Protein AF-A0A956BL23-F1 (afdb_monomer)

Secondary structure (DSSP, 8-state):
--STTTGGGG-----HHHHHHHHHHHHHHTT--EEEEEEEEEEESSS----EEEEEEEEEETTEEEEEETTB-----B-TT---S-TTS--SS-HHHHHHHHHH-THHHHHHHHT-GGGEEEETTEEEEEETTEEEEEEE-SS-EEEEEEEEETTTEEEEEEEEEETTEEEEEEEETTEEEEEEEEE---------PPPPP-EEEEEETTEEEEEEGGGTEEEEEEEETTEEEEE---S-HHHHHHHHHHHHHH-TT--EEEEE---SSHHHHTTHHHHHHTTPEEEE-GGGHHHHHHHHHS--SS-S-PPPEEEE--TTEEEGGGTEEEEEEEGGGSS-SEEEEEEE-SSS-EEE-TTSEEE-TTS-EEE-S---GGGGGG--SEEE--S-SSS-SEEEHHHHHHT--

Sequence (409 aa):
MMYHSLLFGLAALAGPDEAARLDAAAARMDAWVYTDGVVHHAGHGPRPGHVRDLPVRIEADGDCVRWVGEGWDEAVYFGHGVWIGPPWEPSPAPDRERLVRWAARPSLWLRWAAREPQRLAADGEDVLWGFSDGLARIHLTEDDAWVRWEVAHPVFGPVTQELRWTPERLVASIAEADTRWTLELQRGEPVSASCPEPPARVEVTRLEDGLYEMAVPEADSRVLLAVNGAEGVLFDAPLSSAVGEALWQTATGLAPDVRTWSVVVSHHHPHYTGGLRPWVAHGATVFVHPELKGWLHDQLVAPRPLEPGGRPKLKVARTGTSLLDGLVELRAIDGASGHTDAFVVSLVKLGPPTVYVADLGRRRADGEVRVRGTWPTDLGSWEPEWVFSGFPLAGPARFPFAEARAAVP

Structure (mmCIF, N/CA/C/O backbone):
data_AF-A0A956BL23-F1
#
_entry.id   AF-A0A956BL23-F1
#
loop_
_atom_site.group_PDB
_atom_site.id
_atom_site.type_symbol
_atom_site.label_atom_id
_atom_site.label_alt_id
_atom_site.label_comp_id
_atom_site.label_asym_id
_atom_site.label_entity_id
_atom_site.label_seq_id
_atom_site.pdbx_PDB_ins_code
_atom_site.Cartn_x
_atom_site.Cartn_y
_atom_site.Cartn_z
_atom_site.occupancy
_atom_site.B_iso_or_equiv
_atom_site.auth_seq_id
_atom_site.auth_comp_id
_atom_site.auth_asym_id
_atom_site.auth_atom_id
_atom_site.pdbx_PDB_model_num
ATOM 1 N N . MET A 1 1 ? -7.728 5.844 -29.333 1.00 37.31 1 MET A N 1
ATOM 2 C CA . MET A 1 1 ? -8.134 4.445 -29.611 1.00 37.31 1 MET A CA 1
ATOM 3 C C . MET A 1 1 ? -8.239 4.173 -31.128 1.00 37.31 1 MET A C 1
ATOM 5 O O . MET A 1 1 ? -9.212 3.594 -31.583 1.00 37.31 1 MET A O 1
ATOM 9 N N . MET A 1 2 ? -7.247 4.605 -31.928 1.00 32.72 2 MET A N 1
ATOM 10 C CA . MET A 1 2 ? -7.221 4.446 -33.403 1.00 32.72 2 MET A CA 1
ATOM 11 C C . MET A 1 2 ? -5.860 3.939 -33.935 1.00 32.72 2 MET A C 1
ATOM 13 O O . MET A 1 2 ? -5.682 3.822 -35.139 1.00 32.72 2 MET A O 1
ATOM 17 N N . TYR A 1 3 ? -4.911 3.611 -33.046 1.00 34.09 3 TYR A N 1
ATOM 18 C CA . TYR A 1 3 ? -3.573 3.109 -33.407 1.00 34.09 3 TYR A CA 1
ATOM 19 C C . TYR A 1 3 ? -3.476 1.574 -33.472 1.00 34.09 3 TYR A C 1
ATOM 21 O O . TYR A 1 3 ? -2.535 1.044 -34.052 1.00 34.09 3 TYR A O 1
ATOM 29 N N . HIS A 1 4 ? -4.458 0.848 -32.928 1.00 38.56 4 HIS A N 1
ATOM 30 C CA . HIS A 1 4 ? -4.403 -0.616 -32.826 1.00 38.56 4 HIS A CA 1
ATOM 31 C C . HIS A 1 4 ? -4.562 -1.349 -34.170 1.00 38.56 4 HIS A C 1
ATOM 33 O O . HIS A 1 4 ? -4.089 -2.472 -34.306 1.00 38.56 4 HIS A O 1
ATOM 39 N N . SER A 1 5 ? -5.184 -0.732 -35.180 1.00 41.22 5 SER A N 1
ATOM 40 C CA . SER A 1 5 ? -5.525 -1.433 -36.430 1.00 41.22 5 SER A CA 1
ATOM 41 C C . SER A 1 5 ? -4.502 -1.259 -37.558 1.00 41.22 5 SER A C 1
ATOM 43 O O . SER A 1 5 ? -4.554 -2.014 -38.523 1.00 41.22 5 SER A O 1
ATOM 45 N N . LEU A 1 6 ? -3.574 -0.296 -37.460 1.00 41.62 6 LEU A N 1
ATOM 46 C CA . LEU A 1 6 ? -2.561 -0.063 -38.503 1.00 41.62 6 LEU A CA 1
ATOM 47 C C . LEU A 1 6 ? -1.221 -0.765 -38.232 1.00 41.62 6 LEU A C 1
ATOM 49 O O . LEU A 1 6 ? -0.521 -1.101 -39.182 1.00 41.62 6 LEU A O 1
ATOM 53 N N . LEU A 1 7 ? -0.879 -1.042 -36.969 1.00 44.66 7 LEU A N 1
ATOM 54 C CA . LEU A 1 7 ? 0.390 -1.695 -36.616 1.00 44.66 7 LEU A CA 1
ATOM 55 C C . LEU A 1 7 ? 0.412 -3.200 -36.937 1.00 44.66 7 LEU A C 1
ATOM 57 O O . LEU A 1 7 ? 1.461 -3.733 -37.277 1.00 44.66 7 LEU A O 1
ATOM 61 N N . PHE A 1 8 ? -0.742 -3.875 -36.946 1.00 46.56 8 PHE A N 1
ATOM 62 C CA . PHE A 1 8 ? -0.819 -5.298 -37.307 1.00 46.56 8 PHE A CA 1
ATOM 63 C C . PHE A 1 8 ? -0.769 -5.570 -38.822 1.00 46.56 8 PHE A C 1
ATOM 65 O O . PHE A 1 8 ? -0.559 -6.710 -39.229 1.00 46.56 8 PHE A O 1
ATOM 72 N N . GLY A 1 9 ? -0.931 -4.546 -39.669 1.00 45.00 9 GLY A N 1
ATOM 73 C CA . GLY A 1 9 ? -0.887 -4.686 -41.132 1.00 45.00 9 GLY A CA 1
ATOM 74 C C . GLY A 1 9 ? 0.521 -4.662 -41.739 1.00 45.00 9 GLY A C 1
ATOM 75 O O . GLY A 1 9 ? 0.671 -4.950 -42.923 1.00 45.00 9 GLY A O 1
ATOM 76 N N . LEU A 1 10 ? 1.542 -4.330 -40.942 1.00 42.75 10 LEU A N 1
ATOM 77 C CA . LEU A 1 10 ? 2.945 -4.204 -41.359 1.00 42.75 10 LEU A CA 1
ATOM 78 C C . LEU A 1 10 ? 3.868 -5.233 -40.690 1.00 42.75 10 LEU A C 1
ATOM 80 O O . LEU A 1 10 ? 5.085 -5.073 -40.717 1.00 42.75 10 LEU A O 1
ATOM 84 N N . ALA A 1 11 ? 3.309 -6.322 -40.153 1.00 43.50 11 ALA A N 1
ATOM 85 C CA . ALA A 1 11 ? 4.078 -7.508 -39.792 1.00 43.50 11 ALA A CA 1
ATOM 86 C C . ALA A 1 11 ? 4.569 -8.220 -41.068 1.00 43.50 11 ALA A C 1
ATOM 88 O O . ALA A 1 11 ? 4.091 -9.289 -41.449 1.00 43.50 11 ALA A O 1
ATOM 89 N N . ALA A 1 12 ? 5.550 -7.622 -41.745 1.00 45.66 12 ALA A N 1
ATOM 90 C CA . ALA A 1 12 ? 6.586 -8.423 -42.364 1.00 45.66 12 ALA A CA 1
ATOM 91 C C . ALA A 1 12 ? 7.243 -9.188 -41.210 1.00 45.66 12 ALA A C 1
ATOM 93 O O . ALA A 1 12 ? 7.930 -8.594 -40.388 1.00 45.66 12 ALA A O 1
ATOM 94 N N . LEU A 1 13 ? 6.880 -10.467 -41.108 1.00 50.44 13 LEU A N 1
ATOM 95 C CA . LEU A 1 13 ? 7.398 -11.491 -40.203 1.00 50.44 13 LEU A CA 1
ATOM 96 C C . LEU A 1 13 ? 8.829 -11.173 -39.729 1.00 50.44 13 LEU A C 1
ATOM 98 O O . LEU A 1 13 ? 9.782 -11.498 -40.436 1.00 50.44 13 LEU A O 1
ATOM 102 N N . ALA A 1 14 ? 8.984 -10.574 -38.544 1.00 49.59 14 ALA A N 1
ATOM 103 C CA . ALA A 1 14 ? 10.235 -10.730 -37.813 1.00 49.59 14 ALA A CA 1
ATOM 104 C C . ALA A 1 14 ? 10.385 -12.219 -37.518 1.00 49.59 14 ALA A C 1
ATOM 106 O O . ALA A 1 14 ? 9.439 -12.888 -37.084 1.00 49.59 14 ALA A O 1
ATOM 107 N N . GLY A 1 15 ? 11.541 -12.755 -37.870 1.00 57.00 15 GLY A N 1
ATOM 108 C CA . GLY A 1 15 ? 11.825 -14.165 -37.738 1.00 57.00 15 GLY A CA 1
ATOM 109 C C . GLY A 1 15 ? 12.228 -14.526 -36.307 1.00 57.00 15 GLY A C 1
ATOM 110 O O . GLY A 1 15 ? 12.363 -13.672 -35.433 1.00 57.00 15 GLY A O 1
ATOM 111 N N . PRO A 1 16 ? 12.496 -15.814 -36.048 1.00 66.50 16 PRO A N 1
ATOM 112 C CA . PRO A 1 16 ? 13.226 -16.259 -34.854 1.00 66.50 16 PRO A CA 1
ATOM 113 C C . PRO A 1 16 ? 14.581 -15.543 -34.637 1.00 66.50 16 PRO A C 1
ATOM 115 O O . PRO A 1 16 ? 15.142 -15.627 -33.545 1.00 66.50 16 PRO A O 1
ATOM 118 N N . ASP A 1 17 ? 15.086 -14.816 -35.637 1.00 83.12 17 ASP A N 1
ATOM 119 C CA . ASP A 1 17 ? 16.369 -14.116 -35.609 1.00 83.12 17 ASP A CA 1
ATOM 120 C C . ASP A 1 17 ? 16.357 -12.877 -34.693 1.00 83.12 17 ASP A C 1
ATOM 122 O O . ASP A 1 17 ? 17.314 -12.666 -33.948 1.00 83.12 17 ASP A O 1
ATOM 126 N N . GLU A 1 18 ? 15.285 -12.076 -34.665 1.00 84.94 18 GLU A N 1
ATOM 127 C CA . GLU A 1 18 ? 15.177 -10.913 -33.768 1.00 84.94 18 GLU A CA 1
ATOM 128 C C . GLU A 1 18 ? 15.089 -11.338 -32.300 1.00 84.94 18 GLU A C 1
ATOM 130 O O . GLU A 1 18 ? 15.753 -10.753 -31.442 1.00 84.94 18 GLU A O 1
ATOM 135 N N . ALA A 1 19 ? 14.322 -12.391 -32.012 1.00 83.56 19 ALA A N 1
ATOM 136 C CA . ALA A 1 19 ? 14.251 -12.974 -30.675 1.00 83.56 19 ALA A CA 1
ATOM 137 C C . ALA A 1 19 ? 15.628 -13.492 -30.225 1.00 83.56 19 ALA A C 1
ATOM 139 O O . ALA A 1 19 ? 16.069 -13.188 -29.117 1.00 83.56 19 ALA A O 1
ATOM 140 N N . ALA A 1 20 ? 16.357 -14.184 -31.108 1.00 85.75 20 ALA A N 1
ATOM 141 C CA . ALA A 1 20 ? 17.716 -14.637 -30.824 1.00 85.75 20 ALA A CA 1
ATOM 142 C C . ALA A 1 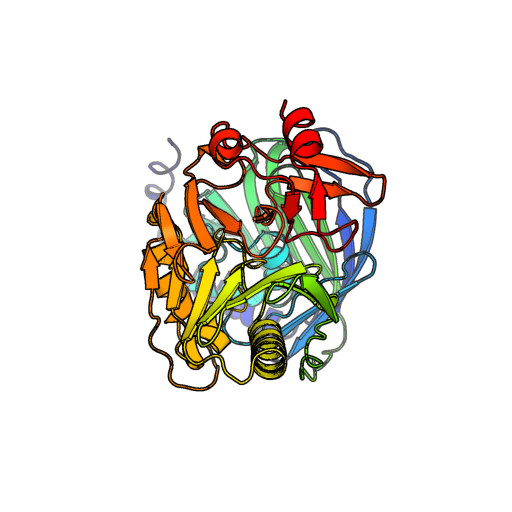20 ? 18.700 -13.469 -30.611 1.00 85.75 20 ALA A C 1
ATOM 144 O O . ALA A 1 20 ? 19.546 -13.536 -29.717 1.00 85.75 20 ALA A O 1
ATOM 145 N N . ARG A 1 21 ? 18.584 -12.377 -31.386 1.00 84.88 21 ARG A N 1
ATOM 146 C CA . ARG A 1 21 ? 19.375 -11.146 -31.189 1.00 84.88 21 ARG A CA 1
ATOM 147 C C . ARG A 1 21 ? 19.114 -10.525 -29.815 1.00 84.88 21 ARG A C 1
ATOM 149 O O . ARG A 1 21 ? 20.069 -10.140 -29.139 1.00 84.88 21 ARG A O 1
ATOM 156 N N . LEU A 1 22 ? 17.848 -10.446 -29.402 1.00 85.31 22 LEU A N 1
ATOM 157 C CA . LEU A 1 22 ? 17.446 -9.933 -28.089 1.00 85.31 22 LEU A CA 1
ATOM 158 C C . LEU A 1 22 ? 17.985 -10.807 -26.950 1.00 85.31 22 LEU A C 1
ATOM 160 O O . LEU A 1 22 ? 18.561 -10.273 -26.005 1.00 85.31 22 LEU A O 1
ATOM 164 N N . ASP A 1 23 ? 17.873 -12.133 -27.056 1.00 83.81 23 ASP A N 1
ATOM 165 C CA . ASP A 1 23 ? 18.399 -13.067 -26.052 1.00 83.81 23 ASP A CA 1
ATOM 166 C C . ASP A 1 23 ? 19.931 -13.007 -25.945 1.00 83.81 23 ASP A C 1
ATOM 168 O O . ASP A 1 23 ? 20.481 -13.009 -24.840 1.00 83.81 23 ASP A O 1
ATOM 172 N N . ALA A 1 24 ? 20.636 -12.899 -27.074 1.00 85.31 24 ALA A N 1
ATOM 173 C CA . ALA A 1 24 ? 22.088 -12.746 -27.083 1.00 85.31 24 ALA A CA 1
ATOM 174 C C . ALA A 1 24 ? 22.524 -11.433 -26.417 1.00 85.31 24 ALA A C 1
ATOM 176 O O . ALA A 1 24 ? 23.465 -11.424 -25.623 1.00 85.31 24 ALA A O 1
ATOM 177 N N . ALA A 1 25 ? 21.826 -10.329 -26.698 1.00 83.75 25 ALA A N 1
ATOM 178 C CA . ALA A 1 25 ? 22.071 -9.059 -26.025 1.00 83.75 25 ALA A CA 1
ATOM 179 C C . ALA A 1 25 ? 21.777 -9.153 -24.520 1.00 83.75 25 ALA A C 1
ATOM 181 O O . ALA A 1 25 ? 22.600 -8.721 -23.715 1.00 83.75 25 ALA A O 1
ATOM 182 N N . ALA A 1 26 ? 20.674 -9.797 -24.132 1.00 84.12 26 ALA A N 1
ATOM 183 C CA . ALA A 1 26 ? 20.322 -10.013 -22.733 1.00 84.12 26 ALA A CA 1
ATOM 184 C C . ALA A 1 26 ? 21.420 -10.763 -21.967 1.00 84.12 26 ALA A C 1
ATOM 186 O O . ALA A 1 26 ? 21.792 -10.351 -20.871 1.00 84.12 26 ALA A O 1
ATOM 187 N N . ALA A 1 27 ? 21.975 -11.822 -22.563 1.00 83.25 27 ALA A N 1
ATOM 188 C CA . ALA A 1 27 ? 23.054 -12.600 -21.963 1.00 83.25 27 ALA A CA 1
ATOM 189 C C . ALA A 1 27 ? 24.333 -11.775 -21.736 1.00 83.25 27 ALA A C 1
ATOM 191 O O . ALA A 1 27 ? 25.042 -12.005 -20.758 1.00 83.25 27 ALA A O 1
ATOM 192 N N . ARG A 1 28 ? 24.629 -10.794 -22.603 1.00 82.00 28 ARG A N 1
ATOM 193 C CA . ARG A 1 28 ? 25.744 -9.854 -22.385 1.00 82.00 28 ARG A CA 1
ATOM 194 C C . ARG A 1 28 ? 25.464 -8.912 -21.216 1.00 82.00 28 ARG A C 1
ATOM 196 O O . ARG A 1 28 ? 26.353 -8.667 -20.408 1.00 82.00 28 ARG A O 1
ATOM 203 N N . MET A 1 29 ? 24.232 -8.418 -21.119 1.00 78.88 29 MET A N 1
ATOM 204 C CA . MET A 1 29 ? 23.815 -7.482 -20.072 1.00 78.88 29 MET A CA 1
ATOM 205 C C . MET A 1 29 ? 23.746 -8.122 -18.685 1.00 78.88 29 MET A C 1
ATOM 207 O O . MET A 1 29 ? 23.917 -7.418 -17.699 1.00 78.88 29 MET A O 1
ATOM 211 N N . ASP A 1 30 ? 23.547 -9.439 -18.583 1.00 75.88 30 ASP A N 1
ATOM 212 C CA . ASP A 1 30 ? 23.619 -10.154 -17.298 1.00 75.88 30 ASP A CA 1
ATOM 213 C C . ASP A 1 30 ? 25.007 -10.056 -16.636 1.00 75.88 30 ASP A C 1
ATOM 215 O O . ASP A 1 30 ? 25.134 -10.269 -15.432 1.00 75.88 30 ASP A O 1
ATOM 219 N N . ALA A 1 31 ? 26.053 -9.723 -17.403 1.00 70.81 31 ALA A N 1
ATOM 220 C CA . ALA A 1 31 ? 27.393 -9.464 -16.881 1.00 70.81 31 ALA A CA 1
ATOM 221 C C . ALA A 1 31 ? 27.592 -8.014 -16.398 1.00 70.81 31 ALA A C 1
ATOM 223 O O . ALA A 1 31 ? 28.660 -7.677 -15.877 1.00 70.81 31 ALA A O 1
ATOM 224 N N . TRP A 1 32 ? 26.610 -7.135 -16.613 1.00 74.69 32 TRP A N 1
ATOM 225 C CA . TRP A 1 32 ? 26.670 -5.734 -16.218 1.00 74.69 32 TRP A CA 1
ATOM 226 C C . TRP A 1 32 ? 25.958 -5.555 -14.883 1.00 74.69 32 TRP A C 1
ATOM 228 O O . TRP A 1 32 ? 24.771 -5.845 -14.750 1.00 74.69 32 TRP A O 1
ATOM 238 N N . VAL A 1 33 ? 26.692 -5.057 -13.891 1.00 73.81 33 VAL A N 1
ATOM 239 C CA . VAL A 1 33 ? 26.140 -4.706 -12.584 1.00 73.81 33 VAL A CA 1
ATOM 240 C C . VAL A 1 33 ? 26.319 -3.212 -12.387 1.00 73.81 33 VAL A C 1
ATOM 242 O O . VAL A 1 33 ? 27.434 -2.699 -12.473 1.00 73.81 33 VAL A O 1
ATOM 245 N N . TYR A 1 34 ? 25.212 -2.517 -12.143 1.00 78.62 34 TYR A N 1
ATOM 246 C CA . TYR A 1 34 ? 25.191 -1.084 -11.882 1.00 78.62 34 TYR A CA 1
ATOM 247 C C . TYR A 1 34 ? 24.784 -0.864 -10.438 1.00 78.62 34 TYR A C 1
ATOM 249 O O . TYR A 1 34 ? 23.697 -1.286 -10.041 1.00 78.62 34 TYR A O 1
ATOM 257 N N . THR A 1 35 ? 25.658 -0.238 -9.656 1.00 78.62 35 THR A N 1
ATOM 258 C CA . THR A 1 35 ? 25.469 -0.168 -8.206 1.00 78.62 35 THR A CA 1
ATOM 259 C C . THR A 1 35 ? 25.300 1.233 -7.690 1.00 78.62 35 THR A C 1
ATOM 261 O O . THR A 1 35 ? 24.516 1.387 -6.782 1.00 78.62 35 THR A O 1
ATOM 264 N N . ASP A 1 36 ? 25.959 2.256 -8.220 1.00 83.94 36 ASP A N 1
ATOM 265 C CA . ASP A 1 36 ? 25.981 3.576 -7.574 1.00 83.94 36 ASP A CA 1
ATOM 266 C C . ASP A 1 36 ? 25.568 4.670 -8.549 1.00 83.94 36 ASP A C 1
ATOM 268 O O . ASP A 1 36 ? 25.896 4.611 -9.734 1.00 83.94 36 ASP A O 1
ATOM 272 N N . GLY A 1 37 ? 24.845 5.680 -8.073 1.00 86.88 37 GLY A N 1
ATOM 273 C CA . GLY A 1 37 ? 24.294 6.681 -8.967 1.00 86.88 37 GLY A CA 1
ATOM 274 C C . GLY A 1 37 ? 23.498 7.799 -8.317 1.00 86.88 37 GLY A C 1
ATOM 275 O O . GLY A 1 37 ? 23.600 8.062 -7.118 1.00 86.88 37 GLY A O 1
ATOM 276 N N . VAL A 1 38 ? 22.710 8.478 -9.146 1.00 85.75 38 VAL A N 1
ATOM 277 C CA . VAL A 1 38 ? 21.874 9.615 -8.756 1.00 85.75 38 VAL A CA 1
ATOM 278 C C . VAL A 1 38 ? 20.494 9.476 -9.386 1.00 85.75 38 VAL A C 1
ATOM 280 O O . VAL A 1 38 ? 20.358 9.118 -10.557 1.00 85.75 38 VAL A O 1
ATOM 283 N N . VAL A 1 39 ? 19.460 9.788 -8.608 1.00 84.19 39 VAL A N 1
ATOM 284 C CA . VAL A 1 39 ? 18.124 10.071 -9.133 1.00 84.19 39 VAL A CA 1
ATOM 285 C C . VAL A 1 39 ? 17.903 11.568 -9.184 1.00 84.19 39 VAL A C 1
ATOM 287 O O . VAL A 1 39 ? 17.949 12.247 -8.161 1.00 84.19 39 VAL A O 1
ATOM 290 N N . HIS A 1 40 ? 17.580 12.052 -10.374 1.00 85.62 40 HIS A N 1
ATOM 291 C CA . HIS A 1 40 ? 17.102 13.397 -10.630 1.00 85.62 40 HIS A CA 1
ATOM 292 C C . HIS A 1 40 ? 15.572 13.390 -10.616 1.00 85.62 40 HIS A C 1
ATOM 294 O O . HIS A 1 40 ? 14.923 12.846 -11.513 1.00 85.62 40 HIS A O 1
ATOM 300 N N . HIS A 1 41 ? 14.988 13.999 -9.588 1.00 82.06 41 HIS A N 1
ATOM 301 C CA . HIS A 1 41 ? 13.545 14.163 -9.448 1.00 82.06 41 HIS A CA 1
ATOM 302 C C . HIS A 1 41 ? 13.139 15.583 -9.841 1.00 82.06 41 HIS A C 1
ATOM 304 O O . HIS A 1 41 ? 13.416 16.524 -9.099 1.00 82.06 41 HIS A O 1
ATOM 310 N N . ALA A 1 42 ? 12.460 15.751 -10.979 1.00 75.75 42 ALA A N 1
ATOM 311 C CA . ALA A 1 42 ? 12.113 17.071 -11.518 1.00 75.75 42 ALA A CA 1
ATOM 312 C C . ALA A 1 42 ? 10.853 17.718 -10.896 1.00 75.75 42 ALA A C 1
ATOM 314 O O . ALA A 1 42 ? 10.408 18.770 -11.362 1.00 75.75 42 ALA A O 1
ATOM 315 N N . GLY A 1 43 ? 10.290 17.122 -9.839 1.00 63.78 43 GLY A N 1
ATOM 316 C CA . GLY A 1 43 ? 9.086 17.612 -9.165 1.00 63.78 43 GLY A CA 1
ATOM 317 C C . GLY A 1 43 ? 7.777 17.273 -9.888 1.00 63.78 43 GLY A C 1
ATOM 318 O O . GLY A 1 43 ? 7.778 16.654 -10.949 1.00 63.78 43 GLY A O 1
ATOM 319 N N . HIS A 1 44 ? 6.669 17.698 -9.273 1.00 69.81 44 HIS A N 1
ATOM 320 C CA . HIS A 1 44 ? 5.296 17.457 -9.722 1.00 69.81 44 HIS A CA 1
ATOM 321 C C . HIS A 1 44 ? 4.766 18.596 -10.621 1.00 69.81 44 HIS A C 1
ATOM 323 O O . HIS A 1 44 ? 4.947 19.776 -10.307 1.00 69.81 44 HIS A O 1
ATOM 329 N N . GLY A 1 45 ? 4.032 18.257 -11.682 1.00 60.91 45 GLY A N 1
ATOM 330 C CA . GLY A 1 45 ? 3.293 19.171 -12.557 1.00 60.91 45 GLY A CA 1
ATOM 331 C C . GLY A 1 45 ? 3.997 19.541 -13.876 1.00 60.91 45 GLY A C 1
ATOM 332 O O . GLY A 1 45 ? 5.157 19.217 -14.091 1.00 60.91 45 GLY A O 1
ATOM 333 N N . PRO A 1 46 ? 3.314 20.264 -14.789 1.00 55.41 46 PRO A N 1
ATOM 334 C CA . PRO A 1 46 ? 3.774 20.511 -16.166 1.00 55.41 46 PRO A CA 1
ATOM 335 C C . PRO A 1 46 ? 4.924 21.523 -16.286 1.00 55.41 46 PRO A C 1
ATOM 337 O O . PRO A 1 46 ? 5.517 21.669 -17.355 1.00 55.41 46 PRO A O 1
ATOM 340 N N . ARG A 1 47 ? 5.222 22.264 -15.213 1.00 64.62 47 ARG A N 1
ATOM 341 C CA . ARG A 1 47 ? 6.380 23.160 -15.142 1.00 64.62 47 ARG A CA 1
ATOM 342 C C . ARG A 1 47 ? 7.484 22.428 -14.385 1.00 64.62 47 ARG A C 1
ATOM 344 O O . ARG A 1 47 ? 7.172 21.920 -13.312 1.00 64.62 47 ARG A O 1
ATOM 351 N N . PRO A 1 48 ? 8.733 22.403 -14.885 1.00 56.44 48 PRO A N 1
ATOM 352 C CA . PRO A 1 48 ? 9.841 21.802 -14.153 1.00 56.44 48 PRO A CA 1
ATOM 353 C C . PRO A 1 48 ? 9.900 22.405 -12.749 1.00 56.44 48 PRO A C 1
ATOM 355 O O . PRO A 1 48 ? 10.059 23.621 -12.599 1.00 56.44 48 PRO A O 1
ATOM 358 N N . GLY A 1 49 ? 9.695 21.571 -11.732 1.00 62.81 49 GLY A N 1
ATOM 359 C CA . GLY A 1 49 ? 9.930 21.953 -10.352 1.00 62.81 49 GLY A CA 1
ATOM 360 C C . GLY A 1 49 ? 11.429 22.075 -10.086 1.00 62.81 49 GLY A C 1
ATOM 361 O O . GLY A 1 49 ? 12.266 21.940 -10.981 1.00 62.81 49 GLY A O 1
ATOM 362 N N . HIS A 1 50 ? 11.791 22.314 -8.828 1.00 72.12 50 HIS A N 1
ATOM 363 C CA . HIS A 1 50 ? 13.183 22.164 -8.422 1.00 72.12 50 HIS A CA 1
ATOM 364 C C . HIS A 1 50 ? 13.607 20.707 -8.606 1.00 72.12 50 HIS A C 1
ATOM 366 O O . HIS A 1 50 ? 13.042 19.820 -7.963 1.00 72.12 50 HIS A O 1
ATOM 372 N N . VAL A 1 51 ? 14.605 20.487 -9.464 1.00 77.81 51 VAL A N 1
ATOM 373 C CA . VAL A 1 51 ? 15.259 19.186 -9.588 1.00 77.81 51 VAL A CA 1
ATOM 374 C C . VAL A 1 51 ? 15.989 18.902 -8.282 1.00 77.81 51 VAL A C 1
ATOM 376 O O . VAL A 1 51 ? 16.736 19.750 -7.789 1.00 77.81 51 VAL A O 1
ATOM 379 N N . ARG A 1 52 ? 15.727 17.736 -7.696 1.00 77.00 52 ARG A N 1
ATOM 380 C CA . ARG A 1 52 ? 16.482 17.222 -6.555 1.00 77.00 52 ARG A CA 1
ATOM 381 C C . ARG A 1 52 ? 17.326 16.050 -7.013 1.00 77.00 52 ARG A C 1
ATOM 383 O O . ARG A 1 52 ? 16.785 15.129 -7.621 1.00 77.00 52 ARG A O 1
ATOM 390 N N . ASP A 1 53 ? 18.599 16.099 -6.657 1.00 83.12 53 ASP A N 1
ATOM 391 C CA . ASP A 1 53 ? 19.551 15.021 -6.880 1.00 83.12 53 ASP A CA 1
ATOM 392 C C . ASP A 1 53 ? 19.637 14.207 -5.597 1.00 83.12 53 ASP A C 1
ATOM 394 O O . ASP A 1 53 ? 19.927 14.746 -4.527 1.00 83.12 53 ASP A O 1
ATOM 398 N N . LEU A 1 54 ? 19.324 12.923 -5.700 1.00 76.94 54 LEU A N 1
ATOM 399 C CA . LEU A 1 54 ? 19.301 12.002 -4.573 1.00 76.94 54 LEU A CA 1
ATOM 400 C C . LEU A 1 54 ? 20.352 10.924 -4.855 1.00 76.94 54 LEU A C 1
ATOM 402 O O . LEU A 1 54 ? 20.222 10.244 -5.875 1.00 76.94 54 LEU A O 1
ATOM 406 N N . PRO A 1 55 ? 21.413 10.795 -4.035 1.00 80.00 55 PRO A N 1
ATOM 407 C CA . PRO A 1 55 ? 22.416 9.754 -4.219 1.00 80.00 55 PRO A CA 1
ATOM 408 C C . PRO A 1 55 ? 21.792 8.394 -3.921 1.00 80.00 55 PRO A C 1
ATOM 410 O O . PRO A 1 55 ? 21.051 8.247 -2.946 1.00 80.00 55 PRO A O 1
ATOM 413 N N . VAL A 1 56 ? 22.072 7.409 -4.771 1.00 77.94 56 VAL A N 1
ATOM 414 C CA . VAL A 1 56 ? 21.440 6.089 -4.704 1.00 77.94 56 VAL A CA 1
ATOM 415 C C . VAL A 1 56 ? 22.452 4.985 -4.939 1.00 77.94 56 VAL A C 1
ATOM 417 O O . VAL A 1 56 ? 23.401 5.140 -5.707 1.00 77.94 56 VAL A O 1
ATOM 420 N N . ARG A 1 57 ? 22.206 3.851 -4.295 1.00 78.38 57 ARG A N 1
ATOM 421 C CA . ARG A 1 57 ? 22.928 2.608 -4.480 1.00 78.38 57 ARG A CA 1
ATOM 422 C C . ARG A 1 57 ? 21.951 1.452 -4.664 1.00 78.38 57 ARG A C 1
ATOM 424 O O . ARG A 1 57 ? 21.018 1.301 -3.880 1.00 78.38 57 ARG A O 1
ATOM 431 N N . ILE A 1 58 ? 22.164 0.647 -5.696 1.00 74.19 58 ILE A N 1
ATOM 432 C CA . ILE A 1 58 ? 21.473 -0.608 -5.955 1.00 74.19 58 ILE A CA 1
ATOM 433 C C . ILE A 1 58 ? 22.372 -1.759 -5.510 1.00 74.19 58 ILE A C 1
ATOM 435 O O . ILE A 1 58 ? 23.496 -1.920 -5.983 1.00 74.19 58 ILE A O 1
ATOM 439 N N . GLU A 1 59 ? 21.856 -2.580 -4.610 1.00 71.19 59 GLU A N 1
ATOM 440 C CA . GLU A 1 59 ? 22.448 -3.852 -4.210 1.00 71.19 59 GLU A CA 1
ATOM 441 C C . GLU A 1 59 ? 21.582 -4.968 -4.800 1.00 71.19 59 GLU A C 1
ATOM 443 O O . GLU A 1 59 ? 20.356 -4.886 -4.736 1.00 71.19 59 GLU A O 1
ATOM 448 N N . ALA A 1 60 ? 22.181 -5.997 -5.397 1.00 64.31 60 ALA A N 1
ATOM 449 C CA . ALA A 1 60 ? 21.425 -7.097 -5.988 1.00 64.31 60 ALA A CA 1
ATOM 450 C C . ALA A 1 60 ? 22.092 -8.447 -5.707 1.00 64.31 60 ALA A C 1
ATOM 452 O O . ALA A 1 60 ? 23.293 -8.602 -5.915 1.00 64.31 60 ALA A O 1
ATOM 453 N N . ASP A 1 61 ? 21.308 -9.430 -5.263 1.00 62.38 61 ASP A N 1
ATOM 454 C CA . ASP A 1 61 ? 21.751 -10.815 -5.0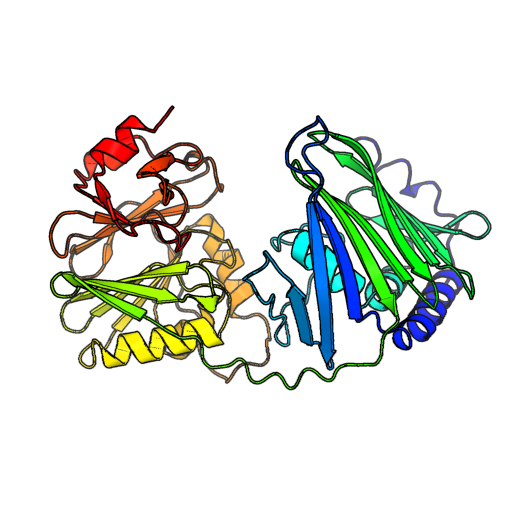60 1.00 62.38 61 ASP A CA 1
ATOM 455 C C . ASP A 1 61 ? 20.648 -11.786 -5.476 1.00 62.38 61 ASP A C 1
ATOM 457 O O . ASP A 1 61 ? 19.545 -11.785 -4.922 1.00 62.38 61 ASP A O 1
ATOM 461 N N . GLY A 1 62 ? 20.914 -12.592 -6.504 1.00 66.75 62 GLY A N 1
ATOM 462 C CA . GLY A 1 62 ? 19.867 -13.366 -7.157 1.00 66.75 62 GLY A CA 1
ATOM 463 C C . GLY A 1 62 ? 18.705 -12.448 -7.541 1.00 66.75 62 GLY A C 1
ATOM 464 O O . GLY A 1 62 ? 18.916 -11.421 -8.188 1.00 66.75 62 GLY A O 1
ATOM 465 N N . ASP A 1 63 ? 17.477 -12.822 -7.170 1.00 55.59 63 ASP A N 1
ATOM 466 C CA . ASP A 1 63 ? 16.251 -12.046 -7.432 1.00 55.59 63 ASP A CA 1
ATOM 467 C C . ASP A 1 63 ? 16.023 -10.881 -6.464 1.00 55.59 63 ASP A C 1
ATOM 469 O O . ASP A 1 63 ? 15.037 -10.154 -6.619 1.00 55.59 63 ASP A O 1
ATOM 473 N N . CYS A 1 64 ? 16.898 -10.717 -5.474 1.00 55.94 64 CYS A N 1
ATOM 474 C CA . CYS A 1 64 ? 16.825 -9.615 -4.541 1.00 55.94 64 CYS A CA 1
ATOM 475 C C . CYS A 1 64 ? 17.463 -8.378 -5.155 1.00 55.94 64 CYS A C 1
ATOM 477 O O . CYS A 1 64 ? 18.571 -8.435 -5.681 1.00 55.94 64 CYS A O 1
ATOM 479 N N . VAL A 1 65 ? 16.752 -7.262 -5.066 1.00 59.78 65 VAL A N 1
ATOM 480 C CA . VAL A 1 65 ? 17.265 -5.935 -5.382 1.00 59.78 65 VAL A CA 1
ATOM 481 C C . VAL A 1 65 ? 16.927 -5.053 -4.188 1.00 59.78 65 VAL A C 1
ATOM 483 O O . VAL A 1 65 ? 15.823 -5.133 -3.647 1.00 59.78 65 VAL A O 1
ATOM 486 N N . ARG A 1 66 ? 17.879 -4.238 -3.756 1.00 64.06 66 ARG A N 1
ATOM 487 C CA . ARG A 1 66 ? 17.728 -3.274 -2.675 1.00 64.06 66 ARG A CA 1
ATOM 488 C C . ARG A 1 66 ? 18.221 -1.923 -3.152 1.00 64.06 66 ARG A C 1
ATOM 490 O O . ARG A 1 66 ? 19.263 -1.816 -3.786 1.00 64.06 66 ARG A O 1
ATOM 497 N N . TRP A 1 67 ? 17.464 -0.895 -2.805 1.00 66.19 67 TRP A N 1
ATOM 498 C CA . TRP A 1 67 ? 17.830 0.498 -3.003 1.00 66.19 67 TRP A CA 1
ATOM 499 C C . TRP A 1 67 ? 18.302 1.111 -1.682 1.00 66.19 67 TRP A C 1
ATOM 501 O O . TRP A 1 67 ? 17.683 0.885 -0.642 1.00 66.19 67 TRP A O 1
ATOM 511 N N . VAL A 1 68 ? 19.385 1.882 -1.714 1.00 64.56 68 VAL A N 1
ATOM 512 C CA . VAL A 1 68 ? 19.978 2.561 -0.554 1.00 64.56 68 VAL A CA 1
ATOM 513 C C . VAL A 1 68 ? 20.312 4.000 -0.958 1.00 64.56 68 VAL A C 1
ATOM 515 O O . VAL A 1 68 ? 21.149 4.198 -1.828 1.00 64.56 68 VAL A O 1
ATOM 518 N N . GLY A 1 69 ? 19.680 5.020 -0.370 1.00 60.06 69 GLY A N 1
ATOM 519 C CA . GLY A 1 69 ? 19.935 6.421 -0.739 1.00 60.06 69 GLY A CA 1
ATOM 520 C C . GLY A 1 69 ? 19.370 7.446 0.248 1.00 60.06 69 GLY A C 1
ATOM 521 O O . GLY A 1 69 ? 18.440 7.145 0.991 1.00 60.06 69 GLY A O 1
ATOM 522 N N . GLU A 1 70 ? 19.930 8.661 0.270 1.00 50.28 70 GLU A N 1
ATOM 523 C CA . GLU A 1 70 ? 19.458 9.749 1.148 1.00 50.28 70 GLU A CA 1
ATOM 524 C C . GLU A 1 70 ? 18.117 10.326 0.663 1.00 50.28 70 GLU A C 1
ATOM 526 O O . GLU A 1 70 ? 17.922 10.563 -0.529 1.00 50.28 70 GLU A O 1
ATOM 531 N N . GLY A 1 71 ? 17.186 10.579 1.592 1.00 50.12 71 GLY A N 1
ATOM 532 C CA . GLY A 1 71 ? 15.828 11.050 1.278 1.00 50.12 71 GLY A CA 1
ATOM 533 C C . GLY A 1 71 ? 14.867 9.943 0.825 1.00 50.12 71 GLY A C 1
ATOM 534 O O . GLY A 1 71 ? 13.742 10.245 0.426 1.00 50.12 71 GLY A O 1
ATOM 535 N N . TRP A 1 72 ? 15.318 8.687 0.903 1.00 49.28 72 TRP A N 1
ATOM 536 C CA . TRP A 1 72 ? 14.572 7.464 0.626 1.00 49.28 72 TRP A CA 1
ATOM 537 C C . TRP A 1 72 ? 14.699 6.535 1.844 1.00 49.28 72 TRP A C 1
ATOM 539 O O . TRP A 1 72 ? 15.497 5.603 1.839 1.00 49.28 72 TRP A O 1
ATOM 549 N N . ASP A 1 73 ? 13.933 6.795 2.908 1.00 38.44 73 ASP A N 1
ATOM 550 C CA . ASP A 1 73 ? 13.932 5.944 4.116 1.00 38.44 73 ASP A CA 1
ATOM 551 C C . ASP A 1 73 ? 13.267 4.566 3.879 1.00 38.44 73 ASP A C 1
ATOM 553 O O . ASP A 1 73 ? 13.327 3.677 4.725 1.00 38.44 73 ASP A O 1
ATOM 557 N N . GLU A 1 74 ? 12.693 4.345 2.693 1.00 44.19 74 GLU A N 1
ATOM 558 C CA . GLU A 1 74 ? 12.243 3.041 2.214 1.00 44.19 74 GLU A CA 1
ATOM 559 C C . GLU A 1 74 ? 13.409 2.323 1.518 1.00 44.19 74 GLU A C 1
ATOM 561 O O . GLU A 1 74 ? 13.674 2.522 0.329 1.00 44.19 74 GLU A O 1
ATOM 566 N N . ALA A 1 75 ? 14.093 1.425 2.227 1.00 39.16 75 ALA A N 1
ATOM 567 C CA . ALA A 1 75 ? 14.772 0.338 1.535 1.00 39.16 75 ALA A CA 1
ATOM 568 C C . ALA A 1 75 ? 13.684 -0.457 0.798 1.00 39.16 75 ALA A C 1
ATOM 570 O O . ALA A 1 75 ? 12.903 -1.180 1.414 1.00 39.16 75 ALA A O 1
ATOM 571 N N . VAL A 1 76 ? 13.577 -0.278 -0.520 1.00 43.38 76 VAL A N 1
ATOM 572 C CA . VAL A 1 76 ? 12.648 -1.071 -1.325 1.00 43.38 76 VAL A CA 1
ATOM 573 C C . VAL A 1 76 ? 13.211 -2.487 -1.378 1.00 43.38 76 VAL A C 1
ATOM 575 O O . VAL A 1 76 ? 14.101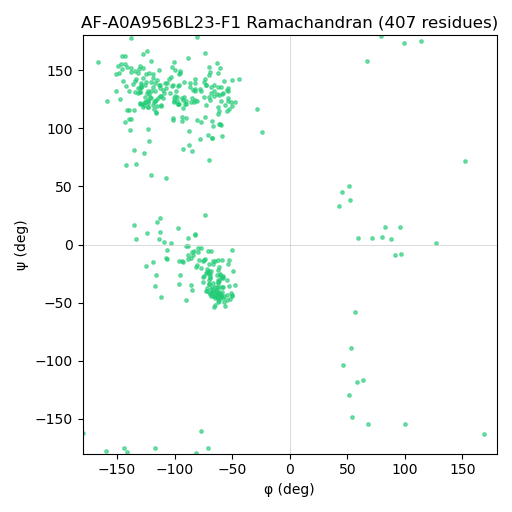 -2.786 -2.173 1.00 43.38 76 VAL A O 1
ATOM 578 N N . TYR A 1 77 ? 12.744 -3.337 -0.466 1.00 40.53 77 TYR A N 1
ATOM 579 C CA . TYR A 1 77 ? 13.115 -4.742 -0.415 1.00 40.53 77 TYR A CA 1
ATOM 580 C C . TYR A 1 77 ? 12.288 -5.513 -1.436 1.00 40.53 77 TYR A C 1
ATOM 582 O O . TYR A 1 77 ? 11.098 -5.780 -1.248 1.00 40.53 77 TYR A O 1
ATOM 590 N N . PHE A 1 78 ? 12.933 -5.927 -2.521 1.00 45.50 78 PHE A N 1
ATOM 591 C CA . PHE A 1 78 ? 12.358 -6.918 -3.415 1.00 45.50 78 PHE A CA 1
ATOM 592 C C . PHE A 1 78 ? 12.738 -8.306 -2.895 1.00 45.50 78 PHE A C 1
ATOM 594 O O . PHE A 1 78 ? 13.750 -8.882 -3.281 1.00 45.50 78 PHE A O 1
ATOM 601 N N . GLY A 1 79 ? 11.939 -8.837 -1.968 1.00 36.03 79 GLY A N 1
ATOM 602 C CA . GLY A 1 79 ? 12.029 -10.245 -1.581 1.00 36.03 79 GLY A CA 1
ATOM 603 C C . GLY A 1 79 ? 11.686 -11.163 -2.760 1.00 36.03 79 GLY A C 1
ATOM 604 O O . GLY A 1 79 ? 10.972 -10.772 -3.691 1.00 36.03 79 GLY A O 1
ATOM 605 N N . HIS A 1 80 ? 12.179 -12.403 -2.728 1.00 34.19 80 HIS A N 1
ATOM 606 C CA . HIS A 1 80 ? 11.871 -13.409 -3.743 1.00 34.19 80 HIS A CA 1
ATOM 607 C C . HIS A 1 80 ? 10.353 -13.464 -4.036 1.00 34.19 80 HIS A C 1
ATOM 609 O O . HIS A 1 80 ? 9.532 -13.694 -3.148 1.00 34.19 80 HIS A O 1
ATOM 615 N N . GLY A 1 81 ? 9.964 -13.261 -5.300 1.00 38.72 81 GLY A N 1
ATOM 616 C CA . GLY A 1 81 ? 8.582 -13.463 -5.752 1.00 38.72 81 GLY A CA 1
ATOM 617 C C . GLY A 1 81 ? 7.654 -12.238 -5.810 1.00 38.72 81 GLY A C 1
ATOM 618 O O . GLY A 1 81 ? 6.454 -12.431 -5.994 1.00 38.72 81 GLY A O 1
ATOM 619 N N . VAL A 1 82 ? 8.135 -10.984 -5.760 1.00 39.94 82 VAL A N 1
ATOM 620 C CA . VAL A 1 82 ? 7.341 -9.788 -6.189 1.00 39.94 82 VAL A CA 1
ATOM 621 C C . VAL A 1 82 ? 7.205 -9.707 -7.732 1.00 39.94 82 VAL A C 1
ATOM 623 O O . VAL A 1 82 ? 7.020 -8.650 -8.338 1.00 39.94 82 VAL A O 1
ATOM 626 N N . TRP A 1 83 ? 7.296 -10.860 -8.388 1.00 40.81 83 TRP A N 1
ATOM 627 C CA . TRP A 1 83 ? 7.310 -11.045 -9.829 1.00 40.81 83 TRP A CA 1
ATOM 628 C C . TRP A 1 83 ? 6.068 -11.831 -10.243 1.00 40.81 83 TRP A C 1
ATOM 630 O O . TRP A 1 83 ? 5.666 -12.743 -9.532 1.00 40.81 83 TRP A O 1
ATOM 640 N N . ILE A 1 84 ? 5.489 -11.449 -11.380 1.00 39.09 84 ILE A N 1
ATOM 641 C CA . ILE A 1 84 ? 4.793 -12.229 -12.427 1.00 39.09 84 ILE A CA 1
ATOM 642 C C . ILE A 1 84 ? 3.793 -11.242 -13.036 1.00 39.09 84 ILE A C 1
ATOM 644 O O . ILE A 1 84 ? 2.596 -11.254 -12.774 1.00 39.09 84 ILE A O 1
ATOM 648 N N . GLY A 1 85 ? 4.348 -10.298 -13.779 1.00 44.97 85 GLY A N 1
ATOM 649 C CA . GLY A 1 85 ? 3.610 -9.314 -14.534 1.00 44.97 85 GLY A CA 1
ATOM 650 C C . GLY A 1 85 ? 4.556 -8.807 -15.611 1.00 44.97 85 GLY A C 1
ATOM 651 O O . GLY A 1 85 ? 5.680 -8.412 -15.287 1.00 44.97 85 GLY A O 1
ATOM 652 N N . PRO A 1 86 ? 4.177 -8.899 -16.878 1.00 48.50 86 PRO A N 1
ATOM 653 C CA . PRO A 1 86 ? 4.686 -8.038 -17.918 1.00 48.50 86 PRO A CA 1
ATOM 654 C C . PRO A 1 86 ? 5.151 -6.615 -17.489 1.00 48.50 86 PRO A C 1
ATOM 656 O O . PRO A 1 86 ? 4.293 -5.845 -17.077 1.00 48.50 86 PRO A O 1
ATOM 659 N N . PRO A 1 87 ? 6.437 -6.185 -17.604 1.00 49.78 87 PRO A N 1
ATOM 660 C CA . PRO A 1 87 ? 6.850 -4.788 -17.381 1.00 49.78 87 PRO A CA 1
ATOM 661 C C . PRO A 1 87 ? 6.043 -3.693 -18.104 1.00 49.78 87 PRO A C 1
ATOM 663 O O . PRO A 1 87 ? 6.065 -2.553 -17.642 1.00 49.78 87 PRO A O 1
ATOM 666 N N . TRP A 1 88 ? 5.361 -4.014 -19.211 1.00 54.47 88 TRP A N 1
ATOM 667 C CA . TRP A 1 88 ? 4.445 -3.103 -19.915 1.00 54.47 88 TRP A CA 1
ATOM 668 C C . TRP A 1 88 ? 2.977 -3.233 -19.491 1.00 54.47 88 TRP A C 1
ATOM 670 O O . TRP A 1 88 ? 2.190 -2.369 -19.860 1.00 54.47 88 TRP A O 1
ATOM 680 N N . GLU A 1 89 ? 2.563 -4.283 -18.770 1.00 53.78 89 GLU A N 1
ATOM 681 C CA . GLU A 1 89 ? 1.198 -4.293 -18.238 1.00 53.78 89 GLU A CA 1
ATOM 682 C C . GLU A 1 89 ? 1.085 -3.247 -17.125 1.00 53.78 89 GLU A C 1
ATOM 684 O O . GLU A 1 89 ? 2.076 -2.948 -16.447 1.00 53.78 89 GLU A O 1
ATOM 689 N N . PRO A 1 90 ? -0.119 -2.696 -16.901 1.00 46.94 90 PRO A N 1
ATOM 690 C CA . PRO A 1 90 ? -0.395 -1.889 -15.726 1.00 46.94 90 PRO A CA 1
ATOM 691 C C . PRO A 1 90 ? -0.132 -2.728 -14.465 1.00 46.94 90 PRO A C 1
ATOM 693 O O . PRO A 1 90 ? -0.979 -3.482 -13.995 1.00 46.94 90 PRO A O 1
ATOM 696 N N . SER A 1 91 ? 1.078 -2.631 -13.924 1.00 46.06 91 SER A N 1
ATOM 697 C CA . SER A 1 91 ? 1.397 -3.136 -12.600 1.00 46.06 91 SER A CA 1
ATOM 698 C C . SER A 1 91 ? 0.850 -2.140 -11.578 1.00 46.06 91 SER A C 1
ATOM 700 O O . SER A 1 91 ? 1.096 -0.942 -11.728 1.00 46.06 91 SER A O 1
ATOM 702 N N . PRO A 1 92 ? 0.168 -2.599 -10.515 1.00 44.22 92 PRO A N 1
ATOM 703 C CA . PRO A 1 92 ? -0.206 -1.742 -9.391 1.00 44.22 92 PRO A CA 1
ATOM 704 C C . PRO A 1 92 ? 1.014 -1.292 -8.567 1.00 44.22 92 PRO A C 1
ATOM 706 O O . PRO A 1 92 ? 0.863 -0.518 -7.625 1.00 44.22 92 PRO A O 1
ATOM 709 N N . ALA A 1 93 ? 2.217 -1.795 -8.877 1.00 46.88 93 ALA A N 1
ATOM 710 C CA . ALA A 1 93 ? 3.448 -1.276 -8.303 1.00 46.88 93 ALA A CA 1
ATOM 711 C C . ALA A 1 93 ? 3.707 0.147 -8.837 1.00 46.88 93 ALA A C 1
ATOM 713 O O . ALA A 1 93 ? 3.684 0.318 -10.060 1.00 46.88 93 ALA A O 1
ATOM 714 N N . PRO A 1 94 ? 3.988 1.134 -7.965 1.00 56.84 94 PRO A N 1
ATOM 715 C CA . PRO A 1 94 ? 4.333 2.487 -8.402 1.00 56.84 94 PRO A CA 1
ATOM 716 C C . PRO A 1 94 ? 5.548 2.443 -9.342 1.00 56.84 94 PRO A C 1
ATOM 718 O O . PRO A 1 94 ? 6.468 1.655 -9.097 1.00 56.84 94 PRO A O 1
ATOM 721 N N . ASP A 1 95 ? 5.587 3.251 -10.411 1.00 59.88 95 ASP A N 1
ATOM 722 C CA . ASP A 1 95 ? 6.585 3.071 -11.485 1.00 59.88 95 ASP A CA 1
ATOM 723 C C . ASP A 1 95 ? 8.029 3.315 -11.015 1.00 59.88 95 ASP A C 1
ATOM 725 O O . ASP A 1 95 ? 8.974 2.822 -11.636 1.00 59.88 95 ASP A O 1
ATOM 729 N N . ARG A 1 96 ? 8.220 3.930 -9.837 1.00 60.81 96 ARG A N 1
ATOM 730 C CA . ARG A 1 96 ? 9.495 3.918 -9.090 1.00 60.81 96 ARG A CA 1
ATOM 731 C C . ARG A 1 96 ? 10.062 2.504 -8.926 1.00 60.81 96 ARG A C 1
ATOM 733 O O . ARG A 1 96 ? 11.244 2.277 -9.156 1.00 60.81 96 ARG A O 1
ATOM 740 N N . GLU A 1 97 ? 9.224 1.525 -8.589 1.00 61.00 97 GLU A N 1
ATOM 741 C CA . GLU A 1 97 ? 9.641 0.131 -8.448 1.00 61.00 97 GLU A CA 1
ATOM 742 C C . GLU A 1 97 ? 9.988 -0.485 -9.798 1.00 61.00 97 GLU A C 1
ATOM 744 O O . GLU A 1 97 ? 10.895 -1.313 -9.880 1.00 61.00 97 GLU A O 1
ATOM 749 N N . ARG A 1 98 ? 9.289 -0.080 -10.864 1.00 67.38 98 ARG A N 1
ATOM 750 C CA . ARG A 1 98 ? 9.616 -0.514 -12.223 1.00 67.38 98 ARG A CA 1
ATOM 751 C C . ARG A 1 98 ? 10.992 0.002 -12.620 1.00 67.38 98 ARG A C 1
ATOM 753 O O . ARG A 1 98 ? 11.798 -0.794 -13.081 1.00 67.38 98 ARG A O 1
ATOM 760 N N . LEU A 1 99 ? 11.295 1.270 -12.340 1.00 67.25 99 LEU A N 1
ATOM 761 C CA . LEU A 1 99 ? 12.594 1.883 -12.611 1.00 67.25 99 LEU A CA 1
ATOM 762 C C . LEU A 1 99 ? 13.740 1.124 -11.930 1.00 67.25 99 LEU A C 1
ATOM 764 O O . LEU A 1 99 ? 14.699 0.750 -12.601 1.00 67.25 99 LEU A O 1
ATOM 768 N N . VAL A 1 100 ? 13.620 0.831 -10.628 1.00 65.25 100 VAL A N 1
ATOM 769 C CA . VAL A 1 100 ? 14.643 0.066 -9.888 1.00 65.25 100 VAL A CA 1
ATOM 770 C C . VAL A 1 100 ? 14.811 -1.342 -10.464 1.00 65.25 100 VAL A C 1
ATOM 772 O O . VAL A 1 100 ? 15.934 -1.808 -10.649 1.00 65.25 100 VAL A O 1
ATOM 775 N N . ARG A 1 101 ? 13.708 -2.018 -10.811 1.00 66.88 101 ARG A N 1
ATOM 776 C CA . ARG A 1 101 ? 13.748 -3.362 -11.413 1.00 66.88 101 ARG A CA 1
ATOM 777 C C . ARG A 1 101 ? 14.395 -3.356 -12.795 1.00 66.88 101 ARG A C 1
ATOM 779 O O . ARG A 1 101 ? 15.198 -4.235 -13.098 1.00 66.88 101 ARG A O 1
ATOM 786 N N . TRP A 1 102 ? 14.044 -2.382 -13.631 1.00 71.94 102 TRP A N 1
ATOM 787 C CA . TRP A 1 102 ? 14.612 -2.217 -14.969 1.00 71.94 102 TRP A CA 1
ATOM 788 C C . TRP A 1 102 ? 16.099 -1.895 -14.894 1.00 71.94 102 TRP A C 1
ATOM 790 O O . TRP A 1 102 ? 16.874 -2.396 -15.705 1.00 71.94 102 TRP A O 1
ATOM 800 N N . ALA A 1 103 ? 16.490 -1.112 -13.889 1.00 66.94 103 ALA A N 1
ATOM 801 C CA . ALA A 1 103 ? 17.875 -0.768 -13.649 1.00 66.94 103 ALA A CA 1
ATOM 802 C C . ALA A 1 103 ? 18.712 -1.966 -13.177 1.00 66.94 103 ALA A C 1
ATOM 804 O O . ALA A 1 103 ? 19.816 -2.188 -13.664 1.00 66.94 103 ALA A O 1
ATOM 805 N N . ALA A 1 104 ? 18.171 -2.773 -12.267 1.00 66.38 104 ALA A N 1
ATOM 806 C CA . ALA A 1 104 ? 18.893 -3.908 -11.707 1.00 66.38 104 ALA A CA 1
ATOM 807 C C . ALA A 1 104 ? 18.996 -5.106 -12.660 1.00 66.38 104 ALA A C 1
ATOM 809 O O . ALA A 1 104 ? 19.921 -5.906 -12.540 1.00 66.38 104 ALA A O 1
ATOM 810 N N . ARG A 1 105 ? 18.031 -5.280 -13.574 1.00 72.12 105 ARG A N 1
ATOM 811 C CA . ARG A 1 105 ? 17.963 -6.454 -14.459 1.00 72.12 105 ARG A CA 1
ATOM 812 C C . ARG A 1 105 ? 17.493 -6.108 -15.868 1.00 72.12 105 ARG A C 1
ATOM 814 O O . ARG A 1 105 ? 16.410 -6.523 -16.296 1.00 72.12 105 ARG A O 1
ATOM 821 N N . PRO A 1 106 ? 18.306 -5.375 -16.627 1.00 70.50 106 PRO A N 1
ATOM 822 C CA . PRO A 1 106 ? 17.894 -4.899 -17.938 1.00 70.50 106 PRO A CA 1
ATOM 823 C C . PRO A 1 106 ? 17.757 -6.016 -18.981 1.00 70.50 106 PRO A C 1
ATOM 825 O O . PRO A 1 106 ? 16.926 -5.932 -19.885 1.00 70.50 106 PRO A O 1
ATOM 828 N N . SER A 1 107 ? 18.471 -7.126 -18.794 1.00 78.12 107 SER A N 1
ATOM 829 C CA . SER A 1 107 ? 18.334 -8.345 -19.597 1.00 78.12 107 SER A CA 1
ATOM 830 C C . SER A 1 107 ? 16.915 -8.932 -19.581 1.00 78.12 107 SER A C 1
ATOM 832 O O . SER A 1 107 ? 16.497 -9.563 -20.556 1.00 78.12 107 SER A O 1
ATOM 834 N N . LEU A 1 108 ? 16.135 -8.707 -18.514 1.00 76.25 108 LEU A N 1
ATOM 835 C CA . LEU A 1 108 ? 14.762 -9.207 -18.421 1.00 76.25 108 LEU A CA 1
ATOM 836 C C . LEU A 1 108 ? 13.829 -8.551 -19.441 1.00 76.25 108 LEU A C 1
ATOM 838 O O . LEU A 1 108 ? 12.932 -9.230 -19.934 1.00 76.25 108 LEU A O 1
ATOM 842 N N . TRP A 1 109 ? 14.049 -7.279 -19.792 1.00 75.12 109 TRP A N 1
ATOM 843 C CA . TRP A 1 109 ? 13.265 -6.601 -20.832 1.00 75.12 109 TRP A CA 1
ATOM 844 C C . TRP A 1 109 ? 13.440 -7.286 -22.182 1.00 75.12 109 TRP A C 1
ATOM 846 O O . TRP A 1 109 ? 12.460 -7.644 -22.835 1.00 75.12 109 TRP A O 1
ATOM 856 N N . LEU A 1 110 ? 14.694 -7.524 -22.564 1.00 83.00 110 LEU A N 1
ATOM 857 C CA . LEU A 1 110 ? 15.023 -8.123 -23.853 1.00 83.00 110 LEU A CA 1
ATOM 858 C C . LEU A 1 110 ? 14.534 -9.572 -23.943 1.00 83.00 110 LEU A C 1
ATOM 860 O O . LEU A 1 110 ? 13.884 -9.936 -24.920 1.00 83.00 110 LEU A O 1
ATOM 864 N N . ARG A 1 111 ? 14.747 -10.372 -22.888 1.00 83.12 111 ARG A N 1
ATOM 865 C CA . ARG A 1 111 ? 14.238 -11.756 -22.802 1.00 83.12 111 ARG A CA 1
ATOM 866 C C . ARG A 1 111 ? 12.723 -11.820 -22.894 1.00 83.12 111 ARG A C 1
ATOM 868 O O . ARG A 1 111 ? 12.161 -12.838 -23.285 1.00 83.12 111 ARG A O 1
ATOM 875 N N . TRP A 1 112 ? 12.039 -10.770 -22.467 1.00 80.25 112 TRP A N 1
ATOM 876 C CA . TRP A 1 112 ? 10.594 -10.749 -22.489 1.00 80.25 112 TRP A CA 1
ATOM 877 C C . TRP A 1 112 ? 10.033 -10.306 -23.841 1.00 80.25 112 TRP A C 1
ATOM 879 O O . TRP A 1 112 ? 9.123 -10.960 -24.343 1.00 80.25 112 TRP A O 1
ATOM 889 N N . ALA A 1 113 ? 10.657 -9.322 -24.491 1.00 82.75 113 ALA A N 1
ATOM 890 C CA . ALA A 1 113 ? 10.436 -9.035 -25.909 1.00 82.75 113 ALA A CA 1
ATOM 891 C C . ALA A 1 113 ? 10.663 -10.272 -26.789 1.00 82.75 113 ALA A C 1
ATOM 893 O O . ALA A 1 113 ? 9.822 -10.599 -27.626 1.00 82.75 113 ALA A O 1
ATOM 894 N N . ALA A 1 114 ? 11.730 -11.030 -26.526 1.00 83.88 114 ALA A N 1
ATOM 895 C CA . ALA A 1 114 ? 12.054 -12.258 -27.248 1.00 83.88 114 ALA A CA 1
ATOM 896 C C . ALA A 1 114 ? 10.994 -13.370 -27.100 1.00 83.88 114 ALA A C 1
ATOM 898 O O . ALA A 1 114 ? 10.856 -14.205 -27.992 1.00 83.88 114 ALA A O 1
ATOM 899 N N . ARG A 1 115 ? 10.213 -13.386 -26.006 1.00 84.12 115 ARG A N 1
ATOM 900 C CA . ARG A 1 115 ? 9.124 -14.365 -25.788 1.00 84.12 115 ARG A CA 1
ATOM 901 C C . ARG A 1 115 ? 7.875 -14.083 -26.611 1.00 84.12 115 ARG A C 1
ATOM 903 O O . ARG A 1 115 ? 7.013 -14.955 -26.711 1.00 84.12 115 ARG A O 1
ATOM 910 N N . GLU A 1 116 ? 7.768 -12.892 -27.185 1.00 82.88 116 GLU A N 1
ATOM 911 C CA . GLU A 1 116 ? 6.641 -12.485 -28.016 1.00 82.88 116 GLU A CA 1
ATOM 912 C C . GLU A 1 116 ? 7.116 -12.105 -29.423 1.00 82.88 116 GLU A C 1
ATOM 914 O O . GLU A 1 116 ? 6.897 -10.974 -29.861 1.00 82.88 116 GLU A O 1
ATOM 919 N N . PRO A 1 117 ? 7.747 -13.034 -30.167 1.00 85.94 117 PRO A N 1
ATOM 920 C CA . PRO A 1 117 ? 8.331 -12.738 -31.475 1.00 85.94 117 PRO A CA 1
ATOM 921 C C . PRO A 1 117 ? 7.304 -12.181 -32.468 1.00 85.94 117 PRO A C 1
ATOM 923 O O . PRO A 1 117 ? 7.637 -11.355 -33.309 1.00 85.94 117 PRO A O 1
ATOM 926 N N . GLN A 1 118 ? 6.027 -12.546 -32.318 1.00 85.12 118 GLN A N 1
ATOM 927 C CA . GLN A 1 118 ? 4.919 -12.006 -33.109 1.00 85.12 118 GLN A CA 1
ATOM 928 C C . GLN A 1 118 ? 4.695 -10.493 -32.941 1.00 85.12 118 GLN A C 1
ATOM 930 O O . GLN A 1 118 ? 3.916 -9.910 -33.692 1.00 85.12 118 GLN A O 1
ATOM 935 N N . ARG A 1 119 ? 5.309 -9.868 -31.931 1.00 86.06 119 ARG A N 1
ATOM 936 C CA . ARG A 1 119 ? 5.237 -8.426 -31.664 1.00 86.06 119 ARG A CA 1
ATOM 937 C C . ARG A 1 119 ? 6.495 -7.674 -32.091 1.00 86.06 119 ARG A C 1
ATOM 939 O O . ARG A 1 119 ? 6.564 -6.466 -31.867 1.00 86.06 119 ARG A O 1
ATOM 946 N N . LEU A 1 120 ? 7.476 -8.367 -32.666 1.00 87.69 120 LEU A N 1
ATOM 947 C CA . LEU A 1 120 ? 8.724 -7.777 -33.130 1.00 87.69 120 LEU A CA 1
ATOM 948 C C . LEU A 1 120 ? 8.642 -7.443 -34.623 1.00 87.69 120 LEU A C 1
ATOM 950 O O . LEU A 1 120 ? 7.958 -8.116 -35.392 1.00 87.69 120 LEU A O 1
ATOM 954 N N . ALA A 1 121 ? 9.360 -6.402 -35.028 1.00 89.19 121 ALA A N 1
ATOM 955 C CA . ALA A 1 121 ? 9.613 -6.064 -36.424 1.00 89.19 121 ALA A CA 1
ATOM 956 C C . ALA A 1 121 ? 11.025 -5.483 -36.552 1.00 89.19 121 ALA A C 1
ATOM 958 O O . ALA A 1 121 ? 11.455 -4.720 -35.692 1.00 89.19 121 ALA A O 1
ATOM 959 N N . ALA A 1 122 ? 11.752 -5.820 -37.612 1.00 89.56 122 ALA A N 1
ATOM 960 C CA . ALA A 1 122 ? 13.022 -5.160 -37.902 1.00 89.56 122 ALA A CA 1
ATOM 961 C C . ALA A 1 122 ? 12.783 -3.747 -38.467 1.00 89.56 122 ALA A C 1
ATOM 963 O O . ALA A 1 122 ? 11.903 -3.555 -39.307 1.00 89.56 122 ALA A O 1
ATOM 964 N N . ASP A 1 123 ? 13.591 -2.773 -38.046 1.00 91.19 123 ASP A N 1
ATOM 965 C CA . ASP A 1 123 ? 13.647 -1.417 -38.610 1.00 91.19 123 ASP A CA 1
ATOM 966 C C . ASP A 1 123 ? 15.111 -1.002 -38.794 1.00 91.19 123 ASP A C 1
ATOM 968 O O . ASP A 1 123 ? 15.723 -0.343 -37.952 1.00 91.19 123 ASP A O 1
ATOM 972 N N . GLY A 1 124 ? 15.707 -1.469 -39.893 1.00 90.44 124 GLY A N 1
ATOM 973 C CA . GLY A 1 124 ? 17.137 -1.308 -40.141 1.00 90.44 124 GLY A CA 1
ATOM 974 C C . GLY A 1 124 ? 17.969 -2.045 -39.091 1.00 90.44 124 GLY A C 1
ATOM 975 O O . GLY A 1 124 ? 17.921 -3.272 -39.002 1.00 90.44 124 GLY A O 1
ATOM 976 N N . GLU A 1 125 ? 18.751 -1.296 -38.315 1.00 90.06 125 GLU A N 1
ATOM 977 C CA . GLU A 1 125 ? 19.560 -1.842 -37.217 1.00 90.06 125 GLU A CA 1
ATOM 978 C C . GLU A 1 125 ? 18.741 -2.062 -35.936 1.00 90.06 125 GLU A C 1
ATOM 980 O O . GLU A 1 125 ? 19.131 -2.874 -35.088 1.00 90.06 125 GLU A O 1
ATOM 985 N N . ASP A 1 126 ? 17.586 -1.400 -35.835 1.00 93.19 126 ASP A N 1
ATOM 986 C CA . ASP A 1 126 ? 16.709 -1.430 -34.674 1.00 93.19 126 ASP A CA 1
ATOM 987 C C . ASP A 1 126 ? 15.703 -2.592 -34.747 1.00 93.19 126 ASP A C 1
ATOM 989 O O . ASP A 1 126 ? 15.381 -3.134 -35.809 1.00 93.19 126 ASP A O 1
ATOM 993 N N . VAL A 1 127 ? 15.161 -2.944 -33.585 1.00 91.88 127 VAL A N 1
ATOM 994 C CA . VAL A 1 127 ? 14.007 -3.825 -33.423 1.00 91.88 127 VAL A CA 1
ATOM 995 C C . VAL A 1 127 ? 12.851 -2.988 -32.893 1.00 91.88 127 VAL A C 1
ATOM 997 O O . VAL A 1 127 ? 12.931 -2.382 -31.828 1.00 91.88 127 VAL A O 1
ATOM 1000 N N . LEU A 1 128 ? 11.759 -2.942 -33.639 1.00 92.62 128 LEU A N 1
ATOM 1001 C CA . LEU A 1 128 ? 10.494 -2.409 -33.169 1.00 92.62 128 LEU A CA 1
ATOM 1002 C C . LEU A 1 128 ? 9.763 -3.475 -32.372 1.00 92.62 128 LEU A C 1
ATOM 1004 O O . LEU A 1 128 ? 9.762 -4.652 -32.730 1.00 92.62 128 LEU A O 1
ATOM 1008 N N . TRP A 1 129 ? 9.094 -3.038 -31.318 1.00 89.75 129 TRP A N 1
ATOM 1009 C CA . TRP A 1 129 ? 8.350 -3.916 -30.447 1.00 89.75 129 TRP A CA 1
ATOM 1010 C C . TRP A 1 12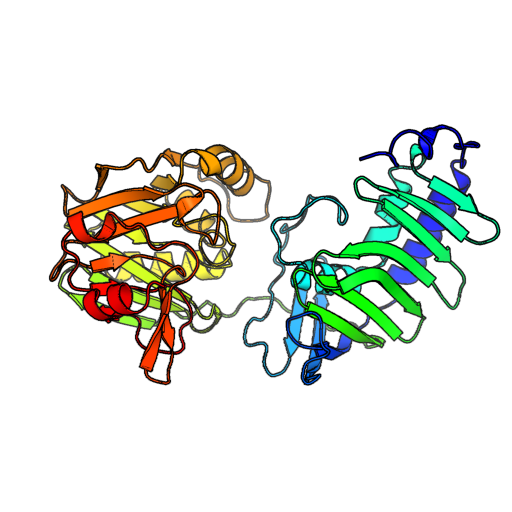9 ? 7.022 -3.305 -30.024 1.00 89.75 129 TRP A C 1
ATOM 1012 O O . TRP A 1 129 ? 6.979 -2.266 -29.364 1.00 89.75 129 TRP A O 1
ATOM 1022 N N . GLY A 1 130 ? 5.926 -3.942 -30.431 1.00 88.06 130 GLY A N 1
ATOM 1023 C CA . GLY A 1 130 ? 4.579 -3.521 -30.060 1.00 88.06 130 GLY A CA 1
ATOM 1024 C C . GLY A 1 130 ? 4.173 -4.037 -28.681 1.00 88.06 130 GLY A C 1
ATOM 1025 O O . GLY A 1 130 ? 4.392 -5.201 -28.361 1.00 88.06 130 GLY A O 1
ATOM 1026 N N . PHE A 1 131 ? 3.509 -3.198 -27.891 1.00 82.69 131 PHE A N 1
ATOM 1027 C CA . PHE A 1 131 ? 2.865 -3.578 -26.630 1.00 82.69 131 PHE A CA 1
ATOM 1028 C C . PHE A 1 131 ? 1.488 -2.904 -26.515 1.00 82.69 131 PHE A C 1
ATOM 1030 O O . PHE A 1 131 ? 1.075 -2.170 -27.414 1.00 82.69 131 PHE A O 1
ATOM 1037 N N . SER A 1 132 ? 0.738 -3.188 -25.444 1.00 75.12 132 SER A N 1
ATOM 1038 C CA . SER A 1 132 ? -0.651 -2.720 -25.262 1.00 75.12 132 SER A CA 1
ATOM 1039 C C . SER A 1 132 ? -0.815 -1.211 -25.437 1.00 75.12 132 SER A C 1
ATOM 1041 O O . SER A 1 132 ? -1.809 -0.753 -25.998 1.00 75.12 132 SER A O 1
ATOM 1043 N N . ASP A 1 133 ? 0.183 -0.451 -24.999 1.00 72.50 133 ASP A N 1
ATOM 1044 C CA . ASP A 1 133 ? 0.086 0.999 -24.853 1.00 72.50 133 ASP A CA 1
ATOM 1045 C C . ASP A 1 133 ? 0.991 1.768 -25.823 1.00 72.50 133 ASP A C 1
ATOM 1047 O O . ASP A 1 133 ? 1.038 2.997 -25.775 1.00 72.50 133 ASP A O 1
ATOM 1051 N N . GLY A 1 134 ? 1.685 1.081 -26.739 1.00 85.06 134 GLY A N 1
ATOM 1052 C CA . GLY A 1 134 ? 2.566 1.762 -27.678 1.00 85.06 134 GLY A CA 1
ATOM 1053 C C . GLY A 1 134 ? 3.495 0.875 -28.497 1.00 85.06 134 GLY A C 1
ATOM 1054 O O . GLY A 1 134 ? 3.308 -0.332 -28.652 1.00 85.06 134 GLY A O 1
ATOM 1055 N N . LEU A 1 135 ? 4.498 1.541 -29.062 1.00 89.94 135 LEU A N 1
ATOM 1056 C CA . LEU A 1 135 ? 5.567 0.951 -29.852 1.00 89.94 135 LEU A CA 1
ATOM 1057 C C . LEU A 1 135 ? 6.898 1.385 -29.242 1.00 89.94 135 LEU A C 1
ATOM 1059 O O . LEU A 1 135 ? 7.165 2.583 -29.122 1.00 89.94 135 LEU A O 1
ATOM 1063 N N . ALA A 1 136 ? 7.722 0.415 -28.870 1.00 91.75 136 ALA A N 1
ATOM 1064 C CA . ALA A 1 136 ? 9.097 0.644 -28.470 1.00 91.75 136 ALA A CA 1
ATOM 1065 C C . ALA A 1 136 ? 10.026 0.432 -29.665 1.00 91.75 136 ALA A C 1
ATOM 1067 O O . ALA A 1 136 ? 9.782 -0.409 -30.528 1.00 91.75 136 ALA A O 1
ATOM 1068 N N . ARG A 1 137 ? 11.118 1.186 -29.685 1.00 94.69 137 ARG A N 1
ATOM 1069 C CA . ARG A 1 137 ? 12.260 0.997 -30.571 1.00 94.69 137 ARG A CA 1
ATOM 1070 C C . ARG A 1 137 ? 13.437 0.555 -29.720 1.00 94.69 137 ARG A C 1
ATOM 1072 O O . ARG A 1 137 ? 13.743 1.195 -28.715 1.00 94.69 137 ARG A O 1
ATOM 1079 N N . ILE A 1 138 ? 14.060 -0.540 -30.118 1.00 93.12 138 ILE A N 1
ATOM 1080 C CA . ILE A 1 138 ? 15.150 -1.191 -29.408 1.00 93.12 138 ILE A CA 1
ATOM 1081 C C . ILE A 1 138 ? 16.377 -1.156 -30.308 1.00 93.12 138 ILE A C 1
ATOM 1083 O O . ILE A 1 138 ? 16.346 -1.678 -31.417 1.00 93.12 138 ILE A O 1
ATOM 1087 N N . HIS A 1 139 ? 17.462 -0.578 -29.822 1.00 93.69 139 HIS A N 1
ATOM 1088 C CA . HIS A 1 139 ? 18.748 -0.572 -30.502 1.00 93.69 139 HIS A CA 1
ATOM 1089 C C . HIS A 1 139 ? 19.737 -1.403 -29.707 1.00 93.69 139 HIS A C 1
ATOM 1091 O O . HIS A 1 139 ? 19.802 -1.279 -28.483 1.00 93.69 139 HIS A O 1
ATOM 1097 N N . LEU A 1 140 ? 20.491 -2.260 -30.392 1.00 90.56 140 LEU A N 1
ATOM 1098 C CA . LEU A 1 140 ? 21.396 -3.214 -29.758 1.00 90.56 140 LEU A CA 1
ATOM 1099 C C . LEU A 1 140 ? 22.719 -3.265 -30.515 1.00 90.56 140 LEU A C 1
ATOM 1101 O O . LEU A 1 140 ? 22.804 -3.871 -31.585 1.00 90.56 140 LEU A O 1
ATOM 1105 N N . THR A 1 141 ? 23.760 -2.707 -29.912 1.00 89.69 141 THR A N 1
ATOM 1106 C CA . THR A 1 141 ? 25.152 -2.889 -30.340 1.00 89.69 141 THR A CA 1
ATOM 1107 C C . THR A 1 141 ? 25.949 -3.591 -29.238 1.00 89.69 141 THR A C 1
ATOM 1109 O O . THR A 1 141 ? 25.381 -4.077 -28.253 1.00 89.69 141 THR A O 1
ATOM 1112 N N . GLU A 1 142 ? 27.260 -3.732 -29.430 1.00 81.69 142 GLU A N 1
ATOM 1113 C CA . GLU A 1 142 ? 28.156 -4.262 -28.395 1.00 81.69 142 GLU A CA 1
ATOM 1114 C C . GLU A 1 142 ? 28.360 -3.259 -27.251 1.00 81.69 142 GLU A C 1
ATOM 1116 O O . GLU A 1 142 ? 28.367 -3.665 -26.089 1.00 81.69 142 GLU A O 1
ATOM 1121 N N . ASP A 1 143 ? 28.431 -1.964 -27.573 1.00 88.50 143 ASP A N 1
ATOM 1122 C CA . ASP A 1 143 ? 28.815 -0.901 -26.632 1.00 88.50 143 ASP A CA 1
ATOM 1123 C C . ASP A 1 143 ? 27.647 -0.001 -26.194 1.00 88.50 143 ASP A C 1
ATOM 1125 O O . ASP A 1 143 ? 27.778 0.796 -25.263 1.00 88.50 143 ASP A O 1
ATOM 1129 N N . ASP A 1 144 ? 26.502 -0.102 -26.865 1.00 90.69 144 ASP A N 1
ATOM 1130 C CA . ASP A 1 144 ? 25.330 0.732 -26.616 1.00 90.69 144 ASP A CA 1
ATOM 1131 C C . ASP A 1 144 ? 24.049 -0.054 -26.893 1.00 90.69 144 ASP A C 1
ATOM 1133 O O . ASP A 1 144 ? 23.840 -0.591 -27.986 1.00 90.69 144 ASP A O 1
ATOM 1137 N N . ALA A 1 145 ? 23.176 -0.107 -25.899 1.00 91.06 145 ALA A N 1
ATOM 1138 C CA . ALA A 1 145 ? 21.845 -0.666 -26.018 1.00 91.06 145 ALA A CA 1
ATOM 1139 C C . ALA A 1 145 ? 20.836 0.340 -25.477 1.00 91.06 145 ALA A C 1
ATOM 1141 O O . ALA A 1 145 ? 21.058 0.949 -24.432 1.00 91.06 145 ALA A O 1
ATOM 1142 N N . TRP A 1 146 ? 19.702 0.505 -26.146 1.00 92.88 146 TRP A N 1
ATOM 1143 C CA . TRP A 1 146 ? 18.616 1.310 -25.600 1.00 92.88 146 TRP A CA 1
ATOM 1144 C C . TRP A 1 146 ? 17.249 0.823 -26.050 1.00 92.88 146 TRP A C 1
ATOM 1146 O O . TRP A 1 146 ? 17.092 0.221 -27.108 1.00 92.88 146 TRP A O 1
ATOM 1156 N N . VAL A 1 147 ? 16.249 1.114 -25.227 1.00 91.88 147 VAL A N 1
ATOM 1157 C CA . VAL A 1 147 ? 14.826 0.944 -25.509 1.00 91.88 147 VAL A CA 1
ATOM 1158 C C . VAL A 1 147 ? 14.171 2.310 -25.333 1.00 91.88 147 VAL A C 1
ATOM 1160 O O . VAL A 1 147 ? 14.285 2.920 -24.272 1.00 91.88 147 VAL A O 1
ATOM 1163 N N . ARG A 1 148 ? 13.485 2.797 -26.367 1.00 93.75 148 ARG A N 1
ATOM 1164 C CA . ARG A 1 148 ? 12.758 4.074 -26.356 1.00 93.75 148 ARG A CA 1
ATOM 1165 C C . ARG A 1 148 ? 11.311 3.872 -26.748 1.00 93.75 148 ARG A C 1
ATOM 1167 O O . ARG A 1 148 ? 11.037 3.145 -27.698 1.00 93.75 148 ARG A O 1
ATOM 1174 N N . TRP A 1 149 ? 10.396 4.557 -26.080 1.00 92.69 149 TRP A N 1
ATOM 1175 C CA . TRP A 1 149 ? 8.984 4.564 -26.455 1.00 92.69 149 TRP A CA 1
ATOM 1176 C C . TRP A 1 149 ? 8.359 5.921 -26.162 1.00 92.69 149 TRP A C 1
ATOM 1178 O O . TRP A 1 149 ? 8.795 6.647 -25.269 1.00 92.69 149 TRP A O 1
ATOM 1188 N N . GLU A 1 150 ? 7.340 6.279 -26.936 1.00 91.19 150 GLU A N 1
ATOM 1189 C CA . GLU A 1 150 ? 6.581 7.503 -26.701 1.00 91.19 150 GLU A CA 1
ATOM 1190 C C . GLU A 1 150 ? 5.316 7.211 -25.905 1.00 91.19 150 GLU A C 1
ATOM 1192 O O . GLU A 1 150 ? 4.590 6.258 -26.187 1.00 91.19 150 GLU A O 1
ATOM 1197 N N . VAL A 1 151 ? 5.038 8.067 -24.925 1.00 85.44 151 VAL A N 1
ATOM 1198 C CA . VAL A 1 151 ? 3.829 8.011 -24.106 1.00 85.44 151 VAL A CA 1
ATOM 1199 C C . VAL A 1 151 ? 3.101 9.341 -24.210 1.00 85.44 151 VAL A C 1
ATOM 1201 O O . VAL A 1 151 ? 3.690 10.410 -24.052 1.00 85.44 151 VAL A O 1
ATOM 1204 N N . ALA A 1 152 ? 1.794 9.287 -24.453 1.00 85.06 152 ALA A N 1
ATOM 1205 C CA . ALA A 1 152 ? 0.926 10.448 -24.320 1.00 85.06 152 ALA A CA 1
ATOM 1206 C C . ALA A 1 152 ? 0.628 10.675 -22.831 1.00 85.06 152 ALA A C 1
ATOM 1208 O O . ALA A 1 152 ? -0.312 10.105 -22.280 1.00 85.06 152 ALA A O 1
ATOM 1209 N N . HIS A 1 153 ? 1.450 11.482 -22.165 1.00 84.75 153 HIS A N 1
ATOM 1210 C CA . HIS A 1 153 ? 1.338 11.706 -20.731 1.00 84.75 153 HIS A CA 1
ATOM 1211 C C . HIS A 1 153 ? 0.290 12.788 -20.413 1.00 84.75 153 HIS A C 1
ATOM 1213 O O . HIS A 1 153 ? 0.341 13.871 -21.005 1.00 84.75 153 HIS A O 1
ATOM 1219 N N . PRO A 1 154 ? -0.622 12.567 -19.446 1.00 74.38 154 PRO A N 1
ATOM 1220 C CA . PRO A 1 154 ? -1.736 13.483 -19.173 1.00 74.38 154 PRO A CA 1
ATOM 1221 C C . PRO A 1 154 ? -1.281 14.884 -18.745 1.00 74.38 154 PRO A C 1
ATOM 1223 O O . PRO A 1 154 ? -1.943 15.871 -19.054 1.00 74.38 154 PRO A O 1
ATOM 1226 N N . VAL A 1 155 ? -0.135 14.978 -18.066 1.00 78.12 155 VAL A N 1
ATOM 1227 C CA . VAL A 1 155 ? 0.412 16.250 -17.565 1.00 78.12 155 VAL A CA 1
ATOM 1228 C C . VAL A 1 155 ? 1.442 16.867 -18.508 1.00 78.12 155 VAL A C 1
ATOM 1230 O O . VAL A 1 155 ? 1.535 18.086 -18.618 1.00 78.12 155 VAL A O 1
ATOM 1233 N N . PHE A 1 156 ? 2.225 16.041 -19.200 1.00 80.31 156 PHE A N 1
ATOM 1234 C CA . PHE A 1 156 ? 3.412 16.494 -19.929 1.00 80.31 156 PHE A CA 1
ATOM 1235 C C . PHE A 1 156 ? 3.222 16.511 -21.445 1.00 80.31 156 PHE A C 1
ATOM 1237 O O . PHE A 1 156 ? 4.126 16.941 -22.159 1.00 80.31 156 PHE A O 1
ATOM 1244 N N . GLY A 1 157 ? 2.072 16.041 -21.932 1.00 87.69 157 GLY A N 1
ATOM 1245 C CA . GLY A 1 157 ? 1.875 15.762 -23.345 1.00 87.69 157 GLY A CA 1
ATOM 1246 C C . GLY A 1 157 ? 2.724 14.572 -23.807 1.00 87.69 157 GLY A C 1
ATOM 1247 O O . GLY A 1 157 ? 3.063 13.704 -22.999 1.00 87.69 157 GLY A O 1
ATOM 1248 N N . PRO A 1 158 ? 3.061 14.501 -25.103 1.00 89.81 158 PRO A N 1
ATOM 1249 C CA . PRO A 1 158 ? 3.955 13.477 -25.626 1.00 89.81 158 PRO A CA 1
ATOM 1250 C C . PRO A 1 158 ? 5.327 13.546 -24.947 1.00 89.81 158 PRO A C 1
ATOM 1252 O O . PRO A 1 158 ? 5.985 14.588 -24.955 1.00 89.81 158 PRO A O 1
ATOM 1255 N N . VAL A 1 159 ? 5.751 12.436 -24.350 1.00 89.56 159 VAL A N 1
ATOM 1256 C CA . VAL A 1 159 ? 7.066 12.279 -23.725 1.00 89.56 159 VAL A CA 1
ATOM 1257 C C . VAL A 1 159 ? 7.731 11.016 -24.247 1.00 89.56 159 VAL A C 1
ATOM 1259 O O . VAL A 1 159 ? 7.099 9.965 -24.337 1.00 89.56 159 VAL A O 1
ATOM 1262 N N . THR A 1 160 ? 9.016 11.115 -24.572 1.00 93.25 160 THR A N 1
ATOM 1263 C CA . THR A 1 160 ? 9.853 9.952 -24.865 1.00 93.25 160 THR A CA 1
ATOM 1264 C C . THR A 1 160 ? 10.404 9.418 -23.552 1.00 93.25 160 THR A C 1
ATOM 1266 O O . THR A 1 160 ? 11.063 10.149 -22.813 1.00 93.25 160 THR A O 1
ATOM 1269 N N . GLN A 1 161 ? 10.124 8.154 -23.265 1.00 91.56 161 GLN A N 1
ATOM 1270 C CA . GLN A 1 161 ? 10.776 7.412 -22.197 1.00 91.56 161 GLN A CA 1
ATOM 1271 C C . GLN A 1 161 ? 11.932 6.607 -22.789 1.00 91.56 161 GLN A C 1
ATOM 1273 O O . GLN A 1 161 ? 11.880 6.179 -23.946 1.00 91.56 161 GLN A O 1
ATOM 1278 N N . GLU A 1 162 ? 12.993 6.440 -22.010 1.00 92.50 162 GLU A N 1
ATOM 1279 C CA . GLU A 1 162 ? 14.217 5.784 -22.455 1.00 92.50 162 GLU A CA 1
ATOM 1280 C C . GLU A 1 162 ? 14.814 4.942 -21.335 1.00 92.50 162 GLU A C 1
ATOM 1282 O O . GLU A 1 162 ? 14.946 5.398 -20.201 1.00 92.50 162 GLU A O 1
ATOM 1287 N N . LEU A 1 163 ? 15.254 3.742 -21.696 1.00 90.12 163 LEU A N 1
ATOM 1288 C CA . LEU A 1 163 ? 16.235 2.973 -20.951 1.00 90.12 163 LEU A CA 1
ATOM 1289 C C . LEU A 1 163 ? 17.462 2.815 -21.838 1.00 90.12 163 LEU A C 1
ATOM 1291 O O . LEU A 1 163 ? 17.342 2.346 -22.967 1.00 90.12 163 LEU A O 1
ATOM 1295 N N . ARG A 1 164 ? 18.629 3.223 -21.352 1.00 92.69 164 ARG A N 1
ATOM 1296 C CA . ARG A 1 164 ? 19.890 3.152 -22.079 1.00 92.69 164 ARG A CA 1
ATOM 1297 C C . ARG A 1 164 ? 20.955 2.508 -21.215 1.00 92.69 164 ARG A C 1
ATOM 1299 O O . ARG A 1 164 ? 21.130 2.864 -20.053 1.00 92.69 164 ARG A O 1
ATOM 1306 N N . TRP A 1 165 ? 21.693 1.597 -21.820 1.00 90.19 165 TRP A N 1
ATOM 1307 C CA . TRP A 1 165 ? 22.737 0.812 -21.196 1.00 90.19 165 TRP A CA 1
ATOM 1308 C C . TRP A 1 165 ? 23.991 0.876 -22.044 1.00 90.19 165 TRP A C 1
ATOM 1310 O O . TRP A 1 165 ? 23.965 0.629 -23.247 1.00 90.19 165 TRP A O 1
ATOM 1320 N N . THR A 1 166 ? 25.097 1.163 -21.387 1.00 90.69 166 THR A N 1
ATOM 1321 C CA . THR A 1 166 ? 26.444 0.987 -21.913 1.00 90.69 166 THR A CA 1
ATOM 1322 C C . THR A 1 166 ? 27.205 0.096 -20.939 1.00 90.69 166 THR A C 1
ATOM 1324 O O . THR A 1 166 ? 26.755 -0.064 -19.798 1.00 90.69 166 THR A O 1
ATOM 1327 N N . PRO A 1 167 ? 28.376 -0.447 -21.312 1.00 86.38 167 PRO A N 1
ATOM 1328 C CA . PRO A 1 167 ? 29.200 -1.208 -20.381 1.00 86.38 167 PRO A CA 1
ATOM 1329 C C . PRO A 1 167 ? 29.394 -0.505 -19.031 1.00 86.38 167 PRO A C 1
ATOM 1331 O O . PRO A 1 167 ? 29.378 -1.170 -18.001 1.00 86.38 167 PRO A O 1
ATOM 1334 N N . GLU A 1 168 ? 29.474 0.833 -19.030 1.00 89.62 168 GLU A N 1
ATOM 1335 C CA . GLU A 1 168 ? 29.868 1.602 -17.844 1.00 89.62 168 GLU A CA 1
ATOM 1336 C C . GLU A 1 168 ? 28.726 2.353 -17.165 1.00 89.62 168 GLU A C 1
ATOM 1338 O O . GLU A 1 168 ? 28.897 2.855 -16.051 1.00 89.62 168 GLU A O 1
ATOM 1343 N N . ARG A 1 169 ? 27.565 2.468 -17.818 1.00 91.75 169 ARG A N 1
ATOM 1344 C CA . ARG A 1 169 ? 26.470 3.295 -17.315 1.00 91.75 169 ARG A CA 1
ATOM 1345 C C . ARG A 1 169 ? 25.096 2.762 -17.689 1.00 91.75 169 ARG A C 1
ATOM 1347 O O . ARG A 1 169 ? 24.882 2.258 -18.787 1.00 91.75 169 ARG A O 1
ATOM 1354 N N . LEU A 1 170 ? 24.147 2.993 -16.795 1.00 90.31 170 LEU A N 1
ATOM 1355 C CA . LEU A 1 170 ? 22.723 2.865 -17.045 1.00 90.31 170 LEU A CA 1
ATOM 1356 C C . LEU A 1 170 ? 22.060 4.228 -16.871 1.00 90.31 170 LEU A C 1
ATOM 1358 O O . LEU A 1 170 ? 22.291 4.913 -15.877 1.00 90.31 170 LEU A O 1
ATOM 1362 N N . VAL A 1 171 ? 21.231 4.618 -17.834 1.00 91.69 171 VAL A N 1
ATOM 1363 C CA . VAL A 1 171 ? 20.384 5.808 -17.747 1.00 91.69 171 VAL A CA 1
ATOM 1364 C C . VAL A 1 171 ? 18.947 5.396 -18.010 1.00 91.69 171 VAL A C 1
ATOM 1366 O O . VAL A 1 171 ? 18.651 4.768 -19.022 1.00 91.69 171 VAL A O 1
ATOM 1369 N N . ALA A 1 172 ? 18.049 5.759 -17.106 1.00 89.62 172 ALA A N 1
ATOM 1370 C CA . ALA A 1 172 ? 16.629 5.505 -17.250 1.00 89.62 172 ALA A CA 1
ATOM 1371 C C . ALA A 1 172 ? 15.852 6.807 -17.052 1.00 89.62 172 ALA A C 1
ATOM 1373 O O . ALA A 1 172 ? 15.913 7.415 -15.988 1.00 89.62 172 ALA A O 1
ATOM 1374 N N . SER A 1 173 ? 15.134 7.237 -18.087 1.00 90.62 173 SER A N 1
ATOM 1375 C CA . SER A 1 173 ? 14.328 8.457 -18.097 1.00 90.62 173 SER A CA 1
ATOM 1376 C C . SER A 1 173 ? 12.859 8.103 -18.271 1.00 90.62 173 SER A C 1
ATOM 1378 O O . SER A 1 173 ? 12.458 7.604 -19.324 1.00 90.62 173 SER A O 1
ATOM 1380 N N . ILE A 1 174 ? 12.058 8.374 -17.243 1.00 87.00 174 ILE A N 1
ATOM 1381 C CA . ILE A 1 174 ? 10.634 8.030 -17.200 1.00 87.00 174 ILE A CA 1
ATOM 1382 C C . ILE A 1 174 ? 9.787 9.235 -16.789 1.00 87.00 174 ILE A C 1
ATOM 1384 O O . ILE A 1 174 ? 10.241 10.148 -16.094 1.00 87.00 174 ILE A O 1
ATOM 1388 N N . ALA A 1 175 ? 8.531 9.229 -17.220 1.00 84.06 175 ALA A N 1
ATOM 1389 C CA . ALA A 1 175 ? 7.528 10.204 -16.822 1.00 84.06 175 ALA A CA 1
ATOM 1390 C C . ALA A 1 175 ? 6.267 9.455 -16.379 1.00 84.06 175 ALA A C 1
ATOM 1392 O O . ALA A 1 175 ? 5.706 8.695 -17.170 1.00 84.06 175 ALA A O 1
ATOM 1393 N N . GLU A 1 176 ? 5.848 9.673 -15.136 1.00 74.50 176 GLU A N 1
ATOM 1394 C CA . GLU A 1 176 ? 4.707 9.005 -14.499 1.00 74.50 176 GLU A CA 1
ATOM 1395 C C . GLU A 1 176 ? 3.844 10.038 -13.772 1.00 74.50 176 GLU A C 1
ATOM 1397 O O . GLU A 1 176 ? 4.378 10.921 -13.106 1.00 74.50 176 GLU A O 1
ATOM 1402 N N . ALA A 1 177 ? 2.519 9.876 -13.847 1.00 75.94 177 ALA A N 1
ATOM 1403 C CA . ALA A 1 177 ? 1.509 10.696 -13.177 1.00 75.94 177 ALA A CA 1
ATOM 1404 C C . ALA A 1 177 ? 1.652 12.201 -13.449 1.00 75.94 177 ALA A C 1
ATOM 1406 O O . ALA A 1 177 ? 1.048 12.732 -14.381 1.00 75.94 177 ALA A O 1
ATOM 1407 N N . ASP A 1 178 ? 2.432 12.897 -12.634 1.00 71.88 178 ASP A N 1
ATOM 1408 C CA . ASP A 1 178 ? 2.784 14.302 -12.772 1.00 71.88 178 ASP A CA 1
ATOM 1409 C C . ASP A 1 178 ? 4.280 14.556 -12.531 1.00 71.88 178 ASP A C 1
ATOM 1411 O O . ASP A 1 178 ? 4.673 15.705 -12.382 1.00 71.88 178 ASP A O 1
ATOM 1415 N N . THR A 1 179 ? 5.127 13.527 -12.568 1.00 74.62 179 THR A N 1
ATOM 1416 C CA . THR A 1 179 ? 6.556 13.594 -12.240 1.00 74.62 179 THR A CA 1
ATOM 1417 C C . THR A 1 179 ? 7.441 13.069 -13.368 1.00 74.62 179 THR A C 1
ATOM 1419 O O . THR A 1 179 ? 7.094 12.126 -14.079 1.00 74.62 179 THR A O 1
ATOM 1422 N N . ARG A 1 180 ? 8.632 13.661 -13.520 1.00 83.12 180 ARG A N 1
ATOM 1423 C CA . ARG A 1 180 ? 9.713 13.117 -14.356 1.00 83.12 180 ARG A CA 1
ATOM 1424 C C . ARG A 1 180 ? 10.895 12.691 -13.501 1.00 83.12 180 ARG A C 1
ATOM 1426 O O . ARG A 1 180 ? 11.316 13.434 -12.609 1.00 83.12 180 ARG A O 1
ATOM 1433 N N . TRP A 1 181 ? 11.441 11.533 -13.839 1.00 83.94 181 TRP A N 1
ATOM 1434 C CA . TRP A 1 181 ? 12.583 10.938 -13.166 1.00 83.94 181 TRP A CA 1
ATOM 1435 C C . TRP A 1 181 ? 13.669 10.618 -14.179 1.00 83.94 181 TRP A C 1
ATOM 1437 O O . TRP A 1 181 ? 13.385 10.058 -15.240 1.00 83.94 181 TRP A O 1
ATOM 1447 N N . THR A 1 182 ? 14.910 10.914 -13.813 1.00 88.44 182 THR A N 1
ATOM 1448 C CA . THR A 1 182 ? 16.084 10.363 -14.485 1.00 88.44 182 THR A CA 1
ATOM 1449 C C . THR A 1 182 ? 16.933 9.651 -13.447 1.00 88.44 182 THR A C 1
ATOM 1451 O O . THR A 1 182 ? 17.382 10.269 -12.489 1.00 88.44 182 THR A O 1
ATOM 1454 N N . LEU A 1 183 ? 17.123 8.349 -13.619 1.00 88.12 183 LEU A N 1
ATOM 1455 C CA . LEU A 1 183 ? 18.060 7.544 -12.849 1.00 88.12 183 LEU A CA 1
ATOM 1456 C C . LEU A 1 183 ? 19.326 7.360 -13.671 1.00 88.12 183 LEU A C 1
ATOM 1458 O O . LEU A 1 183 ? 19.267 6.901 -14.810 1.00 88.12 183 LEU A O 1
ATOM 1462 N N . GLU A 1 184 ? 20.462 7.673 -13.072 1.00 91.06 184 GLU A N 1
ATOM 1463 C CA . GLU A 1 184 ? 21.771 7.457 -13.659 1.00 91.06 184 GLU A CA 1
ATOM 1464 C C . GLU A 1 184 ? 22.591 6.581 -12.722 1.00 91.06 184 GLU A C 1
ATOM 1466 O O . GLU A 1 184 ? 22.866 6.991 -11.600 1.00 91.06 184 GLU A O 1
ATOM 1471 N N . LEU A 1 185 ? 22.994 5.395 -13.174 1.00 88.81 185 LEU A N 1
ATOM 1472 C CA . LEU A 1 185 ? 23.854 4.487 -12.420 1.00 88.81 185 LEU A CA 1
ATOM 1473 C C . LEU A 1 185 ? 25.158 4.241 -13.164 1.00 88.81 185 LEU A C 1
ATOM 1475 O O . LEU A 1 185 ? 25.185 4.164 -14.393 1.00 88.81 185 LEU A O 1
ATOM 1479 N N . GLN A 1 186 ? 26.230 4.055 -12.412 1.00 89.81 186 GLN A N 1
ATOM 1480 C CA . GLN A 1 186 ? 27.529 3.628 -12.899 1.00 89.81 186 GLN A CA 1
ATOM 1481 C C . GLN A 1 186 ? 27.714 2.137 -12.651 1.00 89.81 186 GLN A C 1
ATOM 1483 O O . GLN A 1 186 ? 27.170 1.568 -11.697 1.00 89.81 186 GLN A O 1
ATOM 1488 N N . ARG A 1 187 ? 28.492 1.502 -13.527 1.00 84.62 187 ARG A N 1
ATOM 1489 C CA . ARG A 1 187 ? 28.925 0.126 -13.324 1.00 84.62 187 ARG A CA 1
ATOM 1490 C C . ARG A 1 187 ? 29.718 0.032 -12.023 1.00 84.62 187 ARG A C 1
ATOM 1492 O O . ARG A 1 187 ? 30.593 0.859 -11.769 1.00 84.62 187 ARG A O 1
ATOM 1499 N N . GLY A 1 188 ? 29.439 -0.996 -11.238 1.00 81.94 188 GLY A N 1
ATOM 1500 C CA . GLY A 1 188 ? 30.175 -1.284 -10.017 1.00 81.94 188 GLY A CA 1
ATOM 1501 C C . GLY A 1 188 ? 30.390 -2.772 -9.808 1.00 81.94 188 GLY A C 1
ATOM 1502 O O . GLY A 1 188 ? 30.021 -3.608 -10.636 1.00 81.94 188 GLY A O 1
ATOM 1503 N N . GLU A 1 189 ? 31.033 -3.094 -8.692 1.00 77.00 189 GLU A N 1
ATOM 1504 C CA . GLU A 1 189 ? 31.253 -4.476 -8.278 1.00 77.00 189 GLU A CA 1
ATOM 1505 C C . GLU A 1 189 ? 29.945 -5.091 -7.762 1.00 77.00 189 GLU A C 1
ATOM 1507 O O . GLU A 1 189 ? 29.200 -4.408 -7.055 1.00 77.00 189 GLU A O 1
ATOM 1512 N N . PRO A 1 190 ? 29.664 -6.377 -8.040 1.00 65.69 190 PRO A N 1
ATOM 1513 C CA . PRO A 1 190 ? 28.536 -7.072 -7.439 1.00 65.69 190 PRO A CA 1
ATOM 1514 C C . PRO A 1 190 ? 28.603 -6.987 -5.914 1.00 65.69 190 PRO A C 1
ATOM 1516 O O . PRO A 1 190 ? 29.508 -7.525 -5.275 1.00 65.69 190 PRO A O 1
ATOM 1519 N N . VAL A 1 191 ? 27.626 -6.315 -5.316 1.00 62.78 191 VAL A N 1
ATOM 1520 C CA . VAL A 1 191 ? 27.456 -6.291 -3.866 1.00 62.78 191 VAL A CA 1
ATOM 1521 C C . VAL A 1 191 ? 26.480 -7.407 -3.533 1.00 62.78 191 VAL A C 1
ATOM 1523 O O . VAL A 1 191 ? 25.292 -7.278 -3.819 1.00 62.78 191 VAL A O 1
ATOM 1526 N N . SER A 1 192 ? 26.969 -8.508 -2.953 1.00 57.41 192 SER A N 1
ATOM 1527 C CA . SER A 1 192 ? 26.073 -9.540 -2.418 1.00 57.41 192 SER A CA 1
ATOM 1528 C C . SER A 1 192 ? 25.239 -8.911 -1.310 1.00 57.41 192 SER A C 1
ATOM 1530 O O . SER A 1 192 ? 25.750 -8.525 -0.255 1.00 57.41 192 SER A O 1
ATOM 1532 N N . ALA A 1 193 ? 23.945 -8.783 -1.571 1.00 55.31 193 ALA A N 1
ATOM 1533 C CA . ALA A 1 193 ? 22.965 -8.498 -0.552 1.00 55.31 193 ALA A CA 1
ATOM 1534 C C . ALA A 1 193 ? 22.872 -9.727 0.362 1.00 55.31 193 ALA A C 1
ATOM 1536 O O . ALA A 1 193 ? 22.065 -10.626 0.133 1.00 55.31 193 ALA A O 1
ATOM 1537 N N . SER A 1 194 ? 23.660 -9.769 1.445 1.00 50.34 194 SER A N 1
ATOM 1538 C CA . SER A 1 194 ? 23.268 -10.611 2.574 1.00 50.34 194 SER A CA 1
ATOM 1539 C C . SER A 1 194 ? 21.935 -10.049 3.060 1.00 50.34 194 SER A C 1
ATOM 1541 O O . SER A 1 194 ? 21.901 -8.970 3.653 1.00 50.34 194 SER A O 1
ATOM 1543 N N . CYS A 1 195 ? 20.838 -10.728 2.738 1.00 52.50 195 CYS A N 1
ATOM 1544 C CA . CYS A 1 195 ? 19.493 -10.218 2.969 1.00 52.50 195 CYS A CA 1
ATOM 1545 C C . CYS A 1 195 ? 18.774 -10.945 4.121 1.00 52.50 195 CYS A C 1
ATOM 1547 O O . CYS A 1 195 ? 17.695 -11.497 3.911 1.00 52.50 195 CYS A O 1
ATOM 1549 N N . PRO A 1 196 ? 19.299 -10.981 5.363 1.00 52.59 196 PRO A N 1
ATOM 1550 C CA . PRO A 1 196 ? 18.391 -10.955 6.490 1.00 52.59 196 PRO A CA 1
ATOM 1551 C C . PRO A 1 196 ? 17.859 -9.521 6.593 1.00 52.59 196 PRO A C 1
ATOM 1553 O O . PRO A 1 196 ? 18.609 -8.607 6.945 1.00 52.59 196 PRO A O 1
ATOM 1556 N N . GLU A 1 197 ? 16.578 -9.310 6.269 1.00 56.31 197 GLU A N 1
ATOM 1557 C CA . GLU A 1 197 ? 15.882 -8.111 6.745 1.00 56.31 197 GLU A CA 1
ATOM 1558 C C . GLU A 1 197 ? 16.127 -8.046 8.264 1.00 56.31 197 GLU A C 1
ATOM 1560 O O . GLU A 1 197 ? 15.838 -9.028 8.962 1.00 56.31 197 GLU A O 1
ATOM 1565 N N . PRO A 1 198 ? 16.706 -6.958 8.810 1.00 57.09 198 PRO A N 1
ATOM 1566 C CA . PRO A 1 198 ? 16.643 -6.769 10.248 1.00 57.09 198 PRO A CA 1
ATOM 1567 C C . PRO A 1 198 ? 15.159 -6.845 10.636 1.00 57.09 198 PRO A C 1
ATOM 1569 O O . PRO A 1 198 ? 14.329 -6.281 9.917 1.00 57.09 198 PRO A O 1
ATOM 1572 N N . PRO A 1 199 ? 14.798 -7.577 11.706 1.00 66.81 199 PRO A N 1
ATOM 1573 C CA . PRO A 1 199 ? 13.401 -7.724 12.084 1.00 66.81 199 PRO A CA 1
ATOM 1574 C C . PRO A 1 199 ? 12.781 -6.334 12.218 1.00 66.81 199 PRO A C 1
ATOM 1576 O O . PRO A 1 199 ? 13.339 -5.476 12.910 1.00 66.81 199 PRO A O 1
ATOM 1579 N N . ALA A 1 200 ? 11.669 -6.112 11.511 1.00 84.25 200 ALA A N 1
ATOM 1580 C CA . ALA A 1 200 ? 10.970 -4.836 11.535 1.00 84.25 200 ALA A CA 1
ATOM 1581 C C . ALA A 1 200 ? 10.658 -4.468 12.988 1.00 84.25 200 ALA A C 1
ATOM 1583 O O . ALA A 1 200 ? 10.200 -5.312 13.768 1.00 84.25 200 ALA A O 1
ATOM 1584 N N . ARG A 1 201 ? 10.941 -3.223 13.376 1.00 91.12 201 ARG A N 1
ATOM 1585 C CA . ARG A 1 201 ? 10.673 -2.778 14.740 1.00 91.12 201 ARG A CA 1
ATOM 1586 C C . ARG A 1 201 ? 9.243 -2.281 14.808 1.00 91.12 201 ARG A C 1
ATOM 1588 O O . ARG A 1 201 ? 8.782 -1.555 13.936 1.00 91.12 201 ARG A O 1
ATOM 1595 N N . VAL A 1 202 ? 8.549 -2.680 15.867 1.00 96.56 202 VAL A N 1
ATOM 1596 C CA . VAL A 1 202 ? 7.192 -2.219 16.145 1.00 96.56 202 VAL A CA 1
ATOM 1597 C C . VAL A 1 202 ? 7.212 -1.437 17.445 1.00 96.56 202 VAL A C 1
ATOM 1599 O O . VAL A 1 202 ? 7.465 -1.986 18.519 1.00 96.56 202 VAL A O 1
ATOM 1602 N N . GLU A 1 203 ? 6.949 -0.144 17.342 1.00 97.25 203 GLU A N 1
ATOM 1603 C CA . GLU A 1 203 ? 6.790 0.750 18.479 1.00 97.25 203 GLU A CA 1
ATOM 1604 C C . GLU A 1 203 ? 5.311 0.804 18.860 1.00 97.25 203 GLU A C 1
ATOM 1606 O O . GLU A 1 203 ? 4.449 1.059 18.021 1.00 97.25 203 GLU A O 1
ATOM 1611 N N . VAL A 1 204 ? 5.001 0.544 20.130 1.00 98.19 204 VAL A N 1
ATOM 1612 C CA . VAL A 1 204 ? 3.615 0.447 20.600 1.00 98.19 204 VAL A CA 1
ATOM 1613 C C . VAL A 1 204 ? 3.278 1.634 21.484 1.00 98.19 204 VAL A C 1
ATOM 1615 O O . VAL A 1 204 ? 3.920 1.853 22.511 1.00 98.19 204 VAL A O 1
ATOM 1618 N N . THR A 1 205 ? 2.199 2.331 21.140 1.00 97.88 205 THR A N 1
ATOM 1619 C CA . THR A 1 205 ? 1.565 3.321 22.013 1.00 97.88 205 THR A CA 1
ATOM 1620 C C . THR A 1 205 ? 0.167 2.841 22.369 1.00 97.88 205 THR A C 1
ATOM 1622 O O . THR A 1 205 ? -0.687 2.663 21.504 1.00 97.88 205 THR A O 1
ATOM 1625 N N . ARG A 1 206 ? -0.097 2.627 23.660 1.00 97.75 206 ARG A N 1
ATOM 1626 C CA . ARG A 1 206 ? -1.457 2.352 24.132 1.00 97.75 206 ARG A CA 1
ATOM 1627 C C . ARG A 1 206 ? -2.269 3.645 24.071 1.00 97.75 206 ARG A C 1
ATOM 1629 O O . ARG A 1 206 ? -1.903 4.617 24.725 1.00 97.75 206 ARG A O 1
ATOM 1636 N N . LEU A 1 207 ? -3.353 3.635 23.302 1.00 96.62 207 LEU A N 1
ATOM 1637 C CA . LEU A 1 207 ? -4.255 4.778 23.160 1.00 96.62 207 LEU A CA 1
ATOM 1638 C C . LEU A 1 207 ? -5.369 4.720 24.204 1.00 96.62 207 LEU A C 1
ATOM 1640 O O . LEU A 1 207 ? -5.615 5.706 24.882 1.00 96.62 207 LEU A O 1
ATOM 1644 N N . GLU A 1 208 ? -6.003 3.555 24.345 1.00 97.12 208 GLU A N 1
ATOM 1645 C CA . GLU A 1 208 ? -7.098 3.294 25.288 1.00 97.12 208 GLU A CA 1
ATOM 1646 C C . GLU A 1 208 ? -6.989 1.852 25.826 1.00 97.12 208 GLU A C 1
ATOM 1648 O O . GLU A 1 208 ? -6.020 1.133 25.558 1.00 97.12 208 GLU A O 1
ATOM 1653 N N . ASP A 1 209 ? -7.958 1.392 26.620 1.00 97.31 209 ASP A N 1
ATOM 1654 C CA . ASP A 1 209 ? -8.071 -0.038 26.925 1.00 97.31 209 ASP A CA 1
ATOM 1655 C C . ASP A 1 209 ? -8.498 -0.828 25.685 1.00 97.31 209 ASP A C 1
ATOM 1657 O O . ASP A 1 209 ? -9.484 -0.494 25.032 1.00 97.31 209 ASP A O 1
ATOM 1661 N N . GLY A 1 210 ? -7.701 -1.835 25.326 1.00 97.69 210 GLY A N 1
ATOM 1662 C CA . GLY A 1 210 ? -7.902 -2.610 24.104 1.00 97.69 210 GLY A CA 1
ATOM 1663 C C . GLY A 1 210 ? -7.571 -1.875 22.799 1.00 97.69 210 GLY A C 1
ATOM 1664 O O . GLY A 1 210 ? -7.800 -2.448 21.742 1.00 97.69 210 GLY A O 1
ATOM 1665 N N . LEU A 1 211 ? -7.030 -0.649 22.822 1.00 98.38 211 LEU A N 1
ATOM 1666 C CA . LEU A 1 211 ? -6.699 0.106 21.606 1.00 98.38 211 LEU A CA 1
ATOM 1667 C C . LEU A 1 211 ? -5.236 0.555 21.591 1.00 98.38 211 LEU A C 1
ATOM 1669 O O . LEU A 1 211 ? -4.790 1.289 22.478 1.00 98.38 211 LEU A O 1
ATOM 1673 N N . TYR A 1 212 ? -4.503 0.154 20.554 1.00 98.44 212 TYR A N 1
ATOM 1674 C CA . TYR A 1 212 ? -3.064 0.378 20.432 1.00 98.44 212 TYR A CA 1
ATOM 1675 C C . TYR A 1 212 ? -2.709 0.934 19.055 1.00 98.44 212 TYR A C 1
ATOM 1677 O O . TYR A 1 212 ? -3.159 0.426 18.032 1.00 98.44 212 TYR A O 1
ATOM 1685 N N . GLU A 1 213 ? -1.860 1.952 19.033 1.00 97.94 213 GLU A N 1
ATOM 1686 C CA . GLU A 1 213 ? -1.077 2.326 17.861 1.00 97.94 213 GLU A CA 1
ATOM 1687 C C . GLU A 1 213 ? 0.164 1.434 17.794 1.00 97.94 213 GLU A C 1
ATOM 1689 O O . GLU A 1 213 ? 0.858 1.250 18.797 1.00 97.94 213 GLU A O 1
ATOM 1694 N N . MET A 1 214 ? 0.446 0.902 16.608 1.00 98.12 214 MET A N 1
ATOM 1695 C CA . MET A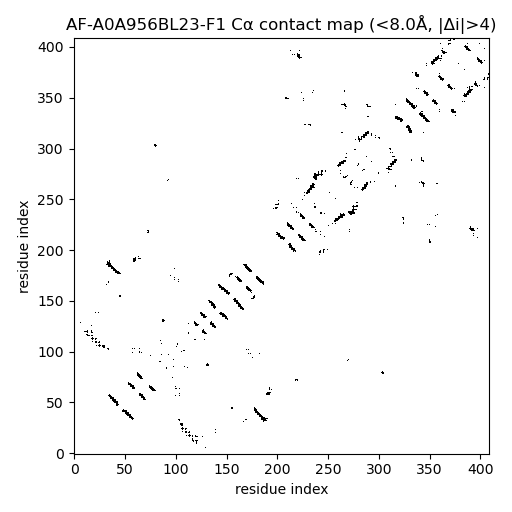 1 214 ? 1.646 0.124 16.313 1.00 98.12 214 MET A CA 1
ATOM 1696 C C . MET A 1 214 ? 2.372 0.792 15.145 1.00 98.12 214 MET A C 1
ATOM 1698 O O . MET A 1 214 ? 1.974 0.644 13.989 1.00 98.12 214 MET A O 1
ATOM 1702 N N . ALA A 1 215 ? 3.402 1.574 15.453 1.00 96.50 215 ALA A N 1
ATOM 1703 C CA . ALA A 1 215 ? 4.231 2.258 14.472 1.00 96.50 215 ALA A CA 1
ATOM 1704 C C . ALA A 1 215 ? 5.364 1.343 13.995 1.00 96.50 215 ALA A C 1
ATOM 1706 O O . ALA A 1 215 ? 5.978 0.633 14.789 1.00 96.50 215 ALA A O 1
ATOM 1707 N N . VAL A 1 216 ? 5.640 1.377 12.695 1.00 92.00 216 VAL A N 1
ATOM 1708 C CA . VAL A 1 216 ? 6.710 0.625 12.036 1.00 92.00 216 VAL A CA 1
ATOM 1709 C C . VAL A 1 216 ? 7.615 1.635 11.327 1.00 92.00 216 VAL A C 1
ATOM 1711 O O . VAL A 1 216 ? 7.346 1.978 10.171 1.00 92.00 216 VAL A O 1
ATOM 1714 N N . PRO A 1 217 ? 8.655 2.160 12.009 1.00 85.50 217 PRO A N 1
ATOM 1715 C CA . PRO A 1 217 ? 9.551 3.183 11.467 1.00 85.50 217 PRO A CA 1
ATOM 1716 C C . PRO A 1 217 ? 10.120 2.836 10.094 1.00 85.50 217 PRO A C 1
ATOM 1718 O O . PRO A 1 217 ? 10.132 3.678 9.203 1.00 85.50 217 PRO A O 1
ATOM 1721 N N . GLU A 1 218 ? 10.516 1.578 9.898 1.00 77.12 218 GLU A N 1
ATOM 1722 C CA . GLU A 1 218 ? 11.096 1.096 8.641 1.00 77.12 218 GLU A CA 1
ATOM 1723 C C . GLU A 1 218 ? 10.107 1.091 7.463 1.00 77.12 218 GLU A C 1
ATOM 1725 O O . GLU A 1 218 ? 10.520 0.945 6.317 1.00 77.12 218 GLU A O 1
ATOM 1730 N N . ALA A 1 219 ? 8.808 1.229 7.738 1.00 78.81 219 ALA A N 1
ATOM 1731 C CA . ALA A 1 219 ? 7.746 1.251 6.739 1.00 78.81 219 ALA A CA 1
ATOM 1732 C C . ALA A 1 219 ? 7.098 2.635 6.563 1.00 78.81 219 ALA A C 1
ATOM 1734 O O . ALA A 1 219 ? 6.097 2.731 5.849 1.00 78.81 219 ALA A O 1
ATOM 1735 N N . ASP A 1 220 ? 7.577 3.668 7.274 1.00 84.00 220 ASP A N 1
ATOM 1736 C CA . ASP A 1 220 ? 6.909 4.977 7.424 1.00 84.00 220 ASP A CA 1
ATOM 1737 C C . ASP A 1 220 ? 5.389 4.847 7.669 1.00 84.00 220 ASP A C 1
ATOM 1739 O O . ASP A 1 220 ? 4.572 5.658 7.235 1.00 84.00 220 ASP A O 1
ATOM 1743 N N . SER A 1 221 ? 4.988 3.782 8.368 1.00 88.06 221 SER A N 1
ATOM 1744 C CA . SER A 1 221 ? 3.590 3.386 8.518 1.00 88.06 221 SER A CA 1
ATOM 1745 C C . SER A 1 221 ? 3.258 3.120 9.975 1.00 88.06 221 SER A C 1
ATOM 1747 O O . SER A 1 221 ? 4.093 2.668 10.756 1.00 88.06 221 SER A O 1
ATOM 1749 N N . ARG A 1 222 ? 2.001 3.345 10.339 1.00 94.50 222 ARG A N 1
ATOM 1750 C CA . ARG A 1 222 ? 1.430 2.899 11.608 1.00 94.50 222 ARG A CA 1
ATOM 1751 C C . ARG A 1 222 ? 0.098 2.218 11.366 1.00 94.50 222 ARG A C 1
ATOM 1753 O O . ARG A 1 222 ? -0.665 2.592 10.480 1.00 94.50 222 ARG A O 1
ATOM 1760 N N . VAL A 1 223 ? -0.201 1.236 12.194 1.00 97.50 223 VAL A N 1
ATOM 1761 C CA . VAL A 1 223 ? -1.470 0.514 12.167 1.00 97.50 223 VAL A CA 1
ATOM 1762 C C . VAL A 1 223 ? -2.172 0.665 13.503 1.00 97.50 223 VAL A C 1
ATOM 1764 O O . VAL A 1 223 ? -1.557 0.982 14.525 1.00 97.50 223 VAL A O 1
ATOM 1767 N N . LEU A 1 224 ? -3.483 0.470 13.480 1.00 98.19 224 LEU A N 1
ATOM 1768 C CA . LEU A 1 224 ? -4.298 0.443 14.682 1.00 98.19 224 LEU A CA 1
ATOM 1769 C C . LEU A 1 224 ? -4.585 -1.024 15.027 1.00 98.19 224 LEU A C 1
ATOM 1771 O O . LEU A 1 224 ? -4.881 -1.831 14.145 1.00 98.19 224 LEU A O 1
ATOM 1775 N N . LEU A 1 225 ? -4.497 -1.368 16.306 1.00 98.69 225 LEU A N 1
ATOM 1776 C CA . LEU A 1 225 ? -4.872 -2.668 16.849 1.00 98.69 225 LEU A CA 1
ATOM 1777 C C . LEU A 1 225 ? -5.992 -2.465 17.870 1.00 98.69 225 LEU A C 1
ATOM 1779 O O . LEU A 1 225 ? -5.804 -1.776 18.871 1.00 98.69 225 LEU A O 1
ATOM 1783 N N . ALA A 1 226 ? -7.141 -3.087 17.617 1.00 98.75 226 ALA A N 1
ATOM 1784 C CA . ALA A 1 226 ? -8.287 -3.131 18.516 1.00 98.75 226 ALA A CA 1
ATOM 1785 C C . ALA A 1 226 ? -8.465 -4.548 19.079 1.00 98.75 226 ALA A C 1
ATOM 1787 O O . ALA A 1 226 ? -8.454 -5.523 18.331 1.00 98.75 226 ALA A O 1
ATOM 1788 N N . VAL A 1 227 ? -8.654 -4.668 20.388 1.00 98.62 227 VAL A N 1
ATOM 1789 C CA . VAL A 1 227 ? -8.775 -5.932 21.119 1.00 98.62 227 VAL A CA 1
ATOM 1790 C C . VAL A 1 227 ? -9.952 -5.841 22.077 1.00 98.62 227 VAL A C 1
ATOM 1792 O O . VAL A 1 227 ? -10.058 -4.891 22.849 1.00 98.62 227 VAL A O 1
ATOM 1795 N N . ASN A 1 228 ? -10.816 -6.854 22.055 1.00 98.19 228 ASN A N 1
ATOM 1796 C CA . ASN A 1 228 ? -11.887 -7.017 23.031 1.00 98.19 228 ASN A CA 1
ATOM 1797 C C . ASN A 1 228 ? -12.021 -8.497 23.414 1.00 98.19 228 ASN A C 1
ATOM 1799 O O . ASN A 1 228 ? -12.483 -9.323 22.625 1.00 98.19 228 ASN A O 1
ATOM 1803 N N . GLY A 1 229 ? -11.598 -8.841 24.631 1.00 97.06 229 GLY A N 1
ATOM 1804 C CA . GLY A 1 229 ? -11.630 -10.216 25.127 1.00 97.06 229 GLY A CA 1
ATOM 1805 C C . GLY A 1 229 ? -10.819 -11.178 24.253 1.00 97.06 229 GLY A C 1
ATOM 1806 O O . GLY A 1 229 ? -9.607 -11.041 24.122 1.00 97.06 229 GLY A O 1
ATOM 1807 N N . ALA A 1 230 ? -11.495 -12.170 23.671 1.00 98.12 230 ALA A N 1
ATOM 1808 C CA . ALA A 1 230 ? -10.869 -13.209 22.853 1.00 98.12 230 ALA A CA 1
ATOM 1809 C C . ALA A 1 230 ? -10.744 -12.838 21.362 1.00 98.12 230 ALA A C 1
ATOM 1811 O O . ALA A 1 230 ? -10.328 -13.682 20.566 1.00 98.12 230 ALA A O 1
ATOM 1812 N N . GLU A 1 231 ? -11.095 -11.613 20.972 1.00 98.56 231 GLU A N 1
ATOM 1813 C CA . GLU A 1 231 ? -11.091 -11.165 19.580 1.00 98.56 231 GLU A CA 1
ATOM 1814 C C . GLU A 1 231 ? -10.156 -9.962 19.371 1.00 98.56 231 GLU A C 1
ATOM 1816 O O . GLU A 1 231 ? -10.106 -9.045 20.194 1.00 98.56 231 GLU A O 1
ATOM 1821 N N . GLY A 1 232 ? -9.434 -9.954 18.247 1.00 98.69 232 GLY A N 1
ATOM 1822 C CA . GLY A 1 232 ? -8.538 -8.870 17.842 1.00 98.69 232 GLY A CA 1
ATOM 1823 C C . GLY A 1 232 ? -8.731 -8.466 16.379 1.00 98.69 232 GLY A C 1
ATOM 1824 O O . GLY A 1 232 ? -8.963 -9.310 15.509 1.00 98.69 232 GLY A O 1
ATOM 1825 N N . VAL A 1 233 ? -8.627 -7.167 16.100 1.00 98.88 233 VAL A N 1
ATOM 1826 C CA . VAL A 1 233 ? -8.724 -6.565 14.765 1.00 98.88 233 VAL A CA 1
ATOM 1827 C C . VAL A 1 233 ? -7.511 -5.674 14.518 1.00 98.88 233 VAL A C 1
ATOM 1829 O O . VAL A 1 233 ? -7.296 -4.704 15.242 1.00 98.88 233 VAL A O 1
ATOM 1832 N N . LEU A 1 234 ? -6.751 -5.984 13.471 1.00 98.75 234 LEU A N 1
ATOM 1833 C CA . LEU A 1 234 ? -5.715 -5.111 12.928 1.00 98.75 234 LEU A CA 1
ATOM 1834 C C . LEU A 1 234 ? -6.280 -4.304 11.755 1.00 98.75 234 LEU A C 1
ATOM 1836 O O . LEU A 1 234 ? -6.978 -4.860 10.902 1.00 98.75 234 LEU A O 1
ATOM 1840 N N . PHE A 1 235 ? -5.961 -3.016 11.689 1.00 98.50 235 PHE A N 1
ATOM 1841 C CA . PHE A 1 235 ? -6.288 -2.160 10.551 1.00 98.50 235 PHE A CA 1
ATOM 1842 C C . PHE A 1 235 ? -5.040 -1.976 9.686 1.00 98.50 235 PHE A C 1
ATOM 1844 O O . PHE A 1 235 ? -4.126 -1.256 10.082 1.00 98.50 235 PHE A O 1
ATOM 1851 N N . ASP A 1 236 ? -5.048 -2.631 8.522 1.00 97.94 236 ASP A N 1
ATOM 1852 C CA . ASP A 1 236 ? -3.964 -2.732 7.541 1.00 97.94 236 ASP A CA 1
ATOM 1853 C C . ASP A 1 236 ? -2.720 -3.525 7.977 1.00 97.94 236 ASP A C 1
ATOM 1855 O O . ASP A 1 236 ? -2.467 -3.747 9.157 1.00 97.94 236 ASP A O 1
ATOM 1859 N N . ALA A 1 237 ? -1.947 -4.008 6.997 1.00 95.69 237 ALA A N 1
ATOM 1860 C CA . ALA A 1 237 ? -0.691 -4.733 7.198 1.00 95.69 237 ALA A CA 1
ATOM 1861 C C . ALA A 1 237 ? 0.371 -4.271 6.168 1.00 95.69 237 ALA A C 1
ATOM 1863 O O . ALA A 1 237 ? 0.351 -4.734 5.021 1.00 95.69 237 ALA A O 1
ATOM 1864 N N . PRO A 1 238 ? 1.287 -3.358 6.541 1.00 90.00 238 PRO A N 1
ATOM 1865 C CA . PRO A 1 238 ? 2.170 -2.674 5.599 1.00 90.00 238 PRO A CA 1
ATOM 1866 C C . PRO A 1 238 ? 3.257 -3.538 4.949 1.00 90.00 238 PRO A C 1
ATOM 1868 O O . PRO A 1 238 ? 3.842 -4.417 5.576 1.00 90.00 238 PRO A O 1
ATOM 1871 N N . LEU A 1 239 ? 3.552 -3.194 3.691 1.00 81.50 239 LEU A N 1
ATOM 1872 C CA . LEU A 1 239 ? 4.762 -3.421 2.883 1.00 81.50 239 LEU A CA 1
ATOM 1873 C C . LEU A 1 239 ? 5.266 -4.854 2.674 1.00 81.50 239 LEU A C 1
ATOM 1875 O O . LEU A 1 239 ? 5.399 -5.274 1.523 1.00 81.50 239 LEU A O 1
ATOM 1879 N N . SER A 1 240 ? 5.576 -5.606 3.730 1.00 82.94 240 SER A N 1
ATOM 1880 C CA . SER A 1 240 ? 6.296 -6.877 3.603 1.00 82.94 240 SER A CA 1
ATOM 1881 C C . SER A 1 240 ? 5.874 -7.919 4.633 1.00 82.94 240 SER A C 1
ATOM 1883 O O . SER A 1 240 ? 5.269 -7.628 5.664 1.00 82.94 240 SER A O 1
ATOM 1885 N N . SER A 1 241 ? 6.206 -9.182 4.357 1.00 85.38 241 SER A N 1
ATOM 1886 C CA . SER A 1 241 ? 5.909 -10.278 5.285 1.00 85.38 241 SER A CA 1
ATOM 1887 C C . SER A 1 241 ? 6.747 -10.220 6.563 1.00 85.38 241 SER A C 1
ATOM 1889 O O . SER A 1 241 ? 6.241 -10.634 7.595 1.00 85.38 241 SER A O 1
ATOM 1891 N N . ALA A 1 242 ? 7.956 -9.649 6.554 1.00 82.00 242 ALA A N 1
ATOM 1892 C CA . ALA A 1 242 ? 8.690 -9.426 7.801 1.00 82.00 242 ALA A CA 1
ATOM 1893 C C . ALA A 1 242 ? 8.010 -8.376 8.686 1.00 82.00 242 ALA A C 1
ATOM 1895 O O . ALA A 1 242 ? 7.897 -8.578 9.893 1.00 82.00 242 ALA A O 1
ATOM 1896 N N . VAL A 1 243 ? 7.483 -7.299 8.091 1.00 87.88 243 VAL A N 1
ATOM 1897 C CA . VAL A 1 243 ? 6.665 -6.319 8.819 1.00 87.88 243 VAL A CA 1
ATOM 1898 C C . VAL A 1 243 ? 5.394 -6.975 9.360 1.00 87.88 243 VAL A C 1
ATOM 1900 O O . VAL A 1 243 ? 5.063 -6.813 10.532 1.00 87.88 243 VAL A O 1
ATOM 1903 N N . GLY A 1 244 ? 4.706 -7.771 8.538 1.00 92.31 244 GLY A N 1
ATOM 1904 C CA . GLY A 1 244 ? 3.523 -8.521 8.963 1.00 92.31 244 GLY A CA 1
ATOM 1905 C C . GLY A 1 244 ? 3.793 -9.481 10.127 1.00 92.31 244 GLY A C 1
ATOM 1906 O O . GLY A 1 244 ? 2.977 -9.560 11.043 1.00 92.31 244 GLY A O 1
ATOM 1907 N N . GLU A 1 245 ? 4.934 -10.173 10.113 1.00 90.50 245 GLU A N 1
ATOM 1908 C CA . GLU A 1 245 ? 5.366 -11.095 11.167 1.00 90.50 245 GLU A CA 1
ATOM 1909 C C . GLU A 1 245 ? 5.695 -10.346 12.463 1.00 90.50 245 GLU A C 1
ATOM 1911 O O . GLU A 1 245 ? 5.236 -10.732 13.537 1.00 90.50 245 GLU A O 1
ATOM 1916 N N . ALA A 1 246 ? 6.414 -9.225 12.368 1.00 93.50 246 ALA A N 1
ATOM 1917 C CA . ALA A 1 246 ? 6.700 -8.379 13.521 1.00 93.50 246 ALA A CA 1
ATOM 1918 C C . ALA A 1 246 ? 5.405 -7.845 14.157 1.00 93.50 246 ALA A C 1
ATOM 1920 O O . ALA A 1 246 ? 5.215 -7.962 15.367 1.00 93.50 246 ALA A O 1
ATOM 1921 N N . LEU A 1 247 ? 4.465 -7.346 13.344 1.00 97.12 247 LEU A N 1
ATOM 1922 C CA . LEU A 1 247 ? 3.149 -6.905 13.816 1.00 97.12 247 LEU A CA 1
ATOM 1923 C C . LEU A 1 247 ? 2.367 -8.045 14.480 1.00 97.12 247 LEU A C 1
ATOM 1925 O O . LEU A 1 24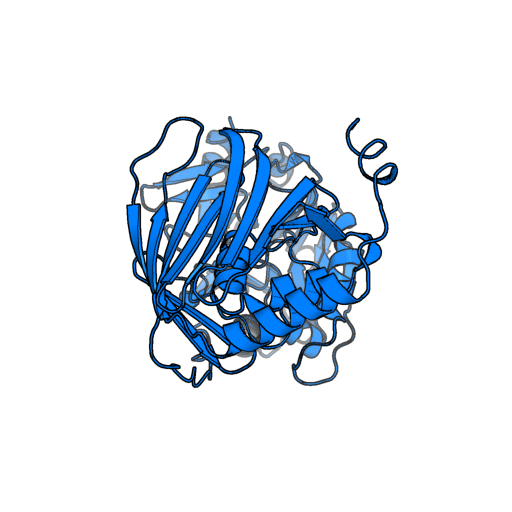7 ? 1.764 -7.833 15.529 1.00 97.12 247 LEU A O 1
ATOM 1929 N N . TRP A 1 248 ? 2.385 -9.251 13.908 1.00 97.19 248 TRP A N 1
ATOM 1930 C CA . TRP A 1 248 ? 1.732 -10.424 14.493 1.00 97.19 248 TRP A CA 1
ATOM 1931 C C . TRP A 1 248 ? 2.316 -10.783 15.868 1.00 97.19 248 TRP A C 1
ATOM 1933 O O . TRP A 1 248 ? 1.574 -10.955 16.842 1.00 97.19 248 TRP A O 1
ATOM 1943 N N . GLN A 1 249 ? 3.643 -10.856 15.972 1.00 97.25 249 GLN A N 1
ATOM 1944 C CA . GLN A 1 249 ? 4.337 -11.168 17.222 1.00 97.25 249 GLN A CA 1
ATOM 1945 C C . GLN A 1 249 ? 4.063 -10.108 18.293 1.00 97.25 249 GLN A C 1
ATOM 1947 O O . GLN A 1 249 ? 3.754 -10.443 19.437 1.00 97.25 249 GLN A O 1
ATOM 1952 N N . THR A 1 250 ? 4.098 -8.826 17.925 1.00 98.38 250 THR A N 1
ATOM 1953 C CA . THR A 1 250 ? 3.764 -7.742 18.851 1.00 98.38 250 THR A CA 1
ATOM 1954 C C . THR A 1 250 ? 2.296 -7.797 19.277 1.00 98.38 250 THR A C 1
ATOM 1956 O O . THR A 1 250 ? 2.014 -7.720 20.471 1.00 98.38 250 THR A O 1
ATOM 1959 N N . ALA A 1 251 ? 1.354 -7.990 18.349 1.00 98.50 251 ALA A N 1
ATOM 1960 C CA . ALA A 1 251 ? -0.075 -8.037 18.660 1.00 98.50 251 ALA A CA 1
ATOM 1961 C C . ALA A 1 251 ? -0.435 -9.209 19.589 1.00 98.50 251 ALA A C 1
ATOM 1963 O O . ALA A 1 251 ? -1.157 -9.030 20.570 1.00 98.50 251 ALA A O 1
ATOM 1964 N N . THR A 1 252 ? 0.109 -10.399 19.329 1.00 98.19 252 THR A N 1
ATOM 1965 C CA . THR A 1 252 ? -0.115 -11.586 20.173 1.00 98.19 252 THR A CA 1
ATOM 1966 C C . THR A 1 252 ? 0.575 -11.489 21.533 1.00 98.19 252 THR A C 1
ATOM 1968 O O . THR A 1 252 ? 0.044 -12.000 22.518 1.00 98.19 252 THR A O 1
ATOM 1971 N N . GLY A 1 253 ? 1.709 -10.788 21.621 1.00 98.19 253 GLY A N 1
ATOM 1972 C CA . GLY A 1 253 ? 2.348 -10.453 22.893 1.00 98.19 253 GLY A CA 1
ATOM 1973 C C . GLY A 1 253 ? 1.539 -9.459 23.733 1.00 98.19 253 GLY A C 1
ATOM 1974 O O . GLY A 1 253 ? 1.456 -9.614 24.950 1.00 98.19 253 GLY A O 1
ATOM 1975 N N . LEU A 1 254 ? 0.912 -8.463 23.095 1.00 98.19 254 LEU A N 1
ATOM 1976 C CA . LEU A 1 254 ? 0.041 -7.487 23.765 1.00 98.19 254 LEU A CA 1
ATOM 1977 C C . LEU A 1 254 ? -1.277 -8.106 24.247 1.00 98.19 254 LEU A C 1
ATOM 1979 O O . LEU A 1 254 ? -1.805 -7.687 25.276 1.00 98.19 254 LEU A O 1
ATOM 1983 N N . ALA A 1 255 ? -1.807 -9.080 23.506 1.00 98.06 255 ALA A N 1
ATOM 1984 C CA . ALA A 1 255 ? -3.125 -9.660 23.738 1.00 98.06 255 ALA A CA 1
ATOM 1985 C C . ALA A 1 255 ? -3.102 -11.205 23.688 1.00 98.06 255 ALA A C 1
ATOM 1987 O O . ALA A 1 255 ? -3.680 -11.810 22.780 1.00 98.06 255 ALA A O 1
ATOM 1988 N N . PRO A 1 256 ? -2.470 -11.874 24.674 1.00 97.94 256 PRO A N 1
ATOM 1989 C CA . PRO A 1 256 ? -2.271 -13.332 24.669 1.00 97.94 256 PRO A CA 1
ATOM 1990 C C . PRO A 1 256 ? -3.571 -14.152 24.792 1.00 97.94 256 PRO A C 1
ATOM 1992 O O . PRO A 1 256 ? -3.597 -15.353 24.490 1.00 97.94 256 PRO A O 1
ATOM 1995 N N . ASP A 1 257 ? -4.657 -13.516 25.234 1.00 97.44 257 ASP A N 1
ATOM 1996 C CA . ASP A 1 257 ? -5.976 -14.135 25.376 1.00 97.44 257 ASP A CA 1
ATOM 1997 C C . ASP A 1 257 ? -6.803 -14.112 24.085 1.00 97.44 257 ASP A C 1
ATOM 1999 O O . ASP A 1 257 ? -7.794 -14.841 23.987 1.00 97.44 257 ASP A O 1
ATOM 2003 N N . VAL A 1 258 ? -6.376 -13.355 23.066 1.00 98.44 258 VAL A N 1
ATOM 2004 C CA . VAL A 1 258 ? -7.041 -13.334 21.760 1.00 98.44 258 VAL A CA 1
ATOM 2005 C C . VAL A 1 258 ? -6.898 -14.694 21.076 1.00 98.44 258 VAL A C 1
ATOM 2007 O O . VAL A 1 258 ? -5.823 -15.294 21.003 1.00 98.44 258 VAL A O 1
ATOM 2010 N N . ARG A 1 259 ? -8.022 -15.206 20.573 1.00 97.62 259 ARG A N 1
ATOM 2011 C CA . ARG A 1 259 ? -8.155 -16.496 19.880 1.00 97.62 259 ARG A CA 1
ATOM 2012 C C . ARG A 1 259 ? -8.572 -16.330 18.425 1.00 97.62 259 ARG A C 1
ATOM 2014 O O . ARG A 1 259 ? -8.272 -17.202 17.612 1.00 97.62 259 ARG A O 1
ATOM 2021 N N . THR A 1 260 ? -9.251 -15.236 18.089 1.00 98.06 260 THR A N 1
ATOM 2022 C CA . THR A 1 260 ? -9.670 -14.920 16.723 1.00 98.06 260 THR A CA 1
ATOM 2023 C C . THR A 1 260 ? -9.088 -13.585 16.288 1.00 98.06 260 THR A C 1
ATOM 2025 O O . THR A 1 260 ? -9.253 -12.561 16.944 1.00 98.06 260 THR A O 1
ATOM 2028 N N . TRP A 1 261 ? -8.420 -13.605 15.139 1.00 98.50 261 TRP A N 1
ATOM 2029 C CA . TRP A 1 261 ? -7.821 -12.421 14.540 1.00 98.50 261 TRP A CA 1
ATOM 2030 C C . TRP A 1 261 ? -8.532 -12.063 13.244 1.00 98.50 261 TRP A C 1
ATOM 2032 O O . TRP A 1 261 ? -8.827 -12.932 12.412 1.00 98.50 261 TRP A O 1
ATOM 2042 N N . SER A 1 262 ? -8.784 -10.774 13.066 1.00 98.75 262 SER A N 1
ATOM 2043 C CA . SER A 1 262 ? -9.220 -10.197 11.802 1.00 98.75 262 SER A CA 1
ATOM 2044 C C . SER A 1 262 ? -8.244 -9.119 11.350 1.00 98.75 262 SER A C 1
ATOM 2046 O O . SER A 1 262 ? -7.672 -8.417 12.178 1.00 98.75 262 SER A O 1
ATOM 2048 N N . VAL A 1 263 ? -8.080 -8.969 10.039 1.00 98.62 263 VAL A N 1
ATOM 2049 C CA . VAL A 1 263 ? -7.372 -7.831 9.443 1.00 98.62 263 VAL A CA 1
ATOM 2050 C C . VAL A 1 263 ? -8.337 -7.107 8.521 1.00 98.62 263 VAL A C 1
ATOM 2052 O O . VAL A 1 263 ? -8.942 -7.736 7.654 1.00 98.62 263 VAL A O 1
ATOM 2055 N N . VAL A 1 264 ? -8.516 -5.807 8.712 1.00 98.69 264 VAL A N 1
ATOM 2056 C CA . VAL A 1 264 ? -9.297 -4.959 7.810 1.00 98.69 264 VAL A CA 1
ATOM 2057 C C . VAL A 1 264 ? -8.328 -4.277 6.863 1.00 98.69 264 VAL A C 1
ATOM 2059 O O . VAL A 1 264 ? -7.446 -3.562 7.317 1.00 98.69 264 VAL A O 1
ATOM 2062 N N . VAL A 1 265 ? -8.503 -4.509 5.566 1.00 97.94 265 VAL A N 1
ATOM 2063 C CA . VAL A 1 265 ? -7.748 -3.842 4.504 1.00 97.94 265 VAL A CA 1
ATOM 2064 C C . VAL A 1 265 ? -8.525 -2.613 4.058 1.00 97.94 265 VAL A C 1
ATOM 2066 O O . VAL A 1 265 ? -9.634 -2.747 3.530 1.00 97.94 265 VAL A O 1
ATOM 2069 N N . SER A 1 266 ? -7.937 -1.437 4.247 1.00 96.44 266 SER A N 1
ATOM 2070 C CA . SER A 1 266 ? -8.494 -0.161 3.818 1.00 96.44 266 SER A CA 1
ATOM 2071 C C . SER A 1 266 ? -8.551 -0.082 2.297 1.00 96.44 266 SER A C 1
ATOM 2073 O O . SER A 1 266 ? -9.622 0.132 1.744 1.00 96.44 266 SER A O 1
ATOM 2075 N N . HIS A 1 267 ? -7.440 -0.315 1.599 1.00 94.25 267 HIS A N 1
ATOM 2076 C CA . HIS A 1 267 ? -7.380 -0.315 0.136 1.00 94.25 267 HIS A CA 1
ATOM 2077 C C . HIS A 1 267 ? -6.153 -1.074 -0.390 1.00 94.25 267 HIS A C 1
ATOM 2079 O O . HIS A 1 267 ? -5.394 -1.672 0.364 1.00 94.25 267 HIS A O 1
ATOM 2085 N N . HIS A 1 268 ? -5.981 -1.097 -1.712 1.00 89.12 268 HIS A N 1
ATOM 2086 C CA . HIS A 1 268 ? -5.097 -2.032 -2.412 1.00 89.12 268 HIS A CA 1
ATOM 2087 C C . HIS A 1 268 ? -3.596 -1.690 -2.401 1.00 89.12 268 HIS A C 1
ATOM 2089 O O . HIS A 1 268 ? -2.805 -2.478 -2.923 1.00 89.12 268 HIS A O 1
ATOM 2095 N N . HIS A 1 269 ? -3.172 -0.532 -1.882 1.00 86.06 269 HIS A N 1
ATOM 2096 C CA . HIS A 1 269 ? -1.757 -0.165 -1.967 1.00 86.06 269 HIS A CA 1
ATOM 2097 C C . HIS A 1 269 ? -0.875 -1.064 -1.079 1.00 86.06 269 HIS A C 1
ATOM 2099 O O . HIS A 1 269 ? -1.296 -1.464 0.011 1.00 86.06 269 HIS A O 1
ATOM 2105 N N . PRO A 1 270 ? 0.389 -1.323 -1.478 1.00 81.50 270 PRO A N 1
ATOM 2106 C CA . PRO A 1 270 ? 1.316 -2.161 -0.710 1.00 81.50 270 PRO A CA 1
ATOM 2107 C C . PRO A 1 270 ? 1.518 -1.717 0.744 1.00 81.50 270 PRO A C 1
ATOM 2109 O O . PRO A 1 270 ? 1.692 -2.567 1.615 1.00 81.50 270 PRO A O 1
ATOM 2112 N N . HIS A 1 271 ? 1.416 -0.414 1.023 1.00 83.44 271 HIS A N 1
ATOM 2113 C CA . HIS A 1 271 ? 1.457 0.165 2.373 1.00 83.44 271 HIS A CA 1
ATOM 2114 C C . HIS A 1 271 ? 0.353 -0.361 3.306 1.00 83.44 271 HIS A C 1
ATOM 2116 O O . HIS A 1 271 ? 0.452 -0.189 4.513 1.00 83.44 271 HIS A O 1
ATOM 2122 N N . TYR A 1 272 ? -0.662 -1.050 2.777 1.00 91.12 272 TYR A N 1
ATOM 2123 C CA . TYR A 1 272 ? -1.793 -1.564 3.552 1.00 91.12 272 TYR A CA 1
ATOM 2124 C C . TYR A 1 272 ? -2.011 -3.069 3.393 1.00 91.12 272 TYR A C 1
ATOM 2126 O O . TYR A 1 272 ? -2.660 -3.696 4.230 1.00 91.12 272 TYR A O 1
ATOM 2134 N N . THR A 1 273 ? -1.450 -3.672 2.341 1.00 91.62 273 THR A N 1
ATOM 2135 C CA . THR A 1 273 ? -1.662 -5.093 2.021 1.00 91.62 273 THR A CA 1
ATOM 2136 C C . THR A 1 273 ? -0.398 -5.948 2.021 1.00 91.62 273 THR A C 1
ATOM 2138 O O . THR A 1 273 ? -0.496 -7.177 1.987 1.00 91.62 273 THR A O 1
ATOM 2141 N N . GLY A 1 274 ? 0.793 -5.345 2.001 1.00 85.94 274 GLY A N 1
ATOM 2142 C CA . GLY A 1 274 ? 2.054 -6.062 1.786 1.00 85.94 274 GLY A CA 1
ATOM 2143 C C . GLY A 1 274 ? 2.390 -7.103 2.864 1.00 85.94 274 GLY A C 1
ATOM 2144 O O . GLY A 1 274 ? 2.971 -8.148 2.560 1.00 85.94 274 GLY A O 1
ATOM 2145 N N . GLY A 1 275 ? 1.947 -6.869 4.101 1.00 91.00 275 GLY A N 1
ATOM 2146 C CA . GLY A 1 275 ? 2.188 -7.716 5.270 1.00 91.00 275 GLY A CA 1
ATOM 2147 C C . GLY A 1 275 ? 1.073 -8.703 5.615 1.00 91.00 275 GLY A C 1
ATOM 2148 O O . GLY A 1 275 ? 1.074 -9.256 6.708 1.00 91.00 275 GLY A O 1
ATOM 2149 N N . LEU A 1 276 ? 0.111 -8.956 4.722 1.00 92.81 276 LEU A N 1
ATOM 2150 C CA . LEU A 1 276 ? -1.058 -9.795 5.042 1.00 92.81 276 LEU A CA 1
ATOM 2151 C C . LEU A 1 276 ? -0.769 -11.299 5.161 1.00 92.81 276 LEU A C 1
ATOM 2153 O O . LEU A 1 276 ? -1.525 -12.020 5.813 1.00 92.81 276 LEU A O 1
ATOM 2157 N N . ARG A 1 277 ? 0.284 -11.812 4.515 1.00 90.12 277 ARG A N 1
ATOM 2158 C CA . ARG A 1 277 ? 0.539 -13.264 4.464 1.00 90.12 277 ARG A CA 1
ATOM 2159 C C . ARG A 1 277 ? 0.790 -13.908 5.832 1.00 90.12 277 ARG A C 1
ATOM 2161 O O . ARG A 1 277 ? 0.143 -14.923 6.076 1.00 90.12 277 ARG A O 1
ATOM 2168 N N . PRO A 1 278 ? 1.632 -13.349 6.722 1.00 90.81 278 PRO A N 1
ATOM 2169 C CA . PRO A 1 278 ? 1.774 -13.847 8.093 1.00 90.81 278 PRO A CA 1
ATOM 2170 C C . PRO A 1 278 ? 0.431 -13.988 8.818 1.00 90.81 278 PRO A C 1
ATOM 2172 O O . PRO A 1 278 ? 0.102 -15.049 9.341 1.00 90.81 278 PRO A O 1
ATOM 2175 N N . TRP A 1 279 ? -0.427 -12.969 8.739 1.00 95.06 279 TRP A N 1
ATOM 2176 C CA . TRP A 1 279 ? -1.759 -12.996 9.348 1.00 95.06 279 TRP A CA 1
ATOM 2177 C C . TRP A 1 279 ? -2.639 -14.119 8.789 1.00 95.06 279 TRP A C 1
ATOM 2179 O O . TRP A 1 279 ? -3.311 -14.832 9.537 1.00 95.06 279 TRP A O 1
ATOM 2189 N N . VAL A 1 280 ? -2.612 -14.322 7.470 1.00 94.00 280 VAL A N 1
ATOM 2190 C CA . VAL A 1 280 ? -3.327 -15.426 6.814 1.00 94.00 280 VAL A CA 1
ATOM 2191 C C . VAL A 1 280 ? -2.752 -16.790 7.209 1.00 94.00 280 VAL A C 1
ATOM 2193 O O . VAL A 1 280 ? -3.527 -17.720 7.444 1.00 94.00 280 VAL A O 1
ATOM 2196 N N . ALA A 1 281 ? -1.427 -16.919 7.316 1.00 91.31 281 ALA A N 1
ATOM 2197 C CA . ALA A 1 281 ? -0.755 -18.136 7.769 1.00 91.31 281 ALA A CA 1
ATOM 2198 C C . ALA A 1 281 ? -1.167 -18.504 9.204 1.00 91.31 281 ALA A C 1
ATOM 2200 O O . ALA A 1 281 ? -1.434 -19.669 9.492 1.00 91.31 281 ALA A O 1
ATOM 2201 N N . HIS A 1 282 ? -1.360 -17.499 10.060 1.00 93.12 282 HIS A N 1
ATOM 2202 C CA . HIS A 1 282 ? -1.900 -17.658 11.410 1.00 93.12 282 HIS A CA 1
ATOM 2203 C C . HIS A 1 282 ? -3.437 -17.740 11.480 1.00 93.12 282 HIS A C 1
ATOM 2205 O O . HIS A 1 282 ? -4.028 -17.773 12.560 1.00 93.12 282 HIS A O 1
ATOM 2211 N N . GLY A 1 283 ? -4.111 -17.844 10.332 1.00 94.50 283 GLY A N 1
ATOM 2212 C CA . GLY A 1 283 ? -5.533 -18.163 10.249 1.00 94.50 283 GLY A CA 1
ATOM 2213 C C . GLY A 1 283 ? -6.484 -16.983 10.444 1.00 94.50 283 GLY A C 1
ATOM 2214 O O . GLY A 1 283 ? -7.686 -17.236 10.630 1.00 94.50 283 GLY A O 1
ATOM 2215 N N . ALA A 1 284 ? -5.986 -15.743 10.370 1.00 97.06 284 ALA A N 1
ATOM 2216 C CA . ALA A 1 284 ? -6.793 -14.533 10.459 1.00 97.06 284 ALA A CA 1
ATOM 2217 C C . ALA A 1 284 ? -7.841 -14.444 9.334 1.00 97.06 284 ALA A C 1
ATOM 2219 O O . ALA A 1 284 ? -7.667 -14.971 8.230 1.00 97.06 284 ALA A O 1
ATOM 2220 N N . THR A 1 285 ? -8.951 -13.762 9.617 1.00 98.31 285 THR A N 1
ATOM 2221 C CA . THR A 1 285 ? -9.965 -13.415 8.610 1.00 98.31 285 THR A CA 1
ATOM 2222 C C . THR A 1 285 ? -9.667 -12.036 8.042 1.00 98.31 285 THR A C 1
ATOM 2224 O O . THR A 1 285 ? -9.604 -11.069 8.790 1.00 98.31 285 THR A O 1
ATOM 2227 N N . VAL A 1 286 ? -9.522 -11.919 6.725 1.00 98.31 286 VAL A N 1
ATOM 2228 C CA . VAL A 1 286 ? -9.256 -10.624 6.087 1.00 98.31 286 VAL A CA 1
ATOM 2229 C C . VAL A 1 286 ? -10.559 -10.042 5.550 1.00 98.31 286 VAL A C 1
ATOM 2231 O O . VAL A 1 286 ? -11.254 -10.682 4.757 1.00 98.31 286 VAL A O 1
ATOM 2234 N N . PHE A 1 287 ? -10.894 -8.837 5.994 1.00 98.62 287 PHE A N 1
ATOM 2235 C CA . PHE A 1 287 ? -12.020 -8.045 5.519 1.00 98.62 287 PHE A CA 1
ATOM 2236 C C . PHE A 1 287 ? -11.521 -7.032 4.499 1.00 98.62 287 PHE A C 1
ATOM 2238 O O . PHE A 1 287 ? -10.583 -6.290 4.768 1.00 98.62 287 PHE A O 1
ATOM 2245 N N . VAL A 1 288 ? -12.141 -7.010 3.324 1.00 97.81 288 VAL A N 1
ATOM 2246 C CA . VAL A 1 288 ? -11.702 -6.177 2.199 1.00 97.81 288 VAL A CA 1
ATOM 2247 C C . VAL A 1 288 ? -12.901 -5.637 1.426 1.00 97.81 288 VAL A C 1
ATOM 2249 O O . VAL A 1 288 ? -13.978 -6.244 1.445 1.00 97.81 288 VAL A O 1
ATOM 2252 N N . HIS A 1 289 ? -12.721 -4.515 0.731 1.00 97.06 289 HIS A N 1
ATOM 2253 C CA . HIS A 1 289 ? -13.712 -3.970 -0.194 1.00 97.06 289 HIS A CA 1
ATOM 2254 C C . HIS A 1 289 ? -14.229 -5.037 -1.189 1.00 97.06 289 HIS A C 1
ATOM 2256 O O . HIS A 1 289 ? -13.428 -5.856 -1.659 1.00 97.06 289 HIS A O 1
ATOM 2262 N N . PRO A 1 290 ? -15.534 -5.048 -1.548 1.00 94.94 290 PRO A N 1
ATOM 2263 C CA . PRO A 1 290 ? -16.093 -6.017 -2.492 1.00 94.94 290 PRO A CA 1
ATOM 2264 C C . PRO A 1 290 ? -15.301 -6.142 -3.798 1.00 94.94 290 PRO A C 1
ATOM 2266 O O . PRO A 1 290 ? -15.025 -7.260 -4.232 1.00 94.94 290 PRO A O 1
ATOM 2269 N N . GLU A 1 291 ? -14.902 -5.012 -4.385 1.00 93.06 291 GLU A N 1
ATOM 2270 C CA . GLU A 1 291 ? -14.194 -4.962 -5.673 1.00 93.06 291 GLU A CA 1
ATOM 2271 C C . GLU A 1 291 ? -12.765 -5.513 -5.604 1.00 93.06 291 GLU A C 1
ATOM 2273 O O . GLU A 1 291 ? -12.264 -6.087 -6.566 1.00 93.06 291 GLU A O 1
ATOM 2278 N N . LEU A 1 292 ? -12.120 -5.418 -4.439 1.00 92.75 292 LEU A N 1
ATOM 2279 C CA . LEU A 1 292 ? -10.734 -5.851 -4.254 1.00 92.75 292 LEU A CA 1
ATOM 2280 C C . LEU A 1 292 ? -10.614 -7.325 -3.859 1.00 92.75 292 LEU A C 1
ATOM 2282 O O . LEU A 1 292 ? -9.509 -7.862 -3.832 1.00 92.75 292 LEU A O 1
ATOM 2286 N N . LYS A 1 293 ? -11.723 -8.010 -3.552 1.00 94.75 293 LYS A N 1
ATOM 2287 C CA . LYS A 1 293 ? -11.682 -9.385 -3.032 1.00 94.75 293 LYS A CA 1
ATOM 2288 C C . LYS A 1 293 ? -11.001 -10.367 -3.989 1.00 94.75 293 LYS A C 1
ATOM 2290 O O . LYS A 1 293 ? -10.229 -11.205 -3.527 1.00 94.75 293 LYS A O 1
ATOM 2295 N N . GLY A 1 294 ? -11.311 -10.291 -5.286 1.00 88.38 294 GLY A N 1
ATOM 2296 C CA . GLY A 1 294 ? -10.723 -11.172 -6.303 1.00 88.38 294 GLY A CA 1
ATOM 2297 C C . GLY A 1 294 ? -9.222 -10.933 -6.446 1.00 88.38 294 GLY A C 1
ATOM 2298 O O . GLY A 1 294 ? -8.429 -11.847 -6.250 1.00 88.38 294 GLY A O 1
ATOM 2299 N N . TRP A 1 295 ? -8.839 -9.671 -6.650 1.00 89.94 295 TRP A N 1
ATOM 2300 C CA . TRP A 1 295 ? -7.437 -9.261 -6.710 1.00 89.94 295 TRP A CA 1
ATOM 2301 C C . TRP A 1 295 ? -6.650 -9.697 -5.465 1.00 89.94 295 TRP A C 1
ATOM 2303 O O . TRP A 1 295 ? -5.587 -10.304 -5.586 1.00 89.94 295 TRP A O 1
ATOM 2313 N N . LEU A 1 296 ? -7.184 -9.457 -4.262 1.00 88.88 296 LEU A N 1
ATOM 2314 C CA . LEU A 1 296 ? -6.492 -9.796 -3.021 1.00 88.88 296 LEU A CA 1
ATOM 2315 C C . LEU A 1 296 ? -6.353 -11.313 -2.836 1.00 88.88 296 LEU A C 1
ATOM 2317 O O . LEU A 1 296 ? -5.327 -11.777 -2.339 1.00 88.88 296 LEU A O 1
ATOM 2321 N N . HIS A 1 297 ? -7.357 -12.093 -3.246 1.00 91.44 297 HIS A N 1
ATOM 2322 C CA . HIS A 1 297 ? -7.253 -13.550 -3.268 1.00 91.44 297 HIS A CA 1
ATOM 2323 C C . HIS A 1 297 ? -6.058 -13.991 -4.111 1.00 91.44 297 HIS A C 1
ATOM 2325 O O . HIS A 1 297 ? -5.199 -14.714 -3.608 1.00 91.44 297 HIS A O 1
ATOM 2331 N N . ASP A 1 298 ? -5.980 -13.507 -5.348 1.00 84.31 298 ASP A N 1
ATOM 2332 C CA . ASP A 1 298 ? -4.935 -13.887 -6.296 1.00 84.31 298 ASP A CA 1
ATOM 2333 C C . ASP A 1 298 ? -3.549 -13.477 -5.789 1.00 84.31 298 ASP A C 1
ATOM 2335 O O . ASP A 1 298 ? -2.607 -14.269 -5.844 1.00 84.31 298 ASP A O 1
ATOM 2339 N N . GLN A 1 299 ? -3.439 -12.292 -5.176 1.00 82.44 299 GLN A N 1
ATOM 2340 C CA . GLN A 1 299 ? -2.210 -11.863 -4.511 1.00 82.44 299 GLN A CA 1
ATOM 2341 C C . GLN A 1 299 ? -1.799 -12.809 -3.379 1.00 82.44 299 GLN A C 1
ATOM 2343 O O . GLN A 1 299 ? -0.621 -13.146 -3.270 1.00 82.44 299 GLN A O 1
ATOM 2348 N N . LEU A 1 300 ? -2.731 -13.254 -2.535 1.00 84.50 300 LEU A N 1
ATOM 2349 C CA . LEU A 1 300 ? -2.414 -14.090 -1.376 1.00 84.50 300 LEU A CA 1
ATOM 2350 C C . LEU A 1 300 ? -2.086 -15.542 -1.746 1.00 84.50 300 LEU A C 1
ATOM 2352 O O . LEU A 1 300 ? -1.249 -16.141 -1.072 1.00 84.50 300 LEU A O 1
ATOM 2356 N N . VAL A 1 301 ? -2.697 -16.095 -2.801 1.00 83.00 301 VAL A N 1
ATOM 2357 C CA . VAL A 1 301 ? -2.434 -17.476 -3.258 1.00 83.00 301 VAL A CA 1
ATOM 2358 C C . VAL A 1 301 ? -1.275 -17.589 -4.249 1.00 83.00 301 VAL A C 1
ATOM 2360 O O . VAL A 1 301 ? -0.822 -18.703 -4.513 1.00 83.00 301 VAL A O 1
ATOM 2363 N N . ALA A 1 302 ? -0.794 -16.470 -4.802 1.00 73.75 302 ALA A N 1
ATOM 2364 C CA . ALA A 1 302 ? 0.346 -16.469 -5.712 1.00 73.75 302 ALA A CA 1
ATOM 2365 C C . ALA A 1 302 ? 1.560 -17.173 -5.068 1.00 73.75 302 ALA A C 1
ATOM 2367 O O . ALA A 1 302 ? 1.899 -16.860 -3.919 1.00 73.75 302 ALA A O 1
ATOM 2368 N N . PRO A 1 303 ? 2.228 -18.098 -5.785 1.00 63.03 303 PRO A N 1
ATOM 2369 C CA . PRO A 1 303 ? 3.352 -18.859 -5.256 1.00 63.03 303 PRO A CA 1
ATOM 2370 C C . PRO A 1 303 ? 4.529 -17.918 -4.996 1.00 63.03 303 PRO A C 1
ATOM 2372 O O . PRO A 1 303 ? 5.234 -17.505 -5.915 1.00 63.03 303 PRO A O 1
ATOM 2375 N N . ARG A 1 304 ? 4.732 -17.569 -3.726 1.00 62.53 304 ARG A N 1
ATOM 2376 C CA . ARG A 1 304 ? 5.921 -16.864 -3.246 1.00 62.53 304 ARG A CA 1
ATOM 2377 C C . ARG A 1 304 ? 6.633 -17.756 -2.233 1.00 62.53 304 ARG A C 1
ATOM 2379 O O . ARG A 1 304 ? 5.948 -18.461 -1.492 1.00 62.53 304 ARG A O 1
ATOM 2386 N N . PRO A 1 305 ? 7.971 -17.758 -2.194 1.00 45.31 305 PRO A N 1
ATOM 2387 C CA . PRO A 1 305 ? 8.715 -18.456 -1.155 1.00 45.31 305 PRO A CA 1
ATOM 2388 C C . PRO A 1 305 ? 8.476 -17.767 0.192 1.00 45.31 305 PRO A C 1
ATOM 2390 O O . PRO A 1 305 ? 9.145 -16.808 0.553 1.00 45.31 305 PRO A O 1
ATOM 2393 N N . LEU A 1 306 ? 7.465 -18.256 0.902 1.00 48.75 306 LEU A N 1
ATOM 2394 C CA . LEU A 1 306 ? 7.182 -18.050 2.316 1.00 48.75 306 LEU A CA 1
ATOM 2395 C C . LEU A 1 306 ? 6.669 -19.389 2.860 1.00 48.75 306 LEU A C 1
ATOM 2397 O O . LEU A 1 306 ? 6.132 -20.201 2.101 1.00 48.75 306 LEU A O 1
ATOM 2401 N N . GLU A 1 307 ? 6.877 -19.616 4.155 1.00 50.94 307 GLU A N 1
ATOM 2402 C CA . GLU A 1 307 ? 6.500 -20.837 4.878 1.00 50.94 307 GLU A CA 1
ATOM 2403 C C . GLU A 1 307 ? 5.072 -21.326 4.519 1.00 50.94 307 GLU A C 1
ATOM 2405 O O . GLU A 1 307 ? 4.165 -20.511 4.312 1.00 50.94 307 GLU A O 1
ATOM 2410 N N . PRO A 1 308 ? 4.828 -22.648 4.418 1.00 45.47 308 PRO A N 1
ATOM 2411 C CA . PRO A 1 308 ? 3.551 -23.180 3.940 1.00 45.47 308 PRO A CA 1
ATOM 2412 C C . PRO A 1 308 ? 2.351 -22.807 4.834 1.00 45.47 308 PRO A C 1
ATOM 2414 O O . PRO A 1 308 ? 2.445 -22.867 6.056 1.00 45.47 308 PRO A O 1
ATOM 2417 N N . GLY A 1 309 ? 1.157 -22.639 4.239 1.00 54.50 309 GLY A N 1
ATOM 2418 C CA . GLY A 1 309 ? -0.025 -23.324 4.801 1.00 54.50 309 GLY A CA 1
ATOM 2419 C C . GLY A 1 309 ? -1.306 -22.552 5.155 1.00 54.50 309 GLY A C 1
ATOM 2420 O O . GLY A 1 309 ? -2.261 -23.196 5.586 1.00 54.50 309 GLY A O 1
ATOM 2421 N N . GLY A 1 310 ? -1.419 -21.238 4.944 1.00 64.38 310 GLY A N 1
ATOM 2422 C CA . GLY A 1 310 ? -2.683 -20.518 5.185 1.00 64.38 310 GLY A CA 1
ATOM 2423 C C . GLY A 1 310 ? -3.596 -20.459 3.954 1.00 64.38 310 GLY A C 1
ATOM 2424 O O . GLY A 1 310 ? -3.210 -19.895 2.935 1.00 64.38 310 GLY A O 1
ATOM 2425 N N . ARG A 1 311 ? -4.834 -20.976 4.022 1.00 82.31 311 ARG A N 1
ATOM 2426 C CA . ARG A 1 311 ? -5.867 -20.645 3.015 1.00 82.31 311 ARG A CA 1
ATOM 2427 C C . ARG A 1 311 ? -6.486 -19.282 3.360 1.00 82.31 311 ARG A C 1
ATOM 2429 O O . ARG A 1 311 ? -7.036 -19.169 4.459 1.00 82.31 311 ARG A O 1
ATOM 2436 N N . PRO A 1 312 ? -6.466 -18.281 2.458 1.00 88.12 312 PRO A N 1
ATOM 2437 C CA . PRO A 1 312 ? -7.054 -16.971 2.729 1.00 88.12 312 PRO A CA 1
ATOM 2438 C C . PRO A 1 312 ? -8.535 -17.063 3.110 1.00 88.12 312 PRO A C 1
ATOM 2440 O O . PRO A 1 312 ? -9.371 -17.515 2.325 1.00 88.12 312 PRO A O 1
ATOM 2443 N N . LYS A 1 313 ? -8.884 -16.597 4.313 1.00 95.50 313 LYS A N 1
ATOM 2444 C CA . LYS A 1 313 ? -10.277 -16.431 4.750 1.00 95.50 313 LYS A CA 1
ATOM 2445 C C . LYS A 1 313 ? -10.730 -15.009 4.429 1.00 95.50 313 LYS A C 1
ATOM 2447 O O . LYS A 1 313 ? -10.686 -14.136 5.290 1.00 95.50 313 LYS A O 1
ATOM 2452 N N . LEU A 1 314 ? -11.142 -14.770 3.184 1.00 96.69 314 LEU A N 1
ATOM 2453 C CA . LEU A 1 314 ? -11.563 -13.437 2.738 1.00 96.69 314 LEU A CA 1
ATOM 2454 C C . LEU A 1 314 ? -13.065 -13.202 2.932 1.00 96.69 314 LEU A C 1
ATOM 2456 O O . LEU A 1 314 ? -13.902 -13.912 2.358 1.00 96.69 314 LEU A O 1
ATOM 2460 N N . LYS A 1 315 ? -13.411 -12.144 3.666 1.00 98.00 315 LYS A N 1
ATOM 2461 C CA . LYS A 1 315 ? -14.771 -11.616 3.800 1.00 98.00 315 LYS A CA 1
ATOM 2462 C C . LYS A 1 315 ? -14.875 -10.237 3.158 1.00 98.00 315 LYS A C 1
ATOM 2464 O O . LYS A 1 315 ? -13.916 -9.478 3.095 1.00 98.00 315 LYS A O 1
ATOM 2469 N N . VAL A 1 316 ? -16.068 -9.932 2.662 1.00 97.19 316 VAL A N 1
ATOM 2470 C CA . VAL A 1 316 ? -16.367 -8.612 2.107 1.00 97.19 316 VAL A CA 1
ATOM 2471 C C . VAL A 1 316 ? -16.712 -7.674 3.260 1.00 97.19 316 VAL A C 1
ATOM 2473 O O . VAL A 1 316 ? -17.639 -7.966 4.014 1.00 97.19 316 VAL A O 1
ATOM 2476 N N . ALA A 1 317 ? -15.996 -6.560 3.370 1.00 95.31 317 ALA A N 1
ATOM 2477 C CA . ALA A 1 317 ? -16.382 -5.427 4.194 1.00 95.31 317 ALA A CA 1
ATOM 2478 C C . ALA A 1 317 ? -17.483 -4.658 3.457 1.00 95.31 317 ALA A C 1
ATOM 2480 O O . ALA A 1 317 ? -17.231 -4.003 2.453 1.00 95.31 317 ALA A O 1
ATOM 2481 N N . ARG A 1 318 ? -18.727 -4.789 3.914 1.00 93.62 318 ARG A N 1
ATOM 2482 C CA . ARG A 1 318 ? -19.858 -3.966 3.458 1.00 93.62 318 ARG A CA 1
ATOM 2483 C C . ARG A 1 318 ? -20.133 -2.874 4.478 1.00 93.62 318 ARG A C 1
ATOM 2485 O O . ARG A 1 318 ? -19.847 -3.067 5.658 1.00 93.62 318 ARG A O 1
ATOM 2492 N N . THR A 1 319 ? -20.773 -1.795 4.053 1.00 91.25 319 THR A N 1
ATOM 2493 C CA . THR A 1 319 ? -21.324 -0.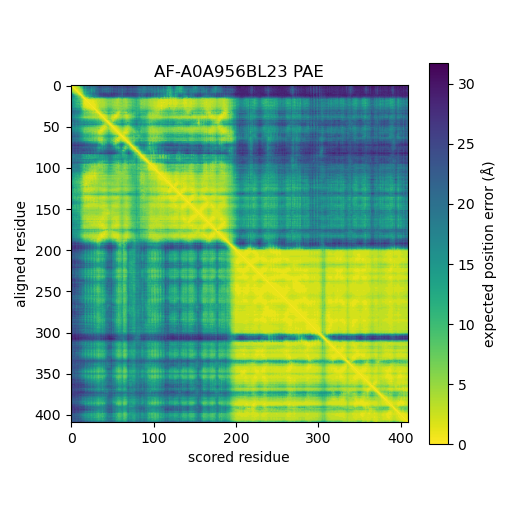798 4.976 1.00 91.25 319 THR A CA 1
ATOM 2494 C C . THR A 1 319 ? -22.235 -1.450 6.011 1.00 91.25 319 THR A C 1
ATOM 2496 O O . THR A 1 319 ? -23.166 -2.170 5.654 1.00 91.25 319 THR A O 1
ATOM 2499 N N . GLY A 1 320 ? -21.910 -1.236 7.289 1.00 90.06 320 GLY A N 1
ATOM 2500 C CA . GLY A 1 320 ? -22.586 -1.851 8.434 1.00 90.06 320 GLY A CA 1
ATOM 2501 C C . GLY A 1 320 ? -22.014 -3.208 8.860 1.00 90.06 320 GLY A C 1
ATOM 2502 O O . GLY A 1 320 ? -22.563 -3.842 9.759 1.00 90.06 320 GLY A O 1
ATOM 2503 N N . THR A 1 321 ? -20.920 -3.682 8.248 1.00 96.56 321 THR A N 1
ATOM 2504 C CA . THR A 1 321 ? -20.205 -4.863 8.764 1.00 96.56 321 THR A CA 1
ATOM 2505 C C . THR A 1 321 ? -19.672 -4.538 10.148 1.00 96.56 321 THR A C 1
ATOM 2507 O O . THR A 1 321 ? -19.012 -3.519 10.325 1.00 96.56 321 THR A O 1
ATOM 2510 N N . SER A 1 322 ? -19.937 -5.412 11.112 1.00 97.56 322 SER A N 1
ATOM 2511 C CA . SER A 1 322 ? -19.534 -5.213 12.496 1.00 97.56 322 SER A CA 1
ATOM 2512 C C . SER A 1 322 ? -18.556 -6.292 12.954 1.00 97.56 322 SER A C 1
ATOM 2514 O O . SER A 1 322 ? -18.724 -7.464 12.612 1.00 97.56 322 SER A O 1
ATOM 2516 N N . LEU A 1 323 ? -17.540 -5.877 13.713 1.00 98.19 323 LEU A N 1
ATOM 2517 C CA . LEU A 1 323 ? -16.551 -6.722 14.386 1.00 98.19 323 LEU A CA 1
ATOM 2518 C C . LEU A 1 323 ? -16.486 -6.333 15.871 1.00 98.19 323 LEU A C 1
ATOM 2520 O O . LEU A 1 323 ? -16.937 -5.245 16.242 1.00 98.19 323 LEU A O 1
ATOM 2524 N N . LEU A 1 324 ? -15.901 -7.204 16.702 1.00 97.12 324 LEU A N 1
ATOM 2525 C CA . LEU A 1 324 ? -15.755 -6.991 18.148 1.00 97.12 324 LEU A CA 1
ATOM 2526 C C . LEU A 1 324 ? -17.090 -6.611 18.812 1.00 97.12 324 LEU A C 1
ATOM 2528 O O . LEU A 1 324 ? -17.182 -5.581 19.474 1.00 97.12 324 LEU A O 1
ATOM 2532 N N . ASP A 1 325 ? -18.145 -7.388 18.560 1.00 95.12 325 ASP A N 1
ATOM 2533 C CA . ASP A 1 325 ? -19.484 -7.175 19.134 1.00 95.12 325 ASP A CA 1
ATOM 2534 C C . ASP A 1 325 ? -20.062 -5.751 18.959 1.00 95.12 325 ASP A C 1
ATOM 2536 O O . ASP A 1 325 ? -20.716 -5.213 19.853 1.00 95.12 325 ASP A O 1
ATOM 2540 N N . GLY A 1 326 ? -19.839 -5.102 17.811 1.00 96.56 326 GLY A N 1
ATOM 2541 C CA . GLY A 1 326 ? -20.357 -3.743 17.569 1.00 96.56 326 GLY A CA 1
ATOM 2542 C C . GLY A 1 326 ? -19.366 -2.620 17.848 1.00 96.56 326 GLY A C 1
ATOM 2543 O O . GLY A 1 326 ? -19.649 -1.468 17.503 1.00 96.56 326 GLY A O 1
ATOM 2544 N N . LEU A 1 327 ? -18.209 -2.933 18.437 1.00 98.00 327 LEU A N 1
ATOM 2545 C CA . LEU A 1 327 ? -17.189 -1.939 18.774 1.00 98.00 327 LEU A CA 1
ATOM 2546 C C . LEU A 1 327 ? -16.386 -1.484 17.557 1.00 98.00 327 LEU A C 1
ATOM 2548 O O . LEU A 1 327 ? -15.795 -0.407 17.592 1.00 98.00 327 LEU A O 1
ATOM 2552 N N . VAL A 1 328 ? -16.390 -2.270 16.480 1.00 98.38 328 VAL A N 1
ATOM 2553 C CA . VAL A 1 328 ? -15.836 -1.881 15.184 1.00 98.38 328 VAL A CA 1
ATOM 2554 C C . VAL A 1 328 ? -16.922 -1.976 14.119 1.00 98.38 328 VAL A C 1
ATOM 2556 O O . VAL A 1 328 ? -17.592 -3.002 13.988 1.00 98.38 328 VAL A O 1
ATOM 2559 N N . GLU A 1 329 ? -17.086 -0.909 13.343 1.00 97.56 329 GLU A N 1
ATOM 2560 C CA . GLU A 1 329 ? -18.020 -0.830 12.217 1.00 97.56 329 GLU A CA 1
ATOM 2561 C C . GLU A 1 329 ? -17.262 -0.455 10.943 1.00 97.56 329 GLU A C 1
ATOM 2563 O O . GLU A 1 329 ? -16.485 0.497 10.937 1.00 97.56 329 GLU A O 1
ATOM 2568 N N . LEU A 1 330 ? -17.477 -1.205 9.863 1.00 96.69 330 LEU A N 1
ATOM 2569 C CA . LEU A 1 330 ? -16.819 -0.987 8.577 1.00 96.69 330 LEU A CA 1
ATOM 2570 C C . LEU A 1 330 ? -17.773 -0.310 7.594 1.00 96.69 330 LEU A C 1
ATOM 2572 O O . LEU A 1 330 ? -18.967 -0.632 7.527 1.00 96.69 330 LEU A O 1
ATOM 2576 N N . ARG A 1 331 ? -17.221 0.573 6.764 1.00 93.31 331 ARG A N 1
ATOM 2577 C CA . ARG A 1 331 ? -17.918 1.181 5.630 1.00 93.31 331 ARG A CA 1
ATOM 2578 C C . ARG A 1 331 ? -17.082 1.054 4.374 1.00 93.31 331 ARG A C 1
ATOM 2580 O O . ARG A 1 331 ? -15.949 1.521 4.333 1.00 93.31 331 ARG A O 1
ATOM 2587 N N . ALA A 1 332 ? -17.673 0.414 3.372 1.00 93.00 332 ALA A N 1
ATOM 2588 C CA . ALA A 1 332 ? -17.146 0.409 2.020 1.00 93.00 332 ALA A CA 1
ATOM 2589 C C . ALA A 1 332 ? -17.472 1.754 1.369 1.00 93.00 332 ALA A C 1
ATOM 2591 O O . ALA A 1 332 ? -18.605 2.232 1.470 1.00 93.00 332 ALA A O 1
ATOM 2592 N N . ILE A 1 333 ? -16.470 2.359 0.751 1.00 88.12 333 ILE A N 1
ATOM 2593 C CA . ILE A 1 333 ? -16.554 3.613 0.020 1.00 88.12 333 ILE A CA 1
ATOM 2594 C C . ILE A 1 333 ? -15.986 3.329 -1.364 1.00 88.12 333 ILE A C 1
ATOM 2596 O O . ILE A 1 333 ? -14.821 2.950 -1.489 1.00 88.12 333 ILE A O 1
ATOM 2600 N N . ASP A 1 334 ? -16.813 3.526 -2.384 1.00 85.19 334 ASP A N 1
ATOM 2601 C CA . ASP A 1 334 ? -16.390 3.386 -3.777 1.00 85.19 334 ASP A CA 1
ATOM 2602 C C . ASP A 1 334 ? -15.578 4.633 -4.215 1.00 85.19 334 ASP A C 1
ATOM 2604 O O . ASP A 1 334 ? -15.114 5.401 -3.368 1.00 85.19 334 ASP A O 1
ATOM 2608 N N . GLY A 1 335 ? -15.436 4.910 -5.521 1.00 72.94 335 GLY A N 1
ATOM 2609 C CA . GLY A 1 335 ? -14.663 6.042 -6.090 1.00 72.94 335 GLY A CA 1
ATOM 2610 C C . GLY A 1 335 ? -14.933 7.448 -5.525 1.00 72.94 335 GLY A C 1
ATOM 2611 O O . GLY A 1 335 ? -14.201 8.395 -5.809 1.00 72.94 335 GLY A O 1
ATOM 2612 N N . ALA A 1 336 ? -15.911 7.578 -4.631 1.00 65.50 336 ALA A N 1
ATOM 2613 C CA . ALA A 1 336 ? -16.024 8.673 -3.687 1.00 65.50 336 ALA A CA 1
ATOM 2614 C C . ALA A 1 336 ? -14.769 8.911 -2.831 1.00 65.50 336 ALA A C 1
ATOM 2616 O O . ALA A 1 336 ? -14.679 9.997 -2.294 1.00 65.50 336 ALA A O 1
ATOM 2617 N N . SER A 1 337 ? -13.786 8.015 -2.693 1.00 68.56 337 SER A N 1
ATOM 2618 C CA . SER A 1 337 ? -12.576 8.364 -1.922 1.00 68.56 337 SER A CA 1
ATOM 2619 C C . SER A 1 337 ? -11.679 9.395 -2.622 1.00 68.56 337 SER A C 1
ATOM 2621 O O . SER A 1 337 ? -10.881 10.049 -1.962 1.00 68.56 337 SER A O 1
ATOM 2623 N N . GLY A 1 338 ? -11.772 9.535 -3.955 1.00 72.19 338 GLY A N 1
ATOM 2624 C CA . GLY A 1 338 ? -10.879 10.356 -4.790 1.00 72.19 338 GLY A CA 1
ATOM 2625 C C . GLY A 1 338 ? -9.387 9.975 -4.733 1.00 72.19 338 GLY A C 1
ATOM 2626 O O . GLY A 1 338 ? -8.560 10.677 -5.310 1.00 72.19 338 GLY A O 1
ATOM 2627 N N . HIS A 1 339 ? -9.048 8.887 -4.034 1.00 82.12 339 HIS A N 1
ATOM 2628 C CA . HIS A 1 339 ? -7.707 8.303 -3.933 1.00 82.12 339 HIS A CA 1
ATOM 2629 C C . HIS A 1 339 ? -7.652 6.944 -4.636 1.00 82.12 339 HIS A C 1
ATOM 2631 O O . HIS A 1 339 ? -6.752 6.691 -5.427 1.00 82.12 339 HIS A O 1
ATOM 2637 N N . THR A 1 340 ? -8.654 6.093 -4.399 1.00 84.75 340 THR A N 1
ATOM 2638 C CA . THR A 1 340 ? -8.873 4.826 -5.115 1.00 84.75 340 THR A CA 1
ATOM 2639 C C . THR A 1 340 ? -10.368 4.561 -5.316 1.00 84.75 340 THR A C 1
ATOM 2641 O O . THR A 1 340 ? -11.202 5.124 -4.603 1.00 84.75 340 THR A O 1
ATOM 2644 N N . ASP A 1 341 ? -10.713 3.666 -6.242 1.00 86.38 341 ASP A N 1
ATOM 2645 C CA . ASP A 1 341 ? -12.113 3.302 -6.506 1.00 86.38 341 ASP A CA 1
ATOM 2646 C C . ASP A 1 341 ? -12.739 2.403 -5.432 1.00 86.38 341 ASP A C 1
ATOM 2648 O O . ASP A 1 341 ? -13.954 2.250 -5.394 1.00 86.38 341 ASP A O 1
ATOM 2652 N N . ALA A 1 342 ? -11.925 1.833 -4.541 1.00 90.56 342 ALA A N 1
ATOM 2653 C CA . ALA A 1 342 ? -12.347 0.812 -3.597 1.00 90.56 342 ALA A CA 1
ATOM 2654 C C . ALA A 1 342 ? -11.639 0.981 -2.251 1.00 90.56 342 ALA A C 1
ATOM 2656 O O . ALA A 1 342 ? -10.465 0.627 -2.105 1.00 90.56 342 ALA A O 1
ATOM 2657 N N . PHE A 1 343 ? -12.373 1.488 -1.261 1.00 93.25 343 PHE A N 1
ATOM 2658 C CA . PHE A 1 343 ? -11.832 1.850 0.044 1.00 93.25 343 PHE A CA 1
ATOM 2659 C C . PHE A 1 343 ? -12.715 1.351 1.198 1.00 93.25 343 PHE A C 1
ATOM 2661 O O . PHE A 1 343 ? -13.934 1.263 1.084 1.00 93.25 343 PHE A O 1
ATOM 2668 N N . VAL A 1 344 ? -12.117 1.042 2.347 1.00 95.31 344 VAL A N 1
ATOM 2669 C CA . VAL A 1 344 ? -12.805 0.719 3.600 1.00 95.31 344 VAL A CA 1
ATOM 2670 C C . VAL A 1 344 ? -12.328 1.665 4.694 1.00 95.31 344 VAL A C 1
ATOM 2672 O O . VAL A 1 344 ? -11.145 1.706 5.022 1.00 95.31 344 VAL A O 1
ATOM 2675 N N . VAL A 1 345 ? -13.260 2.399 5.297 1.00 95.38 345 VAL A N 1
ATOM 2676 C CA . VAL A 1 345 ? -13.028 3.133 6.553 1.00 95.38 345 VAL A CA 1
ATOM 2677 C C . VAL A 1 345 ? -13.651 2.372 7.711 1.00 95.38 345 VAL A C 1
ATOM 2679 O O . VAL A 1 345 ? -14.633 1.642 7.535 1.00 95.38 345 VAL A O 1
ATOM 2682 N N . SER A 1 346 ? -13.089 2.553 8.902 1.00 97.19 346 SER A N 1
ATOM 2683 C CA . SER A 1 346 ? -13.541 1.836 10.095 1.00 97.19 346 SER A CA 1
ATOM 2684 C C . SER A 1 346 ? -13.789 2.786 11.253 1.00 97.19 346 SER A C 1
ATOM 2686 O O . SER A 1 346 ? -12.930 3.601 11.570 1.00 97.19 346 SER A O 1
ATOM 2688 N N . LEU A 1 347 ? -14.937 2.665 11.910 1.00 97.62 347 LEU A N 1
ATOM 2689 C CA . LEU A 1 347 ? -15.219 3.331 13.177 1.00 97.62 347 LEU A CA 1
ATOM 2690 C C . LEU A 1 347 ? -14.882 2.393 14.330 1.00 97.62 347 LEU A C 1
ATOM 2692 O O . LEU A 1 347 ? -15.418 1.289 14.391 1.00 97.62 347 LEU A O 1
ATOM 2696 N N . VAL A 1 348 ? -14.051 2.854 15.260 1.00 98.19 348 VAL A N 1
ATOM 2697 C CA . VAL A 1 348 ? -13.660 2.127 16.470 1.00 98.19 348 VAL A CA 1
ATOM 2698 C C . VAL A 1 348 ? -14.228 2.837 17.698 1.00 98.19 348 VAL A C 1
ATOM 2700 O O . VAL A 1 348 ? -14.036 4.041 17.871 1.00 98.19 348 VAL A O 1
ATOM 2703 N N . LYS A 1 349 ? -14.933 2.085 18.550 1.00 97.81 349 LYS A N 1
ATOM 2704 C CA . LYS A 1 349 ? -15.660 2.565 19.743 1.00 97.81 349 LYS A CA 1
ATOM 2705 C C . LYS A 1 349 ? -15.036 2.066 21.060 1.00 97.81 349 LYS A C 1
ATOM 2707 O O . LYS A 1 349 ? -15.710 1.992 22.083 1.00 97.81 349 LYS A O 1
ATOM 2712 N N . LEU A 1 350 ? -13.751 1.701 21.031 1.00 95.44 350 LEU A N 1
ATOM 2713 C CA . LEU A 1 350 ? -12.935 1.402 22.215 1.00 95.44 350 LEU A CA 1
ATOM 2714 C C . LEU A 1 350 ? -12.371 2.716 22.772 1.00 95.44 350 LEU A C 1
ATOM 2716 O O . LEU A 1 350 ? -11.254 3.105 22.445 1.00 95.44 350 LEU A O 1
ATOM 2720 N N . GLY A 1 351 ? -13.194 3.437 23.536 1.00 95.38 351 GLY A N 1
ATOM 2721 C CA . GLY A 1 351 ? -12.921 4.810 23.975 1.00 95.38 351 GLY A CA 1
ATOM 2722 C C . GLY A 1 351 ? -13.658 5.848 23.118 1.00 95.38 351 GLY A C 1
ATOM 2723 O O . GLY A 1 351 ? -14.705 5.528 22.545 1.00 95.38 351 GLY A O 1
ATOM 2724 N N . PRO A 1 352 ? -13.156 7.095 23.028 1.00 97.25 352 PRO A N 1
ATOM 2725 C CA . PRO A 1 352 ? -13.775 8.117 22.192 1.00 97.25 352 PRO A CA 1
ATOM 2726 C C . PRO A 1 352 ? -13.851 7.657 20.724 1.00 97.25 352 PRO A C 1
ATOM 2728 O O . PRO A 1 352 ? -12.823 7.218 20.185 1.00 97.25 352 PRO A O 1
ATOM 2731 N N . PRO A 1 353 ? -15.023 7.754 20.060 1.00 97.62 353 PRO A N 1
ATOM 2732 C CA . PRO A 1 353 ? -15.221 7.266 18.698 1.00 97.62 353 PRO A CA 1
ATOM 2733 C C . PRO A 1 353 ? -14.130 7.756 17.743 1.00 97.62 353 PRO A C 1
ATOM 2735 O O . PRO A 1 353 ? -13.939 8.959 17.552 1.00 97.62 353 PRO A O 1
ATOM 2738 N N . THR A 1 354 ? -13.392 6.812 17.162 1.00 97.81 354 THR A N 1
ATOM 2739 C CA . THR A 1 354 ? -12.229 7.094 16.317 1.00 97.81 354 THR A CA 1
ATOM 2740 C C . THR A 1 354 ? -12.421 6.458 14.951 1.00 97.81 354 THR A C 1
ATOM 2742 O O . THR A 1 354 ? -12.619 5.249 14.857 1.00 97.81 354 THR A O 1
ATOM 2745 N N . VAL A 1 355 ? -12.361 7.257 13.886 1.00 97.06 355 VAL A N 1
ATOM 2746 C CA . VAL A 1 355 ? -12.395 6.749 12.514 1.00 97.06 355 VAL A CA 1
ATOM 2747 C C . VAL A 1 355 ? -10.975 6.492 12.010 1.00 97.06 355 VAL A C 1
ATOM 2749 O O . VAL A 1 355 ? -10.149 7.401 11.965 1.00 97.06 355 VAL A O 1
ATOM 2752 N N . TYR A 1 356 ? -10.684 5.252 11.632 1.00 97.19 356 TYR A N 1
ATOM 2753 C CA . TYR A 1 356 ? -9.467 4.871 10.924 1.00 97.19 356 TYR A CA 1
ATOM 2754 C C . TYR A 1 356 ? -9.651 5.121 9.425 1.00 97.19 356 TYR A C 1
ATOM 2756 O O . TYR A 1 356 ? -10.588 4.589 8.818 1.00 97.19 356 TYR A O 1
ATOM 2764 N N . VAL A 1 357 ? -8.767 5.933 8.838 1.00 94.56 357 VAL A N 1
ATOM 2765 C CA . VAL A 1 357 ? -8.889 6.406 7.445 1.00 94.56 357 VAL A CA 1
ATOM 2766 C C . VAL A 1 357 ? -7.678 6.085 6.564 1.00 94.56 357 VAL A C 1
ATOM 2768 O O . VAL A 1 357 ? -7.595 6.607 5.455 1.00 94.56 357 VAL A O 1
ATOM 2771 N N . ALA A 1 358 ? -6.743 5.262 7.050 1.00 93.50 358 ALA A N 1
ATOM 2772 C CA . ALA A 1 358 ? -5.455 4.986 6.407 1.00 93.50 358 ALA A CA 1
ATOM 2773 C C . ALA A 1 358 ? -4.746 6.275 5.934 1.00 93.50 358 ALA A C 1
ATOM 2775 O O . ALA A 1 358 ? -4.228 6.994 6.784 1.00 93.50 358 ALA A O 1
ATOM 2776 N N . ASP A 1 359 ? -4.745 6.603 4.637 1.00 90.12 359 ASP A N 1
ATOM 2777 C CA . ASP A 1 359 ? -4.147 7.823 4.062 1.00 90.12 359 ASP A CA 1
ATOM 2778 C C . ASP A 1 359 ? -5.136 8.844 3.472 1.00 90.12 359 ASP A C 1
ATOM 2780 O O . ASP A 1 359 ? -4.700 9.824 2.850 1.00 90.12 359 ASP A O 1
ATOM 2784 N N . LEU A 1 360 ? -6.448 8.690 3.691 1.00 90.62 360 LEU A N 1
ATOM 2785 C CA . LEU A 1 360 ? -7.428 9.690 3.237 1.00 90.62 360 LEU A CA 1
ATOM 2786 C C . LEU A 1 360 ? -7.323 11.008 4.001 1.00 90.62 360 LEU A C 1
ATOM 2788 O O . LEU A 1 360 ? -7.736 12.046 3.495 1.00 90.62 360 LEU A O 1
ATOM 2792 N N . GLY A 1 361 ? -6.771 11.005 5.210 1.00 90.38 361 GLY A N 1
ATOM 2793 C CA . GLY A 1 361 ? -6.586 12.219 5.992 1.00 90.38 361 GLY A CA 1
ATOM 2794 C C . GLY A 1 361 ? -5.395 12.090 6.911 1.00 90.38 361 GLY A C 1
ATOM 2795 O O . GLY A 1 361 ? -5.296 11.108 7.632 1.00 90.38 361 GLY A O 1
ATOM 2796 N N . ARG A 1 362 ? -4.523 13.098 6.922 1.00 90.50 362 ARG A N 1
ATOM 2797 C CA . ARG A 1 362 ? -3.340 13.134 7.787 1.00 90.50 362 ARG A CA 1
ATOM 2798 C C . ARG A 1 362 ? -3.136 14.508 8.396 1.00 90.50 362 ARG A C 1
ATOM 2800 O O . ARG A 1 362 ? -3.445 15.515 7.757 1.00 90.50 362 ARG A O 1
ATOM 2807 N N . ARG A 1 363 ? -2.517 14.556 9.574 1.00 90.81 363 ARG A N 1
ATOM 2808 C CA . ARG A 1 363 ? -1.927 15.789 10.097 1.00 90.81 363 ARG A CA 1
ATOM 2809 C C . ARG A 1 363 ? -0.422 15.769 9.874 1.00 90.81 363 ARG A C 1
ATOM 2811 O O . ARG A 1 363 ? 0.257 14.835 10.281 1.00 90.81 363 ARG A O 1
ATOM 2818 N N . ARG A 1 364 ? 0.092 16.811 9.230 1.00 84.75 364 ARG A N 1
ATOM 2819 C CA . ARG A 1 364 ? 1.528 17.010 9.024 1.00 84.75 364 ARG A CA 1
ATOM 2820 C C . ARG A 1 364 ? 2.225 17.433 10.317 1.00 84.75 364 ARG A C 1
ATOM 2822 O O . ARG A 1 364 ? 1.591 17.886 11.267 1.00 84.75 364 ARG A O 1
ATOM 2829 N N . ALA A 1 365 ? 3.553 17.339 10.327 1.00 80.19 365 ALA A N 1
ATOM 2830 C CA . ALA A 1 365 ? 4.379 17.803 11.443 1.00 80.19 365 ALA A CA 1
ATOM 2831 C C . ALA A 1 365 ? 4.238 19.316 11.726 1.00 80.19 365 ALA A C 1
ATOM 2833 O O . ALA A 1 365 ? 4.424 19.740 12.861 1.00 80.19 365 ALA A O 1
ATOM 2834 N N . ASP A 1 366 ? 3.869 20.118 10.720 1.00 81.88 366 ASP A N 1
ATOM 2835 C CA . ASP A 1 366 ? 3.567 21.553 10.859 1.00 81.88 366 ASP A CA 1
ATOM 2836 C C . ASP A 1 366 ? 2.179 21.837 11.471 1.00 81.88 366 ASP A C 1
ATOM 2838 O O . ASP A 1 366 ? 1.825 22.991 11.708 1.00 81.88 366 ASP A O 1
ATOM 2842 N N . GLY A 1 367 ? 1.398 20.789 11.746 1.00 85.00 367 G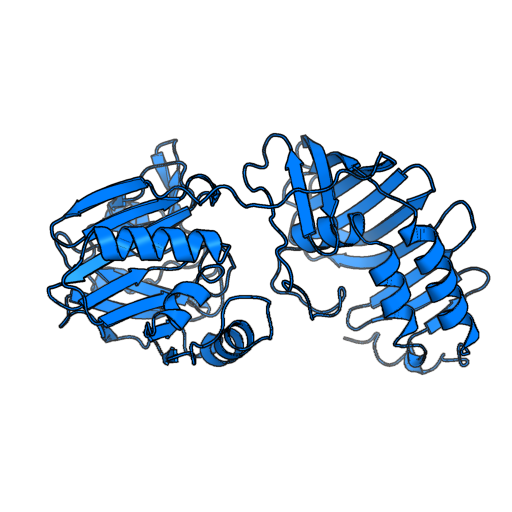LY A N 1
ATOM 2843 C CA . GLY A 1 367 ? 0.065 20.871 12.324 1.00 85.00 367 GLY A CA 1
ATOM 2844 C C . GLY A 1 367 ? -1.072 20.953 11.304 1.00 85.00 367 GLY A C 1
ATOM 2845 O O . GLY A 1 367 ? -2.226 20.806 11.708 1.00 85.00 367 GLY A O 1
ATOM 2846 N N . GLU A 1 368 ? -0.793 21.127 10.008 1.00 89.62 368 GLU A N 1
ATOM 2847 C CA . GLU A 1 368 ? -1.822 21.227 8.968 1.00 89.62 368 GLU A CA 1
ATOM 2848 C C . GLU A 1 368 ? -2.513 19.871 8.755 1.00 89.62 368 GLU A C 1
ATOM 2850 O O . GLU A 1 368 ? -1.864 18.849 8.496 1.00 89.62 368 GLU A O 1
ATOM 2855 N N . VAL A 1 369 ? -3.846 19.858 8.837 1.00 91.00 369 VAL A N 1
ATOM 2856 C CA . VAL A 1 369 ? -4.655 18.697 8.455 1.00 91.00 369 VAL A CA 1
ATOM 2857 C C . VAL A 1 369 ? -4.899 18.743 6.955 1.00 91.00 369 VAL A C 1
ATOM 2859 O O . VAL A 1 369 ? -5.387 19.737 6.424 1.00 91.00 369 VAL A O 1
ATOM 2862 N N . ARG A 1 370 ? -4.565 17.651 6.268 1.00 87.31 370 ARG A N 1
ATOM 2863 C CA . ARG A 1 370 ? -4.838 17.473 4.845 1.00 87.31 370 ARG A CA 1
ATOM 2864 C C . ARG A 1 370 ? -5.707 16.263 4.626 1.00 87.31 370 ARG A C 1
ATOM 2866 O O . ARG A 1 370 ? -5.391 15.177 5.106 1.00 87.31 370 ARG A O 1
ATOM 2873 N N . VAL A 1 371 ? -6.735 16.463 3.822 1.00 86.94 371 VAL A N 1
ATOM 2874 C CA . VAL A 1 371 ? -7.622 15.415 3.348 1.00 86.94 371 VAL A CA 1
ATOM 2875 C C . VAL A 1 371 ? -7.343 15.167 1.867 1.00 86.94 371 VAL A C 1
ATOM 2877 O O . VAL A 1 371 ? -7.049 16.101 1.118 1.00 86.94 371 VAL A O 1
ATOM 2880 N N . ARG A 1 372 ? -7.343 13.899 1.458 1.00 79.00 372 ARG A N 1
ATOM 2881 C CA . ARG A 1 372 ? -7.180 13.461 0.073 1.00 79.00 372 ARG A CA 1
ATOM 2882 C C . ARG A 1 372 ? -8.517 13.014 -0.494 1.00 79.00 372 ARG A C 1
ATOM 2884 O O . ARG A 1 372 ? -9.307 12.379 0.197 1.00 79.00 372 ARG A O 1
ATOM 2891 N N . GLY A 1 373 ? -8.702 13.347 -1.770 1.00 71.19 373 GLY A N 1
ATOM 2892 C CA . GLY A 1 373 ? -9.893 13.026 -2.538 1.00 71.19 373 GLY A CA 1
ATOM 2893 C C . GLY A 1 373 ? -11.181 13.508 -1.872 1.00 71.19 373 GLY A C 1
ATOM 2894 O O . GLY A 1 373 ? -11.195 14.551 -1.217 1.00 71.19 373 GLY A O 1
ATOM 2895 N N . THR A 1 374 ? -12.276 12.784 -2.075 1.00 67.06 374 THR A N 1
ATOM 2896 C CA . THR A 1 374 ? -13.565 13.121 -1.467 1.00 67.06 374 THR A CA 1
ATOM 2897 C C . THR A 1 374 ? -13.671 12.423 -0.111 1.00 67.06 374 THR A C 1
ATOM 2899 O O . THR A 1 374 ? -13.797 11.206 0.005 1.00 67.06 374 THR A O 1
ATOM 2902 N N . TRP A 1 375 ? -13.600 13.212 0.962 1.00 72.69 375 TRP A N 1
ATOM 2903 C CA . TRP A 1 375 ? -13.939 12.728 2.298 1.00 72.69 375 TRP A CA 1
ATOM 2904 C C . TRP A 1 375 ? -15.386 12.233 2.268 1.00 72.69 375 TRP A C 1
ATOM 2906 O O . TRP A 1 375 ? -16.249 12.988 1.806 1.00 72.69 375 TRP A O 1
ATOM 2916 N N . PRO A 1 376 ? -15.697 11.015 2.740 1.00 72.25 376 PRO A N 1
ATOM 2917 C CA . PRO A 1 376 ? -17.069 10.541 2.688 1.00 72.25 376 PRO A CA 1
ATOM 2918 C C . PRO A 1 376 ? -17.942 11.483 3.517 1.00 72.25 376 PRO A C 1
ATOM 2920 O O . PRO A 1 376 ? -17.773 11.630 4.731 1.00 72.25 376 PRO A O 1
ATOM 2923 N N . THR A 1 377 ? -18.860 12.175 2.842 1.00 71.06 377 THR A N 1
ATOM 2924 C CA . THR A 1 377 ? -19.680 13.243 3.436 1.00 71.06 377 THR A CA 1
ATOM 2925 C C . THR A 1 377 ? -20.562 12.727 4.568 1.00 71.06 377 THR A C 1
ATOM 2927 O O . THR A 1 377 ? -20.987 13.482 5.440 1.00 71.06 377 THR A O 1
ATOM 2930 N N . ASP A 1 378 ? -20.824 11.423 4.572 1.00 76.75 378 ASP A N 1
ATOM 2931 C CA . ASP A 1 378 ? -21.617 10.724 5.566 1.00 76.75 378 ASP A CA 1
ATOM 2932 C C . ASP A 1 378 ? -20.798 10.228 6.772 1.00 76.75 378 ASP A C 1
ATOM 2934 O O . ASP A 1 378 ? -21.396 9.691 7.707 1.00 76.75 378 ASP A O 1
ATOM 2938 N N . LEU A 1 379 ? -19.470 10.424 6.829 1.00 82.69 379 LEU A N 1
ATOM 2939 C CA . LEU A 1 379 ? -18.678 10.097 8.028 1.00 82.69 379 LEU A CA 1
ATOM 2940 C C . LEU A 1 379 ? -19.159 10.872 9.257 1.00 82.69 379 LEU A C 1
ATOM 2942 O O . LEU A 1 379 ? -19.059 10.378 10.373 1.00 82.69 379 LEU A O 1
ATOM 2946 N N . GLY A 1 380 ? -19.745 12.058 9.067 1.00 81.62 380 GLY A N 1
ATOM 2947 C CA . GLY A 1 380 ? -20.351 12.814 10.164 1.00 81.62 380 GLY A CA 1
ATOM 2948 C C . GLY A 1 380 ? -21.493 12.072 10.868 1.00 81.62 380 GLY A C 1
ATOM 2949 O O . GLY A 1 380 ? -21.706 12.300 12.052 1.00 81.62 380 GLY A O 1
ATOM 2950 N N . SER A 1 381 ? -22.186 11.152 10.182 1.00 87.50 381 SER A N 1
ATOM 2951 C CA . SER A 1 381 ? -23.263 10.342 10.784 1.00 87.50 381 SER A CA 1
ATOM 2952 C C . SER A 1 381 ? -22.766 9.311 11.799 1.00 87.50 381 SER A C 1
ATOM 2954 O O . SER A 1 381 ? -23.556 8.798 12.584 1.00 87.50 381 SER A O 1
ATOM 2956 N N . TRP A 1 382 ? -21.466 9.008 11.788 1.00 88.69 382 TRP A N 1
ATOM 2957 C CA . TRP A 1 382 ? -20.817 8.151 12.779 1.00 88.69 382 TRP A CA 1
ATOM 2958 C C . TRP A 1 382 ? -20.433 8.894 14.059 1.00 88.69 382 TRP A C 1
ATOM 2960 O O . TRP A 1 382 ? -19.955 8.261 14.997 1.00 88.69 382 TRP A O 1
ATOM 2970 N N . GLU A 1 383 ? -20.614 10.219 14.072 1.00 93.44 383 GLU A N 1
ATOM 2971 C CA . GLU A 1 383 ? -20.215 11.110 15.162 1.00 93.44 383 GLU A CA 1
ATOM 2972 C C . GLU A 1 383 ? -18.786 10.831 15.685 1.00 93.44 383 GLU A C 1
ATOM 2974 O O . GLU A 1 383 ? -18.577 10.768 16.898 1.00 93.44 383 GLU A O 1
ATOM 2979 N N . PRO A 1 384 ? -17.777 10.635 14.803 1.00 95.38 384 PRO A N 1
ATOM 2980 C CA . PRO A 1 384 ? -16.416 10.407 15.262 1.00 95.38 384 PRO A CA 1
ATOM 2981 C C . PRO A 1 384 ? -15.885 11.663 15.954 1.00 95.38 384 PRO A C 1
ATOM 2983 O O . PRO A 1 384 ? -16.037 12.785 15.466 1.00 95.38 384 PRO A O 1
ATOM 2986 N N . GLU A 1 385 ? -15.213 11.465 17.080 1.00 97.25 385 GLU A N 1
ATOM 2987 C CA . GLU A 1 385 ? -14.497 12.529 17.778 1.00 97.25 385 GLU A CA 1
ATOM 2988 C C . GLU A 1 385 ? -13.083 12.682 17.201 1.00 97.25 385 GLU A C 1
ATOM 2990 O O . GLU A 1 385 ? -12.575 13.795 17.039 1.00 97.25 385 GLU A O 1
ATOM 2995 N N . TRP A 1 386 ? -12.477 11.562 16.799 1.00 97.75 386 TRP A N 1
ATOM 2996 C CA . TRP A 1 386 ? -11.097 11.503 16.332 1.00 97.75 386 TRP A CA 1
ATOM 2997 C C . TRP A 1 386 ? -10.959 10.823 14.976 1.00 97.75 386 TRP A C 1
ATOM 2999 O O . TRP A 1 386 ? -11.714 9.921 14.627 1.00 97.75 386 TRP A O 1
ATOM 3009 N N . VAL A 1 387 ? -9.930 11.227 14.241 1.00 96.56 387 VAL A N 1
ATOM 3010 C CA . VAL A 1 387 ? -9.401 10.538 13.063 1.00 96.56 387 VAL A CA 1
ATOM 3011 C C . VAL A 1 387 ? -8.081 9.889 13.444 1.00 96.56 387 VAL A C 1
ATOM 3013 O O . VAL A 1 387 ? -7.276 10.516 14.132 1.00 96.56 387 VAL A O 1
ATOM 3016 N N . PHE A 1 388 ? -7.854 8.665 12.976 1.00 97.25 388 PHE A N 1
ATOM 3017 C CA . PHE A 1 388 ? -6.565 7.988 13.015 1.00 97.25 388 PHE A CA 1
ATOM 3018 C C . PHE A 1 388 ? -6.045 7.764 11.589 1.00 97.25 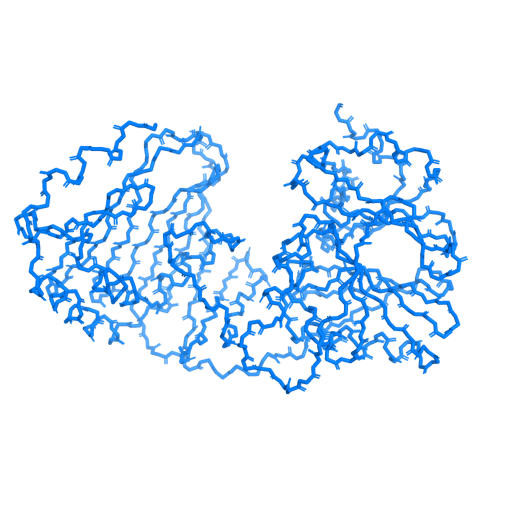388 PHE A C 1
ATOM 3020 O O . PHE A 1 388 ? -6.738 7.170 10.758 1.00 97.25 388 PHE A O 1
ATOM 3027 N N . SER A 1 389 ? -4.821 8.224 11.326 1.00 94.56 389 SER A N 1
ATOM 3028 C CA . SER A 1 389 ? -4.124 8.080 10.042 1.00 94.56 389 SER A CA 1
ATOM 3029 C C . SER A 1 389 ? -3.054 6.999 10.131 1.00 94.56 389 SER A C 1
ATOM 3031 O O . SER A 1 389 ? -2.223 7.024 11.039 1.00 94.56 389 SER A O 1
ATOM 3033 N N . GLY A 1 390 ? -3.045 6.079 9.169 1.00 89.88 390 GLY A N 1
ATOM 3034 C CA . GLY A 1 390 ? -2.031 5.029 9.061 1.00 89.88 390 GLY A CA 1
ATOM 3035 C C . GLY A 1 390 ? -0.718 5.497 8.426 1.00 89.88 390 GLY A C 1
ATOM 3036 O O . GLY A 1 390 ? 0.312 4.850 8.592 1.00 89.88 390 GLY A O 1
ATOM 3037 N N . PHE A 1 391 ? -0.732 6.635 7.726 1.00 82.88 391 PHE A N 1
ATOM 3038 C CA . PHE A 1 391 ? 0.433 7.145 6.999 1.00 82.88 391 PHE A CA 1
ATOM 3039 C C . PHE A 1 391 ? 0.433 8.683 6.896 1.00 82.88 391 PHE A C 1
ATOM 3041 O O . PHE A 1 391 ? -0.639 9.282 6.733 1.00 82.88 391 PHE A O 1
ATOM 3048 N N . PRO A 1 392 ? 1.599 9.359 6.912 1.00 81.06 392 PRO A N 1
ATOM 3049 C CA . PRO A 1 392 ? 2.941 8.864 7.255 1.00 81.06 392 PRO A CA 1
ATOM 3050 C C . PRO A 1 392 ? 3.171 8.809 8.780 1.00 81.06 392 PRO A C 1
ATOM 3052 O O . PRO A 1 392 ? 2.298 9.192 9.575 1.00 81.06 392 PRO A O 1
ATOM 3055 N N . LEU A 1 393 ? 4.363 8.393 9.223 1.00 82.44 393 LEU A N 1
ATOM 3056 C CA . LEU A 1 393 ? 4.778 8.525 10.628 1.00 82.44 393 LEU A CA 1
ATOM 3057 C C . LEU A 1 393 ? 5.065 9.974 11.036 1.00 82.44 393 LEU A C 1
ATOM 3059 O O . LEU A 1 393 ? 4.943 10.336 12.208 1.00 82.44 393 LEU A O 1
ATOM 3063 N N . ALA A 1 394 ? 5.391 10.835 10.073 1.00 80.56 394 ALA A N 1
ATOM 3064 C CA . ALA A 1 394 ? 5.605 12.251 10.330 1.00 80.56 394 ALA A CA 1
ATOM 3065 C C . ALA A 1 394 ? 4.295 12.964 10.728 1.00 80.56 394 ALA A C 1
ATOM 3067 O O . ALA A 1 394 ? 3.445 13.256 9.885 1.00 80.56 394 ALA A O 1
ATOM 3068 N N . GLY A 1 395 ? 4.170 13.302 12.014 1.00 84.75 395 GLY A N 1
ATOM 3069 C CA . GLY A 1 395 ? 3.002 13.970 12.595 1.00 84.75 395 GLY A CA 1
ATOM 3070 C C . GLY A 1 395 ? 2.251 13.082 13.595 1.00 84.75 395 GLY A C 1
ATOM 3071 O O . GLY A 1 395 ? 2.619 11.923 13.806 1.00 84.75 395 GLY A O 1
ATOM 3072 N N . PRO A 1 396 ? 1.217 13.614 14.263 1.00 89.00 396 PRO A N 1
ATOM 3073 C CA . PRO A 1 396 ? 0.436 12.829 15.209 1.00 89.00 396 PRO A CA 1
ATOM 3074 C C . PRO A 1 396 ? -0.460 11.820 14.482 1.00 89.00 396 PRO A C 1
ATOM 3076 O O . PRO A 1 396 ? -1.135 12.164 13.511 1.00 89.00 396 PRO A O 1
ATOM 3079 N N . ALA A 1 397 ? -0.517 10.591 15.005 1.00 90.69 397 ALA A N 1
ATOM 3080 C CA . ALA A 1 397 ? -1.386 9.523 14.504 1.00 90.69 397 ALA A CA 1
ATOM 3081 C C . ALA A 1 397 ? -2.871 9.897 14.543 1.00 90.69 397 ALA A C 1
ATOM 3083 O O . ALA A 1 397 ? -3.645 9.522 13.664 1.00 90.69 397 ALA A O 1
ATOM 3084 N N . ARG A 1 398 ? -3.255 10.632 15.595 1.00 94.69 398 ARG A N 1
ATOM 3085 C CA . ARG A 1 398 ? -4.634 10.954 15.951 1.00 94.69 398 ARG A CA 1
ATOM 3086 C C . ARG A 1 398 ? -4.856 12.467 15.932 1.00 94.69 398 ARG A C 1
ATOM 3088 O O . ARG A 1 398 ? -4.043 13.221 16.465 1.00 94.69 398 ARG A O 1
ATOM 3095 N N . PHE A 1 399 ? -5.960 12.925 15.345 1.00 95.56 399 PHE A N 1
ATOM 3096 C CA . PHE A 1 399 ? -6.351 14.342 15.330 1.00 95.56 399 PHE A CA 1
ATOM 3097 C C . PHE A 1 399 ? -7.878 14.525 15.359 1.00 95.56 399 PHE A C 1
ATOM 3099 O O . PHE A 1 399 ? -8.594 13.600 14.973 1.00 95.56 399 PHE A O 1
ATOM 3106 N N . PRO A 1 400 ? -8.405 15.671 15.837 1.00 96.56 400 PRO A N 1
ATOM 3107 C CA . PRO A 1 400 ? -9.846 15.858 15.977 1.00 96.56 400 PRO A CA 1
ATOM 3108 C C . PRO A 1 400 ? -10.569 15.781 14.634 1.00 96.56 400 PRO A C 1
ATOM 3110 O O . PRO A 1 400 ? -10.163 16.409 13.651 1.00 96.56 400 PRO A O 1
ATOM 3113 N N . PHE A 1 401 ? -11.691 15.067 14.597 1.00 95.31 401 PHE A N 1
ATOM 3114 C CA . PHE A 1 401 ? -12.496 14.935 13.383 1.00 95.31 401 PHE A CA 1
ATOM 3115 C C . PHE A 1 401 ? -13.049 16.277 12.892 1.00 95.31 401 PHE A C 1
ATOM 3117 O O . PHE A 1 401 ? -13.158 16.499 11.687 1.00 95.31 401 PHE A O 1
ATOM 3124 N N . ALA A 1 402 ? -13.343 17.203 13.808 1.00 94.50 402 ALA A N 1
ATOM 3125 C CA . ALA A 1 402 ? -13.785 18.550 13.456 1.00 94.50 402 ALA A CA 1
ATOM 3126 C C . ALA A 1 402 ? -12.763 19.293 12.574 1.00 94.50 402 ALA A C 1
ATOM 3128 O O . ALA A 1 402 ? -13.161 20.003 11.652 1.00 94.50 402 ALA A O 1
ATOM 3129 N N . GLU A 1 403 ? -11.464 19.091 12.813 1.00 94.50 403 GLU A N 1
ATOM 3130 C CA . GLU A 1 403 ? -10.403 19.687 11.996 1.00 94.50 403 GLU A CA 1
ATOM 3131 C C . GLU A 1 403 ? -10.296 19.012 10.626 1.00 94.50 403 GLU A C 1
ATOM 3133 O O . GLU A 1 403 ? -10.171 19.700 9.618 1.00 94.50 403 GLU A O 1
ATOM 3138 N N . ALA A 1 404 ? -10.434 17.682 10.569 1.00 91.94 404 ALA A N 1
ATOM 3139 C CA . ALA A 1 404 ? -10.505 16.946 9.305 1.00 91.94 404 ALA A CA 1
ATOM 3140 C C . ALA A 1 404 ? -11.668 17.433 8.436 1.00 91.94 404 ALA A C 1
ATOM 3142 O O . ALA A 1 404 ? -11.488 17.727 7.259 1.00 91.94 404 ALA A O 1
ATOM 3143 N N . ARG A 1 405 ? -12.850 17.591 9.043 1.00 91.00 405 ARG A N 1
ATOM 3144 C CA . ARG A 1 405 ? -14.056 18.072 8.364 1.00 91.00 405 ARG A CA 1
ATOM 3145 C C . ARG A 1 405 ? -13.899 19.500 7.844 1.00 91.00 405 ARG A C 1
ATOM 3147 O O . ARG A 1 405 ? -14.422 19.808 6.783 1.00 91.00 405 ARG A O 1
ATOM 3154 N N . ALA A 1 406 ? -13.202 20.363 8.583 1.00 91.31 406 ALA A N 1
ATOM 3155 C CA . ALA A 1 406 ? -12.928 21.735 8.160 1.00 91.31 406 ALA A CA 1
ATOM 3156 C C . ALA A 1 406 ? -11.906 21.824 7.011 1.00 91.31 406 ALA A C 1
ATOM 3158 O O . ALA A 1 406 ? -11.875 22.834 6.315 1.00 91.31 406 ALA A O 1
ATOM 3159 N N . ALA A 1 407 ? -11.087 20.786 6.817 1.00 89.00 407 ALA A N 1
ATOM 3160 C CA . ALA A 1 407 ? -10.084 20.703 5.757 1.00 89.00 407 ALA A CA 1
ATOM 3161 C C . ALA A 1 407 ? -10.609 20.080 4.446 1.00 89.00 407 ALA A C 1
ATOM 3163 O O . ALA A 1 407 ? -9.848 19.968 3.483 1.00 89.00 407 ALA A O 1
ATOM 3164 N N . VAL A 1 408 ? -11.877 19.653 4.399 1.00 86.12 408 VAL A N 1
ATOM 3165 C CA . VAL A 1 408 ? -12.516 19.163 3.167 1.00 86.12 408 VAL A CA 1
ATOM 3166 C C . VAL A 1 408 ? -12.834 20.368 2.260 1.00 86.12 408 VAL A C 1
ATOM 3168 O O . VAL A 1 408 ? -13.455 21.307 2.762 1.00 86.12 408 VAL A O 1
ATOM 3171 N N . PRO A 1 409 ? -12.399 20.374 0.981 1.00 77.88 409 PRO A N 1
ATOM 3172 C CA . PRO A 1 409 ? -12.574 21.506 0.061 1.00 77.88 409 PRO A CA 1
ATOM 3173 C C . PRO A 1 409 ? -14.020 21.911 -0.234 1.00 77.88 409 PRO A C 1
ATOM 3175 O O . PRO A 1 409 ? -14.909 21.026 -0.211 1.00 77.88 409 PRO A O 1
#

Foldseek 3Di:
DPPPPPLLVPPPQPDLVLLVLLLVLLVLCVPFAFFWWWKWKQDFFQDRHDTDIKTWTWADDPQWIWIDIPPCLARQTPAFPPDDDDLPPPDLPDCVVVVSVCNGRVSVNSNVQSVPSSQWDDDPQWIWGDDPQWIWIWHDDQFKTKIWTWHCAPGHGIDIWMWIDGSFKTWTWDDPDGITMIIITTTDDRDHPPDPPPQFDWDWDDPFVQWIWTDGSSQLWIWIWGDDFQEIEIEFQAQAQSSLQNVVVVNCVVPVRHDAYEYEAFDDHRGGQHRCQVVQQVPYAYEFAPVCQVVSQCVNPRDGPDDDDGRHNYDYQDQQDDDPVNQKTKHWDACLLQPHRTGIWMWGNRDQTEIENAAQWDQALVRQIAGHHHDPPCVVVSVGQWYAYGDGNGHDRIDGVVRNVVNGD

Nearest PDB structures (foldseek):
  5acq-assembly1_B  TM=7.301E-01  e=2.904E-08  Pseudomonas aeruginosa
  4u4l-assembly3_C  TM=6.973E-01  e=1.578E-06  Klebsiella pneumoniae
  4rm5-assembly5_B  TM=6.832E-01  e=1.260E-06  Klebsiella pneumoniae
  6lhe-assembly2_B  TM=6.984E-01  e=2.090E-06  Klebsiella pneumoniae
  4pdx-assembly1_A  TM=6.551E-01  e=1.976E-06  Escherichia coli K-12

Mean predicted aligned error: 11.66 Å

pLDDT: mean 81.34, std 16.85, range [32.72, 98.88]

Solvent-accessible surface area (backbone atoms only — not comparable to full-atom values): 21764 Å² total; per-residue (Å²): 145,78,69,78,74,63,65,72,76,66,66,64,77,38,50,76,61,59,25,50,52,29,41,55,51,17,61,58,43,69,75,53,43,50,23,43,34,38,36,40,38,30,38,68,51,73,56,84,38,75,66,42,78,29,52,36,31,46,34,48,38,88,78,30,43,36,46,49,40,67,98,44,80,58,61,52,73,39,56,67,56,89,68,91,68,63,92,85,52,94,59,95,63,60,63,69,58,51,52,53,49,48,63,71,42,53,27,56,57,32,46,50,55,33,73,42,39,92,39,36,30,74,55,88,82,29,38,34,36,57,56,100,83,44,55,34,43,34,40,74,59,97,66,45,34,36,43,36,34,60,41,82,36,92,50,68,42,76,41,78,30,38,42,35,40,37,82,59,36,39,40,38,36,47,74,55,85,42,36,41,40,37,39,38,29,31,49,43,76,84,43,74,52,83,73,74,76,74,79,46,57,73,49,76,44,79,76,42,77,47,24,31,40,39,34,26,75,74,68,46,28,33,31,46,38,42,46,56,78,46,34,35,38,34,44,42,24,40,59,32,48,59,42,15,41,37,51,50,53,51,51,45,69,77,40,72,66,44,76,44,48,33,37,38,32,35,41,86,52,49,71,25,48,34,5,43,59,41,44,22,52,74,65,21,36,37,30,26,22,68,85,48,47,64,61,51,48,54,63,70,70,50,89,45,90,62,86,88,84,46,74,79,44,76,44,69,35,40,67,75,38,65,42,74,93,68,36,28,37,30,34,49,39,46,56,60,34,58,78,48,60,50,29,34,39,35,41,35,52,59,62,77,33,28,32,41,42,42,67,42,38,36,35,39,74,89,65,54,54,46,57,39,54,40,70,66,83,65,54,67,78,69,62,43,53,27,33,34,26,26,35,59,58,65,35,59,54,62,47,54,29,70,56,53,61,68,42,55,132

Radius of gyration: 23.51 Å; Cα contacts (8 Å, |Δi|>4): 907; chains: 1; bounding box: 54×46×69 Å